Protein AF-A0A849KJ65-F1 (afdb_monomer_lite)

Sequence (581 aa):
MSAQQASKSSGTGLAASATWRHYRLVRSGSAALVRTCGVVPVLLALLALLGWALDLPRLRSGIPGAVEMKANTAFGLVFAGSALLLLTLRDGRPGDRAWPRVAQALGLAVALLGLATAAQYVFDVELHIDQALVRDYSVGPGRIPGRMSPYSAAALSFLGIALATLPVRRLRTLTRGCAAVAATIGLVLFTVHAWGAVNLRTDEWAPPIAFTTASAFLVLGVGIWTATHRFAPGQRSLRVLLDPIELKIMGSFIGAIAALTTVGGLVYGAAAEYSREIQRLGQIRQMRADLTELYATVADAVFVQRTLVLSDTAGDDGRWEAQRRELERERRLLVSYPVLGDAARPAVEALDRAVRGLSEVLQEAVDLRGREGAEAARAFVRSGRDAAAMAELRGAMAHIDSIGRAEEESSARLLRDGRERTVAFTVLALVLAALVLGAVFVAIRREITKRAGAERALRRRSSEATAANRFLESLVHNIPHMIFVKDARDLRFVRINRAGERLTGLTQAAIAGKSDHDFFPPEEADFFVAKDRAVLASKEVVDISEEEILTPDGVRLLHTKKIPCWTRPASRPTCSASPRT

Foldseek 3Di:
DDDDDDDDDDDDDPDDPPPPPPLPADPDDLLVLLLCLLVLLLVLLVQLVVCLVVVPQCSQQVHPPFDGAFNLLSLLSNLLSVLSCLSRVDDDPPPCPPSLVSSLVSLQVLLCSLVVLLCCLVVVDCPVPQPPVPFFPDDDPLDDGSRAWNLSSLLSNLSSQLSNCLVPLVCLVSNLVSLLSLLLSLLLLLLCVVLVVSVCPPPSSTDRHRNSSSVSSNSSSVSSNSSSDGDDPPPPDPVVVCPPLVNVLSVLVSVLSNVLSNLVSQLVVLVVLLVVLVVLLVLLVVLLVLLVVLLVLLVVLVVLLCCCLQDPDNHPVVVNVVSLVVNVVSLVVNLPRPNCPPVCVVLNVQLSVLSVQLSVLSVVLNVCCVVPNNVSSVVSVVVCSNVVSVVSNVVSSVVSVVVSVVSSVVSVVVSVVSVVSSVVSVVVSVVSNVVSVVVSVVSVVVVVVVVVVVVVVVVVVVVVVVVVVVVVLVVQQPPLWWKWKAWLPPRATQAIHVNNCVFAVADRVRRGRDALVVPDDPVLSVVVVVVSVVCVVVQAKDWDQWDWDQHPVGIDTWTKIWHWDDDPDPDTIMIMITTDD

Organism: NCBI:txid2732512

Secondary structure (DSSP, 8-state):
------------SSSSSSSSTT-----SSHHHHHHHHHHHHHHHHHHHHHHHHTT-HHHHHSSTTSPPPPHHHHHHHHHHHHHHHHHHH----TT--HHHHHHHHHHHHHHHHHHHHHHHHHS-----HHHHSS------TT--TTPPPHHHHHHHHHHHHHHHHTT-GGGHHHHHHHHHHHHHHHHHHHHHHHTTGGG-TT-TTS----HHHHHHHHHHHHHHHHHTSPPPTT---HHHHH-SHHHHHHHHHHHHHHHHHHHHHHHHHHHHHHHHHHHHHHHHHHHHHHHHHHHHHHHHHHHHHHHHHH-SSPP-HHHHHHHHHHHHHHHHHHHT-GGGHHHHHHHHHHHHHHHHHHHHHHHHHHHHHHHH-HHHHHHHHHTTHHHHHHHHHHHHHHHHHHHHHHHHHHHHHHHHHHHHHHHHHHHHHHHHHHHHHHHHHHHHHHHHHHHHHHHHHHHHHHHHHHHHHHHHHHHHHH-SS--EEEETTT--EEEE-HHHHHHH---HHHHTT--GGGTS-HHHHHHHHHHHHHHHHH-S-EEEEEEEEEETTEEEEEEEEEEEEEETTTTEEEEEEEEE-

Radius of gyration: 47.66 Å; chains: 1; bounding box: 115×56×141 Å

InterPro domains:
  IPR000014 PAS domain [PS50112] (468-539)
  IPR000014 PAS domain [SM00091] (470-537)
  IPR000014 PAS domain [TIGR00229] (470-555)
  IPR000014 PAS domain [cd00130] (479-554)
  IPR013656 PAS fold 4 [PF08448] (477-561)
  IPR035965 PAS domain superfamily [SSF55785] (449-556)

Structure (mmCIF, N/CA/C/O backbone):
data_AF-A0A849KJ65-F1
#
_entry.id   AF-A0A849KJ65-F1
#
loop_
_atom_site.group_PDB
_atom_site.id
_atom_site.type_symbol
_atom_site.label_atom_id
_atom_site.label_alt_id
_atom_site.label_comp_id
_atom_site.label_asym_id
_atom_site.label_entity_id
_atom_site.label_seq_id
_atom_site.pdbx_PDB_ins_code
_atom_site.Cartn_x
_atom_site.Cartn_y
_atom_site.Cartn_z
_atom_site.occupancy
_atom_site.B_iso_or_equiv
_atom_site.auth_seq_id
_atom_site.auth_comp_id
_atom_site.auth_asym_id
_atom_site.auth_atom_id
_atom_site.pdbx_PDB_model_num
ATOM 1 N N . MET A 1 1 ? -10.519 34.432 76.692 1.00 35.22 1 MET A N 1
ATOM 2 C CA . MET A 1 1 ? -9.820 33.502 75.781 1.00 35.22 1 MET A CA 1
ATOM 3 C C . MET A 1 1 ? -10.782 32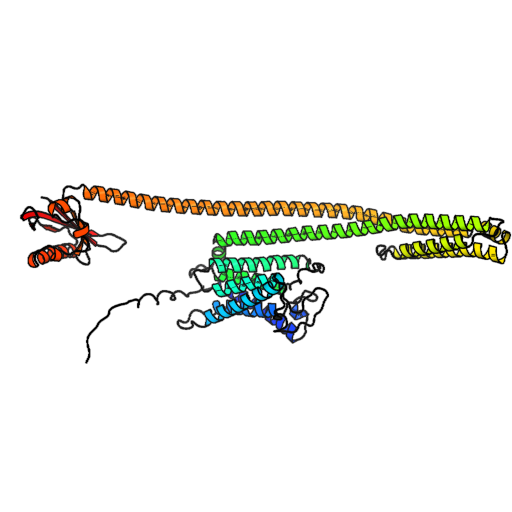.378 75.407 1.00 35.22 1 MET A C 1
ATOM 5 O O . MET A 1 1 ? -11.271 31.727 76.317 1.00 35.22 1 MET A O 1
ATOM 9 N N . SER A 1 2 ? -11.072 32.284 74.094 1.00 32.22 2 SER A N 1
ATOM 10 C CA . SER A 1 2 ? -11.662 31.190 73.271 1.00 32.22 2 SER A CA 1
ATOM 11 C C . SER A 1 2 ? -12.936 30.480 73.780 1.00 32.22 2 SER A C 1
ATOM 13 O O . SER A 1 2 ? -12.862 29.761 74.767 1.00 32.22 2 SER A O 1
ATOM 15 N N . ALA A 1 3 ? -14.153 30.632 73.230 1.00 28.06 3 ALA A N 1
ATOM 16 C CA . ALA A 1 3 ? -14.672 30.626 71.840 1.00 28.06 3 ALA A CA 1
ATOM 17 C C . ALA A 1 3 ? -14.458 29.268 71.119 1.00 28.06 3 ALA A C 1
ATOM 19 O O . ALA A 1 3 ? -13.313 28.869 70.956 1.00 28.06 3 ALA A O 1
ATOM 20 N N . GLN A 1 4 ? -15.476 28.415 70.905 1.00 26.03 4 GLN A N 1
ATOM 21 C CA . GLN A 1 4 ? -16.581 28.421 69.909 1.00 26.03 4 GLN A CA 1
ATOM 22 C C . GLN A 1 4 ? -16.202 27.842 68.521 1.00 26.03 4 GLN A C 1
ATOM 24 O O . GLN A 1 4 ? -15.136 28.143 68.005 1.00 26.03 4 GLN A O 1
ATOM 29 N N . GLN A 1 5 ? -17.165 27.112 67.920 1.00 27.73 5 GLN A N 1
ATOM 30 C CA . GLN A 1 5 ? -17.309 26.657 66.509 1.00 27.73 5 GLN A CA 1
ATOM 31 C C . GLN A 1 5 ? -16.552 25.373 66.088 1.00 27.73 5 GLN A C 1
ATOM 33 O O . GLN A 1 5 ? -15.360 25.257 66.312 1.00 27.73 5 GLN A O 1
ATOM 38 N N . ALA A 1 6 ? -17.168 24.287 65.586 1.00 27.97 6 ALA A N 1
ATOM 39 C CA . ALA A 1 6 ? -18.208 24.024 64.562 1.00 27.97 6 ALA A CA 1
ATOM 40 C C . ALA A 1 6 ? -17.626 23.620 63.185 1.00 27.97 6 ALA A C 1
ATOM 42 O O . ALA A 1 6 ? -16.763 24.316 62.667 1.00 27.97 6 ALA A O 1
ATOM 43 N N . SER A 1 7 ? -18.179 22.535 62.598 1.00 26.59 7 SER A N 1
ATOM 44 C CA . SER A 1 7 ? -18.294 22.178 61.152 1.00 26.59 7 SER A CA 1
ATOM 45 C C . SER A 1 7 ? -17.934 20.699 60.878 1.00 26.59 7 SER A C 1
ATOM 47 O O . SER A 1 7 ? -16.789 20.301 61.030 1.00 26.59 7 SER A O 1
ATOM 49 N N . LYS A 1 8 ? -18.889 19.777 60.664 1.00 27.19 8 LYS A N 1
ATOM 50 C CA . LYS A 1 8 ? -19.574 19.402 59.396 1.00 27.19 8 LYS A CA 1
ATOM 51 C C . LYS A 1 8 ? -18.683 18.880 58.239 1.00 27.19 8 LYS A C 1
ATOM 53 O O . LYS A 1 8 ? -18.077 19.647 57.505 1.00 27.19 8 LYS A O 1
ATOM 58 N N . SER A 1 9 ? -18.917 17.596 57.928 1.00 24.78 9 SER A N 1
ATOM 59 C CA . SER A 1 9 ? -19.276 17.049 56.597 1.00 24.78 9 SER A CA 1
ATOM 60 C C . SER A 1 9 ? -18.219 16.439 55.656 1.00 24.78 9 SER A C 1
ATOM 62 O O . SER A 1 9 ? -17.069 16.853 55.590 1.00 24.78 9 SER A O 1
ATOM 64 N N . SER A 1 10 ? -18.741 15.497 54.849 1.00 26.73 10 SER A N 1
ATOM 65 C CA . SER A 1 10 ? -18.168 14.706 53.739 1.00 26.73 10 SER A CA 1
ATOM 66 C C . SER A 1 10 ? -17.298 13.511 54.167 1.00 26.73 10 SER A C 1
ATOM 68 O O . SER A 1 10 ? -16.369 13.651 54.939 1.00 26.73 10 SER A O 1
ATOM 70 N N . GLY A 1 11 ? -17.556 12.259 53.784 1.00 25.98 11 GLY A N 1
ATOM 71 C CA . GLY A 1 11 ? -18.245 11.727 52.609 1.00 25.98 11 GLY A CA 1
ATOM 72 C C . GLY A 1 11 ? -17.224 10.953 51.765 1.00 25.98 11 GLY A C 1
ATOM 73 O O . GLY A 1 11 ? -16.111 11.421 51.581 1.00 25.98 11 GLY A O 1
ATOM 74 N N . THR A 1 12 ? -17.614 9.799 51.212 1.00 28.45 12 THR A N 1
ATOM 75 C CA . THR A 1 12 ? -16.912 9.068 50.124 1.00 28.45 12 THR A CA 1
ATOM 76 C C . THR A 1 12 ? -15.751 8.109 50.477 1.00 28.45 12 THR A C 1
ATOM 78 O O . THR A 1 12 ? -14.655 8.206 49.946 1.00 28.45 12 THR A O 1
ATOM 81 N N . GLY A 1 13 ? -16.006 7.066 51.278 1.00 26.39 13 GLY A N 1
ATOM 82 C CA . GLY A 1 13 ? -15.048 5.951 51.459 1.00 26.39 13 GLY A CA 1
ATOM 83 C C . GLY A 1 13 ? -15.274 4.697 50.592 1.00 26.39 13 GLY A C 1
ATOM 84 O O . GLY A 1 13 ? -14.397 3.844 50.503 1.00 26.39 13 GLY A O 1
ATOM 85 N N . LEU A 1 14 ? -16.439 4.541 49.947 1.00 31.30 14 LEU A N 1
ATOM 86 C CA . LEU A 1 14 ? -16.896 3.232 49.433 1.00 31.30 14 LEU A CA 1
ATOM 87 C C . LEU A 1 14 ? -16.931 3.071 47.898 1.00 31.30 14 LEU A C 1
ATOM 89 O O . LEU A 1 14 ? -17.430 2.064 47.405 1.00 31.30 14 LEU A O 1
ATOM 93 N N . ALA A 1 15 ? -16.348 3.992 47.120 1.00 29.64 15 ALA A N 1
ATOM 94 C CA . ALA A 1 15 ? -16.410 3.947 45.647 1.00 29.64 15 ALA A CA 1
ATOM 95 C C . ALA A 1 15 ? -15.104 3.547 44.916 1.00 29.64 15 ALA A C 1
ATOM 97 O O . ALA A 1 15 ? -15.113 3.418 43.692 1.00 29.64 15 ALA A O 1
ATOM 98 N N . ALA A 1 16 ? -13.980 3.309 45.606 1.00 29.73 16 ALA A N 1
ATOM 99 C CA . ALA A 1 16 ? -12.678 3.137 44.934 1.00 29.73 16 ALA A CA 1
ATOM 100 C C . ALA A 1 16 ? -12.203 1.678 44.728 1.00 29.73 16 ALA A C 1
ATOM 102 O O . ALA A 1 16 ? -11.233 1.448 44.004 1.00 29.73 16 ALA A O 1
ATOM 103 N N . SER A 1 17 ? -12.858 0.669 45.313 1.00 31.30 17 SER A N 1
ATOM 104 C CA . SER A 1 17 ? -12.347 -0.719 45.314 1.00 31.30 17 SER A CA 1
ATOM 105 C C . SER A 1 17 ? -12.984 -1.659 44.274 1.00 31.30 17 SER A C 1
ATOM 107 O O . SER A 1 17 ? -12.520 -2.789 44.095 1.00 31.30 17 SER A O 1
ATOM 109 N N . ALA A 1 18 ? -13.998 -1.203 43.529 1.00 30.23 18 ALA A N 1
ATOM 110 C CA . ALA A 1 18 ? -14.744 -2.036 42.576 1.00 30.23 18 ALA A CA 1
ATOM 111 C C . ALA A 1 18 ? -14.176 -2.051 41.138 1.00 30.23 18 ALA A C 1
ATOM 113 O O . ALA A 1 18 ? -14.590 -2.866 40.314 1.00 30.23 18 ALA A O 1
ATOM 114 N N . THR A 1 19 ? -13.202 -1.199 40.807 1.00 35.03 19 THR A N 1
ATOM 115 C CA . THR A 1 19 ? -12.744 -0.998 39.417 1.00 35.03 19 THR A CA 1
ATOM 116 C C . THR A 1 19 ? -11.723 -2.022 38.898 1.00 35.03 19 THR A C 1
ATOM 118 O O . THR A 1 19 ? -11.507 -2.079 37.689 1.00 35.03 19 THR A O 1
ATOM 121 N N . TRP A 1 20 ? -11.144 -2.889 39.743 1.00 38.84 20 TRP A N 1
ATOM 122 C CA . TRP A 1 20 ? -9.939 -3.657 39.361 1.00 38.84 20 TRP A CA 1
ATOM 123 C C . TRP A 1 20 ? -9.996 -5.190 39.522 1.00 38.84 20 TRP A C 1
ATOM 125 O O . TRP A 1 20 ? -9.055 -5.871 39.122 1.00 38.84 20 TRP A O 1
ATOM 135 N N . ARG A 1 21 ? -11.094 -5.785 40.018 1.00 32.94 21 ARG A N 1
ATOM 136 C CA . ARG A 1 21 ? -11.168 -7.242 40.317 1.00 32.94 21 ARG A CA 1
ATOM 137 C C . ARG A 1 21 ? -11.297 -8.199 39.113 1.00 32.94 21 ARG A C 1
ATOM 139 O O . ARG A 1 21 ? -11.476 -9.392 39.312 1.00 32.94 21 ARG A O 1
ATOM 146 N N . HIS A 1 22 ? -11.194 -7.733 37.867 1.00 38.59 22 HIS A N 1
ATOM 147 C CA . HIS A 1 22 ? -11.532 -8.555 36.688 1.00 38.59 22 HIS A CA 1
ATOM 148 C C . HIS A 1 22 ? -10.420 -8.674 35.629 1.00 38.59 22 HIS A C 1
ATOM 150 O O . HIS A 1 22 ? -10.710 -8.880 34.451 1.00 38.59 22 HIS A O 1
ATOM 156 N N . TYR A 1 23 ? -9.149 -8.612 36.039 1.00 42.94 23 TYR A N 1
ATOM 157 C CA . TYR A 1 23 ? -7.967 -8.875 35.194 1.00 42.94 23 TYR A CA 1
ATOM 158 C C . TYR A 1 23 ? -7.750 -10.368 34.855 1.00 42.94 23 TYR A C 1
ATOM 160 O O . TYR A 1 23 ? -6.622 -10.810 34.661 1.00 42.94 23 TYR A O 1
ATOM 168 N N . ARG A 1 24 ? -8.813 -11.179 34.750 1.00 41.19 24 ARG A N 1
ATOM 169 C CA . ARG A 1 24 ? -8.690 -12.532 34.182 1.00 41.19 24 ARG A CA 1
ATOM 170 C C . ARG A 1 24 ? -8.645 -12.422 32.658 1.00 41.19 24 ARG A C 1
ATOM 172 O O . ARG A 1 24 ? -9.666 -12.525 31.982 1.00 41.19 24 ARG A O 1
ATOM 179 N N . LEU A 1 25 ? -7.454 -12.133 32.139 1.00 48.16 25 LEU A N 1
ATOM 180 C CA . LEU A 1 25 ? -7.114 -12.239 30.726 1.00 48.16 25 LEU A CA 1
ATOM 181 C C . LEU A 1 25 ? -6.961 -13.725 30.362 1.00 48.16 25 LEU A C 1
ATOM 183 O O . LEU A 1 25 ? -6.144 -14.438 30.922 1.00 48.16 25 LEU A O 1
ATOM 187 N N . VAL A 1 26 ? -7.809 -14.167 29.433 1.00 46.06 26 VAL A N 1
ATOM 188 C CA . VAL A 1 26 ? -7.519 -15.138 28.366 1.00 46.06 26 VAL A CA 1
ATOM 189 C C . VAL A 1 26 ? -6.783 -16.428 28.773 1.00 46.06 26 VAL A C 1
ATOM 191 O O . VAL A 1 26 ? -5.559 -16.506 28.724 1.00 46.06 26 VAL A O 1
ATOM 194 N N . ARG A 1 27 ? -7.532 -17.515 29.018 1.00 43.00 27 ARG A N 1
ATOM 195 C CA . ARG A 1 27 ? -6.964 -18.875 29.011 1.00 43.00 27 ARG A CA 1
ATOM 196 C C . ARG A 1 27 ? -7.126 -19.563 27.645 1.00 43.00 27 ARG A C 1
ATOM 198 O O . ARG A 1 27 ? -8.238 -19.817 27.197 1.00 43.00 27 ARG A O 1
ATOM 205 N N . SER A 1 28 ? -5.955 -19.899 27.092 1.00 53.59 28 SER A N 1
ATOM 206 C CA . SER A 1 28 ? -5.585 -21.114 26.338 1.00 53.59 28 SER A CA 1
ATOM 207 C C . SER A 1 28 ? -5.653 -21.187 24.799 1.00 53.59 28 SER A C 1
ATOM 209 O O . SER A 1 28 ? -5.603 -22.290 24.270 1.00 53.59 28 SER A O 1
ATOM 211 N N . GLY A 1 29 ? -5.658 -20.073 24.057 1.00 50.75 29 GLY A N 1
ATOM 212 C CA . GLY A 1 29 ? -5.367 -20.113 22.605 1.00 50.75 29 GLY A CA 1
ATOM 213 C C . GLY A 1 29 ? -4.935 -18.767 22.024 1.00 50.75 29 GLY A C 1
ATOM 214 O O . GLY A 1 29 ? -3.837 -18.617 21.499 1.00 50.75 29 GLY A O 1
ATOM 215 N N . SER A 1 30 ? -5.745 -17.734 22.233 1.00 64.75 30 SER A N 1
ATOM 216 C CA . SER A 1 30 ? -5.442 -16.363 21.803 1.00 64.75 30 SER A CA 1
ATOM 217 C C . SER A 1 30 ? -4.310 -15.698 22.590 1.00 64.75 30 SER A C 1
ATOM 219 O O . SER A 1 30 ? -3.626 -14.839 22.050 1.00 64.75 30 SER A O 1
ATOM 221 N N . ALA A 1 31 ? -4.044 -16.120 23.831 1.00 72.94 31 ALA A N 1
ATOM 222 C CA . ALA A 1 31 ? -2.895 -15.627 24.595 1.00 72.94 31 ALA A CA 1
ATOM 223 C C . ALA A 1 31 ? -1.556 -16.041 23.963 1.00 72.94 31 ALA A C 1
ATOM 225 O O . ALA A 1 31 ? -0.622 -15.247 23.957 1.00 72.94 31 ALA A O 1
ATOM 226 N N . ALA A 1 32 ? -1.465 -17.256 23.408 1.00 79.81 32 ALA A N 1
ATOM 227 C CA . ALA A 1 32 ? -0.269 -17.702 22.697 1.00 79.81 32 ALA A CA 1
ATOM 228 C C . ALA A 1 32 ? -0.068 -16.879 21.419 1.00 79.81 32 ALA A C 1
ATOM 230 O O . ALA A 1 32 ? 1.015 -16.345 21.219 1.00 79.81 32 ALA A O 1
ATOM 231 N N . LEU A 1 33 ? -1.135 -16.675 20.635 1.00 83.56 33 LEU A N 1
ATOM 232 C CA . LEU A 1 33 ? -1.098 -15.843 19.430 1.00 83.56 33 LEU A CA 1
ATOM 233 C C . LEU A 1 33 ? -0.618 -14.413 19.722 1.00 83.56 33 LEU A C 1
ATOM 235 O O . LEU A 1 33 ? 0.313 -13.942 19.080 1.00 83.56 33 LEU A O 1
ATOM 239 N N . VAL A 1 34 ? -1.207 -13.736 20.715 1.00 87.00 34 VAL A N 1
ATOM 240 C CA . VAL A 1 34 ? -0.813 -12.364 21.080 1.00 87.00 34 VAL A CA 1
ATOM 241 C C . VAL A 1 34 ? 0.649 -12.310 21.537 1.00 87.00 34 VAL A C 1
ATOM 243 O O . VAL A 1 34 ? 1.369 -11.380 21.179 1.00 87.00 34 VAL A O 1
ATOM 246 N N . ARG A 1 35 ? 1.114 -13.315 22.293 1.00 88.56 35 ARG A N 1
ATOM 247 C CA . ARG A 1 35 ? 2.521 -13.410 22.710 1.00 88.56 35 ARG A CA 1
ATOM 248 C C . ARG A 1 35 ? 3.440 -13.598 21.509 1.00 88.56 35 ARG A C 1
ATOM 250 O O . ARG A 1 35 ? 4.431 -12.887 21.409 1.00 88.56 35 ARG A O 1
ATOM 257 N N . THR A 1 36 ? 3.096 -14.472 20.566 1.00 90.56 36 THR A N 1
ATOM 258 C CA . THR A 1 36 ? 3.851 -14.632 19.316 1.00 90.56 36 THR A CA 1
ATOM 259 C C . THR A 1 36 ? 3.906 -13.320 18.533 1.00 90.56 36 THR A C 1
ATOM 261 O O . THR A 1 36 ? 4.983 -12.923 18.091 1.00 90.56 36 THR A O 1
ATOM 264 N N . CYS A 1 37 ? 2.787 -12.593 18.448 1.00 92.94 37 CYS A N 1
ATOM 265 C CA . CYS A 1 37 ? 2.733 -11.269 17.828 1.00 92.94 37 CYS A CA 1
ATOM 266 C C . CYS A 1 37 ? 3.574 -10.207 18.554 1.00 92.94 37 CYS A C 1
ATOM 268 O O . CYS A 1 37 ? 3.911 -9.200 17.947 1.00 92.94 37 CYS A O 1
ATOM 270 N N . GLY A 1 38 ? 3.915 -10.405 19.830 1.00 93.69 38 GLY A N 1
ATOM 271 C CA . GLY A 1 38 ? 4.867 -9.563 20.555 1.00 93.69 38 GLY A CA 1
ATOM 272 C C . GLY A 1 38 ? 6.323 -10.001 20.367 1.00 93.69 38 GLY A C 1
ATOM 273 O O . GLY A 1 38 ? 7.188 -9.157 20.159 1.00 93.69 38 GLY A O 1
ATOM 274 N N . VAL A 1 39 ? 6.600 -11.310 20.399 1.00 95.81 39 VAL A N 1
ATOM 275 C CA . VAL A 1 39 ? 7.962 -11.870 20.304 1.00 95.81 39 VAL A CA 1
ATOM 276 C C . VAL A 1 39 ? 8.562 -11.693 18.910 1.00 95.81 39 VAL A C 1
ATOM 278 O O . VAL A 1 39 ? 9.704 -11.259 18.798 1.00 95.81 39 VAL A O 1
ATOM 281 N N . VAL A 1 40 ? 7.817 -12.012 17.847 1.00 95.88 40 VAL A N 1
ATOM 282 C CA . VAL A 1 40 ? 8.350 -11.994 16.471 1.00 95.88 40 VAL A CA 1
ATOM 283 C C . VAL A 1 40 ? 8.898 -10.609 16.082 1.00 95.88 40 VAL A C 1
ATOM 285 O O . VAL A 1 40 ? 10.052 -10.537 15.660 1.00 95.88 40 VAL A O 1
ATOM 288 N N . PRO A 1 41 ? 8.162 -9.497 16.279 1.00 96.88 41 PRO A N 1
ATOM 289 C CA . PRO A 1 41 ? 8.669 -8.150 16.006 1.00 96.88 41 PRO A CA 1
ATOM 290 C C . PRO A 1 41 ? 9.899 -7.774 16.837 1.00 96.88 41 PRO A C 1
ATOM 292 O O . PRO A 1 41 ? 10.803 -7.130 16.313 1.00 96.88 41 PRO A O 1
ATOM 295 N N . VAL A 1 42 ? 9.963 -8.199 18.106 1.00 97.38 42 VAL A N 1
ATOM 296 C CA . VAL A 1 42 ? 11.137 -7.964 18.964 1.00 97.38 42 VAL A CA 1
ATOM 297 C C . VAL A 1 42 ? 12.357 -8.688 18.407 1.00 97.38 42 VAL A C 1
ATOM 299 O O . VAL A 1 42 ? 13.411 -8.075 18.291 1.00 97.38 42 VAL A O 1
ATOM 302 N N . LEU A 1 43 ? 12.225 -9.958 18.014 1.00 96.69 43 LEU A N 1
ATOM 303 C CA . LEU A 1 43 ? 13.335 -10.724 17.441 1.00 96.69 43 LEU A CA 1
ATOM 304 C C . LEU A 1 43 ? 13.833 -10.113 16.127 1.00 96.69 43 LEU A C 1
ATOM 306 O O . LEU A 1 43 ? 15.035 -9.916 15.970 1.00 96.69 43 LEU A O 1
ATOM 310 N N . LEU A 1 44 ? 12.920 -9.758 15.215 1.00 95.19 44 LEU A N 1
ATOM 311 C CA . LEU A 1 44 ? 13.275 -9.083 13.961 1.00 95.19 44 LEU A CA 1
ATOM 312 C C . LEU A 1 44 ? 14.011 -7.762 14.222 1.00 95.19 44 LEU A C 1
ATOM 314 O O . LEU A 1 44 ? 15.001 -7.457 13.559 1.00 95.19 44 LEU A O 1
ATOM 318 N N . ALA A 1 45 ? 13.555 -6.995 15.213 1.00 95.94 45 ALA A N 1
ATOM 319 C CA . ALA A 1 45 ? 14.160 -5.719 15.547 1.00 95.94 45 ALA A CA 1
ATOM 320 C C . ALA A 1 45 ? 15.519 -5.845 16.243 1.00 95.94 45 ALA A C 1
ATOM 322 O O . ALA A 1 45 ? 16.438 -5.093 15.922 1.00 95.94 45 ALA A O 1
ATOM 323 N N . LEU A 1 46 ? 15.684 -6.825 17.133 1.00 96.31 46 LEU A N 1
ATOM 324 C CA . LEU A 1 46 ? 16.969 -7.125 17.762 1.00 96.31 46 LEU A CA 1
ATOM 325 C C . LEU A 1 46 ? 18.000 -7.621 16.744 1.00 96.31 46 LEU A C 1
ATOM 327 O O . LEU A 1 46 ? 19.152 -7.206 16.817 1.00 96.31 46 LEU A O 1
ATOM 331 N N . LEU A 1 47 ? 17.598 -8.444 15.768 1.00 95.12 47 LEU A N 1
ATOM 332 C CA . LEU A 1 47 ? 18.479 -8.874 14.676 1.00 95.12 47 LEU A CA 1
ATOM 333 C C . LEU A 1 47 ? 18.980 -7.686 13.850 1.00 95.12 47 LEU A C 1
ATOM 335 O O . LEU A 1 47 ? 20.168 -7.604 13.548 1.00 95.12 47 LEU A O 1
ATOM 339 N N . ALA A 1 48 ? 18.107 -6.729 13.541 1.00 92.88 48 ALA A N 1
ATOM 340 C CA . ALA A 1 48 ? 18.516 -5.529 12.823 1.00 92.88 48 ALA A CA 1
ATOM 341 C C . ALA A 1 48 ? 19.413 -4.608 13.661 1.00 92.88 48 ALA A C 1
ATOM 343 O O . ALA A 1 48 ? 20.383 -4.076 13.128 1.00 92.88 48 ALA A O 1
ATOM 344 N N . LEU A 1 49 ? 19.136 -4.439 14.961 1.00 93.75 49 LEU A N 1
ATOM 345 C CA . LEU A 1 49 ? 20.018 -3.698 15.874 1.00 93.75 49 LEU A CA 1
ATOM 346 C C . LEU A 1 49 ? 21.391 -4.368 15.998 1.00 93.75 49 LEU A C 1
ATOM 348 O O . LEU A 1 49 ? 22.404 -3.675 15.992 1.00 93.75 49 LEU A O 1
ATOM 352 N N . LEU A 1 50 ? 21.440 -5.702 16.031 1.00 93.75 50 LEU A N 1
ATOM 353 C CA . LEU A 1 50 ? 22.690 -6.458 15.962 1.00 93.75 50 LEU A CA 1
ATOM 354 C C . LEU A 1 50 ? 23.407 -6.221 14.625 1.00 93.75 50 LEU A C 1
ATOM 356 O O . LEU A 1 50 ? 24.618 -6.038 14.602 1.00 93.75 50 LEU A O 1
ATOM 360 N N . GLY A 1 51 ? 22.664 -6.145 13.517 1.00 91.06 51 GLY A N 1
ATOM 361 C CA . GLY A 1 51 ? 23.197 -5.750 12.213 1.00 91.06 51 GLY A CA 1
ATOM 362 C C . GLY A 1 51 ? 23.758 -4.329 12.177 1.00 91.06 51 GLY A C 1
ATOM 363 O O . GLY A 1 51 ? 24.734 -4.073 11.478 1.00 91.06 51 GLY A O 1
ATOM 364 N N . TRP A 1 52 ? 23.181 -3.394 12.934 1.00 90.31 52 TRP A N 1
ATOM 365 C CA . TRP A 1 52 ? 23.760 -2.064 13.142 1.00 90.31 52 TRP A CA 1
ATOM 366 C C . TRP A 1 52 ? 25.036 -2.125 13.982 1.00 90.31 52 TRP A C 1
ATOM 368 O O . TRP A 1 52 ? 26.034 -1.545 13.572 1.00 90.31 52 TRP A O 1
ATOM 378 N N . ALA A 1 53 ? 25.031 -2.874 15.086 1.00 90.38 53 ALA A N 1
ATOM 379 C CA . ALA A 1 53 ? 26.175 -3.004 15.989 1.00 90.38 53 ALA A CA 1
ATOM 380 C C . ALA A 1 53 ? 27.389 -3.714 15.361 1.00 90.38 53 ALA A C 1
ATOM 382 O O . ALA A 1 53 ? 28.522 -3.363 15.669 1.00 90.38 53 ALA A O 1
ATOM 383 N N . LEU A 1 54 ? 27.155 -4.705 14.493 1.00 90.81 54 LEU A N 1
ATOM 384 C CA . LEU A 1 54 ? 28.199 -5.505 13.835 1.00 90.81 54 LEU A CA 1
ATOM 385 C C . LEU A 1 54 ? 28.541 -5.035 12.413 1.00 90.81 54 LEU A C 1
ATOM 387 O O . LEU A 1 54 ? 29.332 -5.685 11.740 1.00 90.81 54 LEU A O 1
ATOM 391 N N . ASP A 1 55 ? 27.910 -3.962 11.938 1.00 87.44 55 ASP A N 1
ATOM 392 C CA . ASP A 1 55 ? 28.023 -3.479 10.556 1.00 87.44 55 ASP A CA 1
ATOM 393 C C . ASP A 1 55 ? 27.746 -4.554 9.484 1.00 87.44 55 ASP A C 1
ATOM 395 O O . ASP A 1 55 ? 28.463 -4.711 8.500 1.00 87.44 55 ASP A O 1
ATOM 399 N N . LEU A 1 56 ? 26.672 -5.330 9.685 1.00 88.75 56 LEU A N 1
ATOM 400 C CA . LEU A 1 56 ? 26.253 -6.414 8.791 1.00 88.75 56 LEU A CA 1
ATOM 401 C C . LEU A 1 56 ? 24.946 -6.052 8.054 1.00 88.75 56 LEU A C 1
ATOM 403 O O . LEU A 1 56 ? 23.856 -6.284 8.596 1.00 88.75 56 LEU A O 1
ATOM 407 N N . PRO A 1 57 ? 25.005 -5.581 6.788 1.00 85.00 57 PRO A N 1
ATOM 408 C CA . PRO A 1 57 ? 23.828 -5.187 5.999 1.00 85.00 57 PRO A CA 1
ATOM 409 C C . PRO A 1 57 ? 22.758 -6.278 5.873 1.00 85.00 57 PRO A C 1
ATOM 411 O O . PRO A 1 57 ? 21.556 -6.002 5.869 1.00 85.00 57 PRO A O 1
ATOM 414 N N . ARG A 1 58 ? 23.180 -7.550 5.826 1.00 86.62 58 ARG A N 1
ATOM 415 C CA . ARG A 1 58 ? 22.278 -8.713 5.740 1.00 86.62 58 ARG A CA 1
ATOM 416 C C . ARG A 1 58 ? 21.379 -8.852 6.970 1.00 86.62 58 ARG A C 1
ATOM 418 O O . ARG A 1 58 ? 20.227 -9.241 6.830 1.00 86.62 58 ARG A O 1
ATOM 425 N N . LEU A 1 59 ? 21.881 -8.512 8.158 1.00 88.31 59 LEU A N 1
ATOM 426 C CA . LEU A 1 59 ? 21.093 -8.558 9.392 1.00 88.31 59 LEU A CA 1
ATOM 427 C C . LEU A 1 59 ? 20.145 -7.356 9.510 1.00 88.31 59 LEU A C 1
ATOM 429 O O . LEU A 1 59 ? 19.048 -7.498 10.043 1.00 88.31 59 LEU A O 1
ATOM 433 N N . ARG A 1 60 ? 20.528 -6.191 8.967 1.00 87.94 60 ARG A N 1
ATOM 434 C CA . ARG A 1 60 ? 19.680 -4.984 8.948 1.00 87.94 60 ARG A CA 1
ATOM 435 C C . ARG A 1 60 ? 18.475 -5.123 8.018 1.00 87.94 60 ARG A C 1
ATOM 437 O O . ARG A 1 60 ? 17.405 -4.602 8.320 1.00 87.94 60 ARG A O 1
ATOM 444 N N . SER A 1 61 ? 18.648 -5.795 6.884 1.00 82.94 61 SER A N 1
ATOM 445 C CA . SER A 1 61 ? 17.619 -5.966 5.844 1.00 82.94 61 SER A CA 1
ATOM 446 C C . SER A 1 61 ? 16.851 -7.289 5.954 1.00 82.94 61 SER A C 1
ATOM 448 O O . SER A 1 61 ? 15.698 -7.372 5.534 1.00 82.94 61 SER A O 1
ATOM 450 N N . GLY A 1 62 ? 17.470 -8.336 6.509 1.00 80.38 62 GLY A N 1
ATOM 451 C CA . GLY A 1 62 ? 16.936 -9.702 6.566 1.00 80.38 62 GLY A CA 1
ATOM 452 C C . GLY A 1 62 ? 17.015 -10.464 5.235 1.00 80.38 62 GLY A C 1
ATOM 453 O O . GLY A 1 62 ? 17.029 -11.692 5.240 1.00 80.38 62 GLY A O 1
ATOM 454 N N . ILE A 1 63 ? 17.108 -9.755 4.106 1.00 78.81 63 ILE A N 1
ATOM 455 C CA . ILE A 1 63 ? 17.247 -10.306 2.754 1.00 78.81 63 ILE A CA 1
ATOM 456 C C . ILE A 1 63 ? 18.435 -9.604 2.075 1.00 78.81 63 ILE A C 1
ATOM 458 O O . ILE A 1 63 ? 18.463 -8.373 2.048 1.00 78.81 63 ILE A O 1
ATOM 462 N N . PRO A 1 64 ? 19.410 -10.337 1.504 1.00 74.75 64 PRO A N 1
ATOM 463 C CA . PRO A 1 64 ? 20.559 -9.727 0.836 1.00 74.75 64 PRO A CA 1
ATOM 464 C C . PRO A 1 64 ? 20.146 -8.728 -0.256 1.00 74.75 64 PRO A C 1
ATOM 466 O O . PRO A 1 64 ? 19.359 -9.061 -1.137 1.00 74.75 64 PRO A O 1
ATOM 469 N N . GLY A 1 65 ? 20.687 -7.508 -0.200 1.00 71.12 65 GLY A N 1
ATOM 470 C CA . GLY A 1 65 ? 20.415 -6.447 -1.181 1.00 71.12 65 GLY A CA 1
ATOM 471 C C . GLY A 1 65 ? 19.083 -5.708 -0.999 1.00 71.12 65 GLY A C 1
ATOM 472 O O . GLY A 1 65 ? 18.820 -4.761 -1.740 1.00 71.12 65 GLY A O 1
ATOM 473 N N . ALA A 1 66 ? 18.256 -6.097 -0.022 1.00 75.06 66 ALA A N 1
ATOM 474 C CA . ALA A 1 66 ? 17.014 -5.401 0.293 1.00 75.06 66 ALA A CA 1
ATOM 475 C C . ALA A 1 66 ? 17.253 -4.153 1.157 1.00 75.06 66 ALA A C 1
ATOM 477 O O . ALA A 1 66 ? 18.332 -3.923 1.702 1.00 75.06 66 ALA A O 1
ATOM 478 N N . VAL A 1 67 ? 16.208 -3.338 1.291 1.00 79.94 67 VAL A N 1
ATOM 479 C CA . VAL A 1 67 ? 16.226 -2.117 2.098 1.00 79.94 67 VAL A CA 1
ATOM 480 C C . VAL A 1 67 ? 16.509 -2.454 3.561 1.00 79.94 67 VAL A C 1
ATOM 482 O O . VAL A 1 67 ? 15.885 -3.339 4.147 1.00 79.94 67 VAL A O 1
ATOM 485 N N . GLU A 1 68 ? 17.451 -1.730 4.155 1.00 86.12 68 GLU A N 1
ATOM 486 C CA . GLU A 1 68 ? 17.853 -1.903 5.548 1.00 86.12 68 GLU A CA 1
ATOM 487 C C . GLU A 1 68 ? 16.845 -1.264 6.512 1.00 86.12 68 GLU A C 1
ATOM 489 O O . GLU A 1 68 ? 16.370 -0.145 6.294 1.00 86.12 68 GLU A O 1
ATOM 494 N N . MET A 1 69 ? 16.535 -1.947 7.617 1.00 89.94 69 MET A N 1
ATOM 495 C CA . MET A 1 69 ? 15.728 -1.363 8.681 1.00 89.94 69 MET A CA 1
ATOM 496 C C . MET A 1 69 ? 16.547 -0.323 9.451 1.00 89.94 69 MET A C 1
ATOM 498 O O . MET A 1 69 ? 17.623 -0.617 9.974 1.00 89.94 69 MET A O 1
ATOM 502 N N . LYS A 1 70 ? 16.014 0.897 9.560 1.00 89.31 70 LYS A N 1
ATOM 503 C CA . LYS A 1 70 ? 16.643 1.981 10.325 1.00 89.31 70 LYS A CA 1
ATOM 504 C C . LYS A 1 70 ? 16.640 1.684 11.829 1.00 89.31 70 LYS A C 1
ATOM 506 O O . LYS A 1 70 ? 15.678 1.124 12.360 1.00 89.31 70 LYS A O 1
ATOM 511 N N . ALA A 1 71 ? 17.710 2.083 12.518 1.00 90.62 71 ALA A N 1
ATOM 512 C CA . ALA A 1 71 ? 17.919 1.776 13.933 1.00 90.62 71 ALA A CA 1
ATOM 513 C C . ALA A 1 71 ? 16.812 2.343 14.841 1.00 90.62 71 ALA A C 1
ATOM 515 O O . ALA A 1 71 ? 16.279 1.622 15.682 1.00 90.62 71 ALA A O 1
ATOM 516 N N . ASN A 1 72 ? 16.395 3.597 14.630 1.00 91.25 72 ASN A N 1
ATOM 517 C CA . ASN A 1 72 ? 15.267 4.221 15.339 1.00 91.25 72 ASN A CA 1
ATOM 518 C C . ASN A 1 72 ? 13.963 3.406 15.212 1.00 91.25 72 ASN A C 1
ATOM 520 O O . ASN A 1 72 ? 13.253 3.199 16.196 1.00 91.25 72 ASN A O 1
ATOM 524 N N . THR A 1 73 ? 13.679 2.867 14.023 1.00 93.44 73 THR A N 1
ATOM 525 C CA . THR A 1 73 ? 12.522 1.999 13.772 1.00 93.44 73 THR A CA 1
ATOM 526 C C . THR A 1 73 ? 12.646 0.698 14.556 1.00 93.44 73 THR A C 1
ATOM 528 O O . THR A 1 73 ? 11.678 0.255 15.173 1.00 93.44 73 THR A O 1
ATOM 531 N N . ALA A 1 74 ? 13.844 0.110 14.583 1.00 95.06 74 ALA A N 1
ATOM 532 C CA . ALA A 1 74 ? 14.116 -1.102 15.341 1.00 95.06 74 ALA A CA 1
ATOM 533 C C . ALA A 1 74 ? 13.906 -0.892 16.852 1.00 95.06 74 ALA A C 1
ATOM 535 O O . ALA A 1 74 ? 13.199 -1.679 17.479 1.00 95.06 74 ALA A O 1
ATOM 536 N N . PHE A 1 75 ? 14.402 0.206 17.432 1.00 94.94 75 PHE A N 1
ATOM 537 C CA . PHE A 1 75 ? 14.116 0.559 18.831 1.00 94.94 75 PHE A CA 1
ATOM 538 C C . PHE A 1 75 ? 12.613 0.717 19.095 1.00 94.94 75 PHE A C 1
ATOM 540 O O . PHE A 1 75 ? 12.094 0.152 20.060 1.00 94.94 75 PHE A O 1
ATOM 547 N N . GLY A 1 76 ? 11.896 1.414 18.206 1.00 95.88 76 GLY A N 1
ATOM 548 C CA . GLY A 1 76 ? 10.441 1.550 18.288 1.00 95.88 76 GLY A CA 1
ATOM 549 C C . GLY A 1 76 ? 9.718 0.198 18.299 1.00 95.88 76 GLY A C 1
ATOM 550 O O . GLY A 1 76 ? 8.821 -0.019 19.113 1.00 95.88 76 GLY A O 1
ATOM 551 N N . LEU A 1 77 ? 10.140 -0.745 17.452 1.00 97.62 77 LEU A N 1
ATOM 552 C CA . LEU A 1 77 ? 9.575 -2.097 17.388 1.00 97.62 77 LEU A CA 1
ATOM 553 C C . LEU A 1 77 ? 9.909 -2.947 18.622 1.00 97.62 77 LEU A C 1
ATOM 555 O O . LEU A 1 77 ? 9.029 -3.656 19.118 1.00 97.62 77 LEU A O 1
ATOM 559 N N . VAL A 1 78 ? 11.133 -2.848 19.158 1.00 97.69 78 VAL A N 1
ATOM 560 C CA . VAL A 1 78 ? 11.513 -3.508 20.420 1.00 97.69 78 VAL A CA 1
ATOM 561 C C . VAL A 1 78 ? 10.633 -3.009 21.563 1.00 97.69 78 VAL A C 1
ATOM 563 O O . VAL A 1 78 ? 10.071 -3.822 22.300 1.00 97.69 78 VAL A O 1
ATOM 566 N N . PHE A 1 79 ? 10.461 -1.692 21.699 1.00 97.69 79 PHE A N 1
ATOM 567 C CA . PHE A 1 79 ? 9.602 -1.110 22.732 1.00 97.69 79 PHE A CA 1
ATOM 568 C C . PHE A 1 79 ? 8.133 -1.494 22.543 1.00 97.69 79 PHE A C 1
ATOM 570 O O . PHE A 1 79 ? 7.479 -1.878 23.514 1.00 97.69 79 PHE A O 1
ATOM 577 N N . ALA A 1 80 ? 7.622 -1.469 21.310 1.00 97.62 80 ALA A N 1
ATOM 578 C CA . ALA A 1 80 ? 6.237 -1.820 21.014 1.00 97.62 80 ALA A CA 1
ATOM 579 C C . ALA A 1 80 ? 5.924 -3.294 21.323 1.00 97.62 80 ALA A C 1
ATOM 581 O O . ALA A 1 80 ? 4.946 -3.598 22.012 1.00 97.62 80 ALA A O 1
ATOM 582 N N . GLY A 1 81 ? 6.769 -4.220 20.860 1.00 96.44 81 GLY A N 1
ATOM 583 C CA . GLY A 1 81 ? 6.596 -5.646 21.130 1.00 96.44 81 GLY A CA 1
ATOM 584 C C . GLY A 1 81 ? 6.793 -5.988 22.609 1.00 96.44 81 GLY A C 1
ATOM 585 O O . GLY A 1 81 ? 5.996 -6.738 23.175 1.00 96.44 81 GLY A O 1
ATOM 586 N N . SER A 1 82 ? 7.763 -5.357 23.280 1.00 95.75 82 SER A N 1
ATOM 587 C CA . SER A 1 82 ? 7.963 -5.506 24.729 1.00 95.75 82 SER A CA 1
ATOM 588 C C . SER A 1 82 ? 6.762 -4.998 25.528 1.00 95.75 82 SER A C 1
ATOM 590 O O . SER A 1 82 ? 6.317 -5.671 26.457 1.00 95.75 82 SER A O 1
ATOM 592 N N . ALA A 1 83 ? 6.176 -3.858 25.148 1.00 94.50 83 ALA A N 1
ATOM 593 C CA . ALA A 1 83 ? 4.959 -3.342 25.770 1.00 94.50 83 ALA A CA 1
ATOM 594 C C . ALA A 1 83 ? 3.788 -4.329 25.628 1.00 94.50 83 ALA A C 1
ATOM 596 O O . ALA A 1 83 ? 3.102 -4.615 26.611 1.00 94.50 83 ALA A O 1
ATOM 597 N N . LEU A 1 84 ? 3.590 -4.910 24.438 1.00 92.69 84 LEU A N 1
ATOM 598 C CA . LEU A 1 84 ? 2.555 -5.924 24.213 1.00 92.69 84 LEU A CA 1
ATOM 599 C C . LEU A 1 84 ? 2.787 -7.183 25.067 1.00 92.69 84 LEU A C 1
ATOM 601 O O . LEU A 1 84 ? 1.846 -7.717 25.661 1.00 92.69 84 LEU A O 1
ATOM 605 N N . LEU A 1 85 ? 4.035 -7.644 25.177 1.00 91.50 85 LEU A N 1
ATOM 606 C CA . LEU A 1 85 ? 4.411 -8.792 26.006 1.00 91.50 85 LEU A CA 1
ATOM 607 C C . LEU A 1 85 ? 4.194 -8.524 27.498 1.00 91.50 85 LEU A C 1
ATOM 609 O O . LEU A 1 85 ? 3.594 -9.349 28.188 1.00 91.50 85 LEU A O 1
ATOM 613 N N . LEU A 1 86 ? 4.595 -7.356 28.002 1.00 88.56 86 LEU A N 1
ATOM 614 C CA . LEU A 1 86 ? 4.367 -6.962 29.396 1.00 88.56 86 LEU A CA 1
ATOM 615 C C . LEU A 1 86 ? 2.875 -6.921 29.750 1.00 88.56 86 LEU A C 1
ATOM 617 O O . LEU A 1 86 ? 2.491 -7.306 30.855 1.00 88.56 86 LEU A O 1
ATOM 621 N N . LEU A 1 87 ? 2.026 -6.518 28.803 1.00 82.38 87 LEU A N 1
ATOM 622 C CA . LEU A 1 87 ? 0.573 -6.494 28.979 1.00 82.38 87 LEU A CA 1
ATOM 623 C C . LEU A 1 87 ? -0.078 -7.889 28.933 1.00 82.38 87 LEU A C 1
ATOM 625 O O . LEU A 1 87 ? -1.247 -8.011 29.302 1.00 82.38 87 LEU A O 1
ATOM 629 N N . THR A 1 88 ? 0.637 -8.934 28.493 1.00 76.94 88 THR A N 1
ATOM 630 C CA . THR A 1 88 ? 0.055 -10.258 28.171 1.00 76.94 88 THR A CA 1
ATOM 631 C C . THR A 1 88 ? 0.724 -11.452 28.868 1.00 76.94 88 THR A C 1
ATOM 633 O O . THR A 1 88 ? 0.131 -12.535 28.943 1.00 76.94 88 THR A O 1
ATOM 636 N N . LEU A 1 89 ? 1.944 -11.295 29.391 1.00 70.12 89 LEU A N 1
ATOM 637 C CA . LEU A 1 89 ? 2.692 -12.353 30.082 1.00 70.12 89 LEU A CA 1
ATOM 638 C C . LEU A 1 89 ? 2.364 -12.464 31.576 1.00 70.12 89 LEU A C 1
ATOM 640 O O . LEU A 1 89 ? 2.473 -13.558 32.126 1.00 70.12 89 LEU A O 1
ATOM 644 N N . ARG A 1 90 ? 1.950 -11.381 32.249 1.00 63.03 90 ARG A N 1
ATOM 645 C CA . ARG A 1 90 ? 1.656 -11.426 33.692 1.00 63.03 90 ARG A CA 1
ATOM 646 C C . ARG A 1 90 ? 0.166 -11.614 33.968 1.00 63.03 90 ARG A C 1
ATOM 648 O O . ARG A 1 90 ? -0.605 -10.658 34.010 1.00 63.03 90 ARG A O 1
ATOM 655 N N . ASP A 1 91 ? -0.200 -12.871 34.219 1.00 52.47 91 ASP A N 1
ATOM 656 C CA . ASP A 1 91 ? -1.445 -13.245 34.892 1.00 52.47 91 ASP A CA 1
ATOM 657 C C . ASP A 1 91 ? -1.504 -12.536 36.250 1.00 52.47 91 ASP A C 1
ATOM 659 O O . ASP A 1 91 ? -0.602 -12.676 37.076 1.00 52.47 91 ASP A O 1
ATOM 663 N N . GLY A 1 92 ? -2.543 -11.724 36.452 1.00 50.41 92 GLY A N 1
ATOM 664 C CA . GLY A 1 92 ? -2.656 -10.777 37.557 1.00 50.41 92 GLY A CA 1
ATOM 665 C C . GLY A 1 92 ? -2.486 -11.392 38.945 1.00 50.41 92 GLY A C 1
ATOM 666 O O . GLY A 1 92 ? -3.471 -11.755 39.590 1.00 50.41 92 GLY A O 1
ATOM 667 N N . ARG A 1 93 ? -1.250 -11.400 39.458 1.00 48.19 93 ARG A N 1
ATOM 668 C CA . ARG A 1 93 ? -1.011 -11.423 40.900 1.00 48.19 93 ARG A CA 1
ATOM 669 C C . ARG A 1 93 ? -1.600 -10.125 41.472 1.00 48.19 93 ARG A C 1
ATOM 671 O O . ARG A 1 93 ? -1.228 -9.042 41.008 1.00 48.19 93 ARG A O 1
ATOM 678 N N . PRO A 1 94 ? -2.551 -10.196 42.419 1.00 43.16 94 PRO A N 1
ATOM 679 C CA . PRO A 1 94 ? -3.133 -9.002 43.014 1.00 43.16 94 PRO A CA 1
ATOM 680 C C . PRO A 1 94 ? -2.040 -8.237 43.778 1.00 43.16 94 PRO A C 1
ATOM 682 O O . PRO A 1 94 ? -1.612 -8.680 44.834 1.00 43.16 94 PRO A O 1
ATOM 685 N N . GLY A 1 95 ? -1.558 -7.121 43.217 1.00 55.31 95 GLY A N 1
ATOM 686 C CA . GLY A 1 95 ? -0.538 -6.259 43.840 1.00 55.31 95 GLY A CA 1
ATOM 687 C C . GLY A 1 95 ? 0.345 -5.488 42.850 1.00 55.31 95 GLY A C 1
ATOM 688 O O . GLY A 1 95 ? 0.687 -4.334 43.092 1.00 55.31 95 GLY A O 1
ATOM 689 N N . ASP A 1 96 ? 0.620 -6.058 41.676 1.00 63.56 96 ASP A N 1
ATOM 690 C CA . ASP A 1 96 ? 1.603 -5.525 40.719 1.00 63.56 96 ASP A CA 1
ATOM 691 C C . ASP A 1 96 ? 1.015 -4.454 39.773 1.00 63.56 96 ASP A C 1
ATOM 693 O O . ASP A 1 96 ? 0.866 -4.646 38.565 1.00 63.56 96 ASP A O 1
ATOM 697 N N . ARG A 1 97 ? 0.671 -3.278 40.313 1.00 65.56 97 ARG A N 1
ATOM 698 C CA . ARG A 1 97 ? 0.156 -2.135 39.520 1.00 65.56 97 ARG A CA 1
ATOM 699 C C . ARG A 1 97 ? 1.216 -1.445 38.645 1.00 65.56 97 ARG A C 1
ATOM 701 O O . ARG A 1 97 ? 0.856 -0.608 37.819 1.00 65.56 97 ARG A O 1
ATOM 708 N N . ALA A 1 98 ? 2.500 -1.758 38.827 1.00 77.44 98 ALA A N 1
ATOM 709 C CA . ALA A 1 98 ? 3.604 -1.087 38.137 1.00 77.44 98 ALA A CA 1
ATOM 710 C C . ALA A 1 98 ? 3.732 -1.500 36.658 1.00 77.44 98 ALA A C 1
ATOM 712 O O . ALA A 1 98 ? 3.899 -0.645 35.795 1.00 77.44 98 ALA A O 1
ATOM 713 N N . TRP A 1 99 ? 3.587 -2.787 36.336 1.00 78.88 99 TRP A N 1
ATOM 714 C CA . TRP A 1 99 ? 3.878 -3.312 34.993 1.00 78.88 99 TRP A CA 1
ATOM 715 C C . TRP A 1 99 ? 2.981 -2.780 33.870 1.00 78.88 99 TRP A C 1
ATOM 717 O O . TRP A 1 99 ? 3.520 -2.419 32.823 1.00 78.88 99 TRP A O 1
ATOM 727 N N . PRO A 1 100 ? 1.652 -2.641 34.051 1.00 81.56 100 PRO A N 1
ATOM 728 C CA . PRO A 1 100 ? 0.822 -1.993 33.041 1.00 81.56 100 PRO A CA 1
ATOM 729 C C . PRO A 1 100 ? 1.242 -0.543 32.787 1.00 81.56 100 PRO A C 1
ATOM 731 O O . PRO A 1 100 ? 1.206 -0.104 31.645 1.00 81.56 100 PRO A O 1
ATOM 734 N N . ARG A 1 101 ? 1.697 0.184 33.819 1.00 87.19 101 ARG A N 1
ATOM 735 C CA . ARG A 1 101 ? 2.192 1.561 33.665 1.00 87.19 101 ARG A CA 1
ATOM 736 C C . ARG A 1 101 ? 3.510 1.606 32.902 1.00 87.19 101 ARG A C 1
ATOM 738 O O . ARG A 1 101 ? 3.664 2.464 32.045 1.00 87.19 101 ARG A O 1
ATOM 745 N N . VAL A 1 102 ? 4.420 0.666 33.164 1.00 90.81 102 VAL A N 1
ATOM 746 C CA . VAL A 1 102 ? 5.672 0.526 32.399 1.00 90.81 102 VAL A CA 1
ATOM 747 C C . VAL A 1 102 ? 5.368 0.244 30.927 1.00 90.81 102 VAL A C 1
ATOM 749 O O . VAL A 1 102 ? 5.908 0.909 30.050 1.00 90.81 102 VAL A O 1
ATOM 752 N N . ALA A 1 103 ? 4.449 -0.679 30.637 1.00 90.50 103 ALA A N 1
ATOM 753 C CA . ALA A 1 103 ? 4.053 -0.968 29.262 1.00 90.50 103 ALA A CA 1
ATOM 754 C C . ALA A 1 103 ? 3.374 0.229 28.574 1.00 90.50 103 ALA A C 1
ATOM 756 O O . ALA A 1 103 ? 3.622 0.485 27.398 1.00 90.50 103 ALA A O 1
ATOM 757 N N . GLN A 1 104 ? 2.552 0.993 29.301 1.00 91.69 104 GLN A N 1
ATOM 758 C CA . GLN A 1 104 ? 1.977 2.237 28.786 1.00 91.69 104 GLN A CA 1
ATOM 759 C C . GLN A 1 104 ? 3.049 3.291 28.518 1.00 91.69 104 GLN A C 1
ATOM 761 O O . GLN A 1 104 ? 2.987 3.937 27.481 1.00 91.69 104 GLN A O 1
ATOM 766 N N . ALA A 1 105 ? 4.039 3.437 29.400 1.00 95.12 105 ALA A N 1
ATOM 767 C CA . ALA A 1 105 ? 5.157 4.353 29.199 1.00 95.12 105 ALA A CA 1
ATOM 768 C C . ALA A 1 105 ? 5.971 3.983 27.949 1.00 95.12 105 ALA A C 1
ATOM 770 O O . ALA A 1 105 ? 6.266 4.860 27.143 1.00 95.12 105 ALA A O 1
ATOM 771 N N . LEU A 1 106 ? 6.242 2.689 27.728 1.00 96.31 106 LEU A N 1
ATOM 772 C CA . LEU A 1 106 ? 6.852 2.202 26.485 1.00 96.31 106 LEU A CA 1
ATOM 773 C C . LEU A 1 106 ? 5.977 2.520 25.262 1.00 96.31 106 LEU A C 1
ATOM 775 O O . LEU A 1 106 ? 6.485 3.008 24.259 1.00 96.31 106 LEU A O 1
ATOM 779 N N . GLY A 1 107 ? 4.661 2.303 25.352 1.00 96.44 107 GLY A N 1
ATOM 780 C CA . GLY A 1 107 ? 3.715 2.673 24.295 1.00 96.44 107 GLY A CA 1
ATOM 781 C C . GLY A 1 107 ? 3.722 4.175 23.982 1.00 96.44 107 GLY A C 1
ATOM 782 O O . GLY A 1 107 ? 3.776 4.555 22.815 1.00 96.44 107 GLY A O 1
ATOM 783 N N . LEU A 1 108 ? 3.737 5.037 25.006 1.00 97.12 108 LEU A N 1
ATOM 784 C CA . LEU A 1 108 ? 3.869 6.487 24.830 1.00 97.12 108 LEU A CA 1
ATOM 785 C C . LEU A 1 108 ? 5.211 6.861 24.196 1.00 97.12 108 LEU A C 1
ATOM 787 O O . LEU A 1 108 ? 5.224 7.697 23.302 1.00 97.12 108 LEU A O 1
ATOM 791 N N . ALA A 1 109 ? 6.318 6.244 24.614 1.00 97.00 109 ALA A N 1
ATOM 792 C CA . ALA A 1 109 ? 7.631 6.498 24.024 1.00 97.00 109 ALA A CA 1
ATOM 793 C C . ALA A 1 109 ? 7.651 6.157 22.525 1.00 97.00 109 ALA A C 1
ATOM 795 O O . ALA A 1 109 ? 8.150 6.938 21.720 1.00 97.00 109 ALA A O 1
ATOM 796 N N . VAL A 1 110 ? 7.034 5.035 22.137 1.00 97.75 110 VAL A N 1
ATOM 797 C CA . VAL A 1 110 ? 6.864 4.652 20.726 1.00 97.75 110 VAL A CA 1
ATOM 798 C C . VAL A 1 110 ? 5.997 5.663 19.969 1.00 97.75 110 VAL A C 1
ATOM 800 O O . VAL A 1 110 ? 6.342 6.047 18.853 1.00 97.75 110 VAL A O 1
ATOM 803 N N . ALA A 1 111 ? 4.896 6.123 20.574 1.00 97.69 111 ALA A N 1
ATOM 804 C CA . ALA A 1 111 ? 4.023 7.121 19.961 1.00 97.69 111 ALA A CA 1
ATOM 805 C C . ALA A 1 111 ? 4.750 8.453 19.746 1.00 97.69 111 ALA A C 1
ATOM 807 O O . ALA A 1 111 ? 4.653 9.036 18.672 1.00 97.69 111 ALA A O 1
ATOM 808 N N . LEU A 1 112 ? 5.497 8.913 20.752 1.00 96.75 112 LEU A N 1
ATOM 809 C CA . LEU A 1 112 ? 6.279 10.145 20.694 1.00 96.75 112 LEU A CA 1
ATOM 810 C C . LEU A 1 112 ? 7.388 10.057 19.650 1.00 96.75 112 LEU A C 1
ATOM 812 O O . LEU A 1 112 ? 7.557 11.004 18.895 1.00 96.75 112 LEU A O 1
ATOM 816 N N . LEU A 1 113 ? 8.090 8.923 19.561 1.00 95.25 113 LEU A N 1
ATOM 817 C CA . LEU A 1 113 ? 9.092 8.693 18.522 1.00 95.25 113 LEU A CA 1
ATOM 818 C C . LEU A 1 113 ? 8.475 8.829 17.122 1.00 95.25 113 LEU A C 1
ATOM 820 O O . LEU A 1 113 ? 8.987 9.577 16.296 1.00 95.25 113 LEU A O 1
ATOM 824 N N . GLY A 1 114 ? 7.352 8.147 16.873 1.00 95.12 114 GLY A N 1
ATOM 825 C CA . GLY A 1 114 ? 6.657 8.221 15.588 1.00 95.12 114 GLY A CA 1
ATOM 826 C C . GLY A 1 114 ? 6.140 9.626 15.265 1.00 95.12 114 GLY A C 1
ATOM 827 O O . GLY A 1 114 ? 6.344 10.113 14.156 1.00 95.12 114 GLY A O 1
ATOM 828 N N . LEU A 1 115 ? 5.509 10.298 16.232 1.00 96.00 115 LEU A N 1
ATOM 829 C CA . LEU A 1 115 ? 4.949 11.639 16.044 1.00 96.00 115 LEU A CA 1
ATOM 830 C C . LEU A 1 115 ? 6.039 12.695 15.853 1.00 96.00 115 LEU A C 1
ATOM 832 O O . LEU A 1 115 ? 5.873 13.583 15.023 1.00 96.00 115 LEU A O 1
ATOM 836 N N . ALA A 1 116 ? 7.155 12.588 16.579 1.00 94.38 116 ALA A N 1
ATOM 837 C CA . ALA A 1 116 ? 8.297 13.479 16.421 1.00 94.38 116 ALA A CA 1
ATOM 838 C C . ALA A 1 116 ? 8.908 13.339 15.023 1.00 94.38 116 ALA A C 1
ATOM 840 O O . ALA A 1 116 ? 9.079 14.345 14.340 1.00 94.38 116 ALA A O 1
ATOM 841 N N . THR A 1 117 ? 9.142 12.112 14.540 1.00 92.19 117 THR A N 1
ATOM 842 C CA . THR A 1 117 ? 9.647 11.920 13.173 1.00 92.19 117 THR A CA 1
ATOM 843 C C . THR A 1 117 ? 8.634 12.370 12.117 1.00 92.19 117 THR A C 1
ATOM 845 O O . THR A 1 117 ? 9.022 12.973 11.120 1.00 92.19 117 THR A O 1
ATOM 848 N N . ALA A 1 118 ? 7.332 12.150 12.324 1.00 91.56 118 ALA A N 1
ATOM 849 C CA . ALA A 1 118 ? 6.302 12.664 11.418 1.00 91.56 118 ALA A CA 1
ATOM 850 C C . ALA A 1 118 ? 6.295 14.204 11.373 1.00 91.56 118 ALA A C 1
ATOM 852 O O . ALA A 1 118 ? 6.201 14.784 10.294 1.00 91.56 118 ALA A O 1
ATOM 853 N N . ALA A 1 119 ? 6.460 14.867 12.521 1.00 91.75 119 ALA A N 1
ATOM 854 C CA . ALA A 1 119 ? 6.574 16.319 12.604 1.00 91.75 119 ALA A CA 1
ATOM 855 C C . ALA A 1 119 ? 7.806 16.848 11.848 1.00 91.75 119 ALA A C 1
ATOM 857 O O . ALA A 1 119 ? 7.697 17.871 11.180 1.00 91.75 119 ALA A O 1
ATOM 858 N N . GLN A 1 120 ? 8.937 16.132 11.869 1.00 91.12 120 GLN A N 1
ATOM 859 C CA . GLN A 1 120 ? 10.113 16.503 11.068 1.00 91.12 120 GLN A CA 1
ATOM 860 C C . GLN A 1 120 ? 9.818 16.533 9.562 1.00 91.12 120 GLN A C 1
ATOM 862 O O . GLN A 1 120 ? 10.356 17.384 8.868 1.00 91.12 120 GLN A O 1
ATOM 867 N N . TYR A 1 121 ? 8.967 15.632 9.053 1.00 88.00 121 TYR A N 1
ATOM 868 C CA . TYR A 1 121 ? 8.553 15.642 7.643 1.00 88.00 121 TYR A CA 1
ATOM 869 C C . TYR A 1 121 ? 7.512 16.722 7.333 1.00 88.00 121 TYR A C 1
ATOM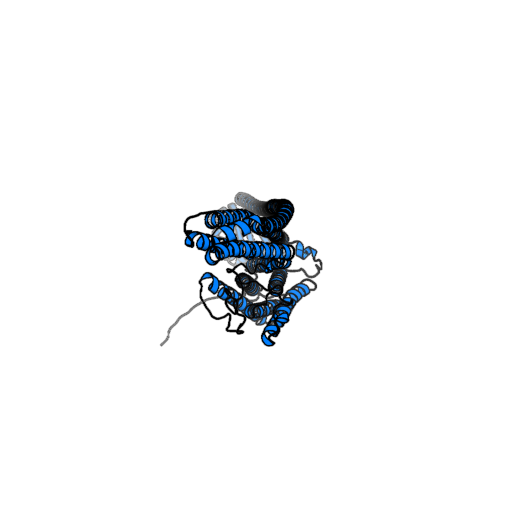 871 O O . TYR A 1 121 ? 7.576 17.341 6.280 1.00 88.00 121 TYR A O 1
ATOM 879 N N . VAL A 1 122 ? 6.534 16.932 8.221 1.00 89.19 122 VAL A N 1
ATOM 880 C CA . VAL A 1 122 ? 5.422 17.870 7.977 1.00 89.19 122 VAL A CA 1
ATOM 881 C C . VAL A 1 122 ? 5.858 19.328 8.109 1.00 89.19 122 VAL A C 1
ATOM 883 O O . VAL A 1 122 ? 5.385 20.173 7.356 1.00 89.19 122 VAL A O 1
ATOM 886 N N . PHE A 1 123 ? 6.730 19.626 9.072 1.00 90.88 123 PHE A N 1
ATOM 887 C CA . PHE A 1 123 ? 7.173 20.989 9.372 1.00 90.88 123 PHE A CA 1
ATOM 888 C C . PHE A 1 123 ? 8.580 21.301 8.854 1.00 90.88 123 PHE A C 1
ATOM 890 O O . PHE A 1 123 ? 9.060 22.404 9.090 1.00 90.88 123 PHE A O 1
ATOM 897 N N . ASP A 1 124 ? 9.236 20.340 8.198 1.00 85.38 124 ASP A N 1
ATOM 898 C CA . ASP A 1 124 ? 10.619 20.453 7.714 1.00 85.38 124 ASP A CA 1
ATOM 899 C C . ASP A 1 124 ? 11.622 20.876 8.813 1.00 85.38 124 ASP A C 1
ATOM 901 O O . ASP A 1 124 ? 12.505 21.707 8.625 1.00 85.38 124 ASP A O 1
ATOM 905 N N . VAL A 1 125 ? 11.457 20.315 10.020 1.00 87.62 125 VAL A N 1
ATOM 906 C CA . VAL A 1 125 ? 12.308 20.594 11.193 1.00 87.62 125 VAL A CA 1
ATOM 907 C C . VAL A 1 125 ? 13.282 19.441 11.430 1.00 87.62 125 VAL A C 1
ATOM 909 O O . VAL A 1 125 ? 12.904 18.272 11.372 1.00 87.62 125 VAL A O 1
ATOM 912 N N . GLU A 1 126 ? 14.533 19.737 11.790 1.00 85.25 126 GLU A N 1
ATOM 913 C CA . GLU A 1 126 ? 15.526 18.723 12.164 1.00 85.25 126 GLU A CA 1
ATOM 914 C C . GLU A 1 126 ? 15.672 18.573 13.684 1.00 85.25 126 GLU A C 1
ATOM 916 O O . GLU A 1 126 ? 16.462 19.250 14.339 1.00 85.25 126 GLU A O 1
ATOM 921 N N . LEU A 1 127 ? 14.948 17.611 14.262 1.00 84.62 127 LEU A N 1
ATOM 922 C CA . LEU A 1 127 ? 15.049 17.286 15.692 1.00 84.62 127 LEU A CA 1
ATOM 923 C C . LEU A 1 127 ? 16.304 16.473 16.052 1.00 84.62 127 LEU A C 1
ATOM 925 O O . LEU A 1 127 ? 16.545 16.218 17.229 1.00 84.62 127 LEU A O 1
ATOM 929 N N . HIS A 1 128 ? 17.070 16.015 15.055 1.00 83.56 128 HIS A N 1
ATOM 930 C CA . HIS A 1 128 ? 18.285 15.200 15.211 1.00 83.56 128 HIS A CA 1
ATOM 931 C C . HIS A 1 128 ? 18.111 13.879 15.999 1.00 83.56 128 HIS A C 1
ATOM 933 O O . HIS A 1 128 ? 19.088 13.183 16.278 1.00 83.56 128 HIS A O 1
ATOM 939 N N . ILE A 1 129 ? 16.872 13.460 16.291 1.00 83.38 129 ILE A N 1
ATOM 940 C CA . ILE A 1 129 ? 16.559 12.186 16.967 1.00 83.38 129 ILE A CA 1
ATOM 941 C C . ILE A 1 129 ? 17.013 10.961 16.162 1.00 83.38 129 ILE A C 1
ATOM 943 O O . ILE A 1 129 ? 17.282 9.901 16.724 1.00 83.38 129 ILE A O 1
ATOM 947 N N . ASP A 1 130 ? 17.129 11.126 14.845 1.00 80.06 130 ASP A N 1
ATOM 948 C CA . ASP A 1 130 ? 17.464 10.082 13.882 1.00 80.06 130 ASP A CA 1
ATOM 949 C C . ASP A 1 130 ? 18.910 9.582 14.014 1.00 80.06 130 ASP A C 1
ATOM 951 O O . ASP A 1 130 ? 19.177 8.409 13.762 1.00 80.06 130 ASP A O 1
ATOM 955 N N . GLN A 1 131 ? 19.825 10.448 14.464 1.00 81.88 131 GLN A N 1
ATOM 956 C CA . GLN A 1 131 ? 21.242 10.125 14.676 1.00 81.88 131 GLN A CA 1
ATOM 957 C C . GLN A 1 131 ? 21.639 10.045 16.157 1.00 81.88 131 GLN A C 1
ATOM 959 O O . GLN A 1 131 ? 22.774 9.689 16.473 1.00 81.88 131 GLN A O 1
ATOM 964 N N . ALA A 1 132 ? 20.717 10.360 17.073 1.00 77.44 132 ALA A N 1
ATOM 965 C CA . ALA A 1 132 ? 20.979 10.353 18.511 1.00 77.44 132 ALA A CA 1
ATOM 966 C C . ALA A 1 132 ? 21.214 8.938 19.072 1.00 77.44 132 ALA A C 1
ATOM 968 O O . ALA A 1 132 ? 21.984 8.770 20.013 1.00 77.44 132 ALA A O 1
ATOM 969 N N . LEU A 1 133 ? 20.551 7.924 18.501 1.00 72.00 133 LEU A N 1
ATOM 970 C CA . LEU A 1 133 ? 20.653 6.527 18.944 1.00 72.00 133 LEU A CA 1
ATOM 971 C C . LEU A 1 133 ? 21.804 5.778 18.261 1.00 72.00 133 LEU A C 1
ATOM 973 O O . LEU A 1 133 ? 22.601 5.125 18.928 1.00 72.00 133 LEU A O 1
ATOM 977 N N . VAL A 1 134 ? 21.869 5.844 16.930 1.00 81.25 134 VAL A N 1
ATOM 978 C CA . VAL A 1 134 ? 22.895 5.196 16.103 1.00 81.25 134 VAL A CA 1
ATOM 979 C C . VAL A 1 134 ? 23.215 6.135 14.948 1.00 81.25 134 VAL A C 1
ATOM 981 O O . VAL A 1 134 ? 22.302 6.619 14.280 1.00 81.25 134 VAL A O 1
ATOM 984 N N . ARG A 1 135 ? 24.504 6.389 14.708 1.00 78.06 135 ARG A N 1
ATOM 985 C CA . ARG A 1 135 ? 24.946 7.214 13.580 1.00 78.06 135 ARG A CA 1
ATOM 986 C C . ARG A 1 135 ? 24.884 6.403 12.295 1.00 78.06 135 ARG A C 1
ATOM 988 O O . ARG A 1 135 ? 25.546 5.376 12.165 1.00 78.06 135 ARG A O 1
ATOM 995 N N . ASP A 1 136 ? 24.072 6.876 11.364 1.00 76.12 136 ASP A N 1
ATOM 996 C CA . ASP A 1 136 ? 23.918 6.284 10.045 1.00 76.12 136 ASP A CA 1
ATOM 997 C C . ASP A 1 136 ? 24.849 6.994 9.057 1.00 76.12 136 ASP A C 1
ATOM 999 O O . ASP A 1 136 ? 24.615 8.142 8.689 1.00 76.12 136 ASP A O 1
ATOM 1003 N N . TYR A 1 137 ? 25.909 6.303 8.640 1.00 66.75 137 TYR A N 1
ATOM 1004 C CA . TYR A 1 137 ? 26.866 6.798 7.648 1.00 66.75 137 TYR A CA 1
ATOM 1005 C C . TYR A 1 137 ? 26.487 6.415 6.207 1.00 66.75 137 TYR A C 1
ATOM 1007 O O . TYR A 1 137 ? 27.228 6.724 5.276 1.00 66.75 137 TYR A O 1
ATOM 1015 N N . SER A 1 138 ? 25.352 5.736 5.993 1.00 60.78 138 SER A N 1
ATOM 1016 C CA . SER A 1 138 ? 24.912 5.339 4.654 1.00 60.78 138 SER A CA 1
ATOM 1017 C C . SER A 1 138 ? 24.259 6.523 3.925 1.00 60.78 138 SER A C 1
ATOM 1019 O O . SER A 1 138 ? 23.074 6.817 4.087 1.00 60.78 138 SER A O 1
ATOM 1021 N N . VAL A 1 139 ? 25.055 7.234 3.120 1.00 53.81 139 VAL A N 1
ATOM 1022 C CA . VAL A 1 139 ? 24.618 8.408 2.347 1.00 53.81 139 VAL A CA 1
ATOM 1023 C C . VAL A 1 139 ? 24.310 8.008 0.903 1.00 53.81 139 VAL A C 1
ATOM 1025 O O . VAL A 1 139 ? 25.116 7.372 0.230 1.00 53.81 139 VAL A O 1
ATOM 1028 N N . GLY A 1 140 ? 23.134 8.402 0.417 1.00 52.94 140 GLY A N 1
ATOM 1029 C CA . GLY A 1 140 ? 22.784 8.424 -1.003 1.00 52.94 140 GLY A CA 1
ATOM 1030 C C . GLY A 1 140 ? 22.010 9.713 -1.305 1.00 52.94 140 GLY A C 1
ATOM 1031 O O . GLY A 1 140 ? 21.382 10.246 -0.385 1.00 52.94 140 GLY A O 1
ATOM 1032 N N . PRO A 1 141 ? 22.052 10.239 -2.541 1.00 40.16 141 PRO A N 1
ATOM 1033 C CA . PRO A 1 141 ? 21.358 11.479 -2.886 1.00 40.16 141 PRO A CA 1
ATOM 1034 C C . PRO A 1 141 ? 19.858 11.390 -2.550 1.00 40.16 141 PRO A C 1
ATOM 1036 O O . PRO A 1 141 ? 19.230 10.356 -2.777 1.00 40.16 141 PRO A O 1
ATOM 1039 N N . GLY A 1 142 ? 19.312 12.446 -1.934 1.00 52.44 142 GLY A N 1
ATOM 1040 C CA . GLY A 1 142 ? 17.906 12.527 -1.505 1.00 52.44 142 GLY A CA 1
ATOM 1041 C C . GLY A 1 142 ? 17.542 11.768 -0.216 1.00 52.44 142 GLY A C 1
ATOM 1042 O O . GLY A 1 142 ? 16.374 11.737 0.160 1.00 52.44 142 GLY A O 1
ATOM 1043 N N . ARG A 1 143 ? 18.500 11.146 0.493 1.00 63.66 143 ARG A N 1
ATOM 1044 C CA . ARG A 1 143 ? 18.235 10.417 1.751 1.00 63.66 143 ARG A CA 1
ATOM 1045 C C . ARG A 1 143 ? 18.729 11.184 2.972 1.00 63.66 143 ARG A C 1
ATOM 1047 O O . ARG A 1 143 ? 19.913 11.485 3.074 1.00 63.66 143 ARG A O 1
ATOM 1054 N N . ILE A 1 144 ? 17.839 11.401 3.940 1.00 71.75 144 ILE A N 1
ATOM 1055 C CA . ILE A 1 144 ? 18.192 11.966 5.248 1.00 71.75 144 ILE A CA 1
ATOM 1056 C C . ILE A 1 144 ? 18.760 10.836 6.128 1.00 71.75 144 ILE A C 1
ATOM 1058 O O . ILE A 1 144 ? 18.026 9.882 6.421 1.00 71.75 144 ILE A O 1
ATOM 1062 N N . PRO A 1 145 ? 20.044 10.884 6.538 1.00 74.56 145 PRO A N 1
ATOM 1063 C CA . PRO A 1 145 ? 20.682 9.778 7.249 1.00 74.56 145 PRO A CA 1
ATOM 1064 C C . PRO A 1 145 ? 19.967 9.442 8.562 1.00 74.56 145 PRO A C 1
ATOM 1066 O O . PRO A 1 145 ? 19.606 10.329 9.335 1.00 74.56 145 PRO A O 1
ATOM 1069 N N . GLY A 1 146 ? 19.742 8.151 8.815 1.00 76.06 146 GLY A N 1
ATOM 1070 C CA . GLY A 1 146 ? 19.120 7.648 10.043 1.00 76.06 146 GLY A CA 1
ATOM 1071 C C . GLY A 1 146 ? 17.603 7.852 10.148 1.00 76.06 146 GLY A C 1
ATOM 1072 O O . GLY A 1 146 ? 16.963 7.174 10.955 1.00 76.06 146 GLY A O 1
ATOM 1073 N N . ARG A 1 147 ? 16.988 8.718 9.329 1.00 85.69 147 ARG A N 1
ATOM 1074 C CA . ARG A 1 147 ? 15.555 9.034 9.435 1.00 85.69 147 ARG A CA 1
ATOM 1075 C C . ARG A 1 147 ? 14.693 7.873 8.948 1.00 85.69 147 ARG A C 1
ATOM 1077 O O . ARG A 1 147 ? 14.901 7.330 7.862 1.00 85.69 147 ARG A O 1
ATOM 1084 N N . MET A 1 148 ? 13.717 7.468 9.762 1.00 88.62 148 MET A N 1
ATOM 1085 C CA . MET A 1 148 ? 12.745 6.454 9.340 1.00 88.62 148 MET A CA 1
ATOM 1086 C C . MET A 1 148 ? 11.807 7.021 8.270 1.00 88.62 148 MET A C 1
ATOM 1088 O O . MET A 1 148 ? 11.563 8.225 8.238 1.00 88.62 148 MET A O 1
ATOM 1092 N N . SER A 1 149 ? 11.244 6.166 7.412 1.00 87.12 149 SER A N 1
ATOM 1093 C CA . SER A 1 149 ? 10.258 6.609 6.415 1.00 87.12 149 SER A CA 1
ATOM 1094 C C . SER A 1 149 ? 9.041 7.288 7.079 1.00 87.12 149 SER A C 1
ATOM 1096 O O . SER A 1 149 ? 8.685 6.926 8.211 1.00 87.12 149 SER A O 1
ATOM 1098 N N . PRO A 1 150 ? 8.337 8.198 6.381 1.00 88.81 150 PRO A N 1
ATOM 1099 C CA . PRO A 1 150 ? 7.108 8.801 6.902 1.00 88.81 150 PRO A CA 1
ATOM 1100 C C . PRO A 1 150 ? 6.025 7.751 7.209 1.00 88.81 150 PRO A C 1
ATOM 1102 O O . PRO A 1 150 ? 5.276 7.886 8.178 1.00 88.81 150 PRO A O 1
ATOM 1105 N N . TYR A 1 151 ? 5.978 6.646 6.459 1.00 89.31 151 TYR A N 1
ATOM 1106 C CA . TYR A 1 151 ? 5.039 5.555 6.725 1.00 89.31 151 TYR A CA 1
ATOM 1107 C C . TYR A 1 151 ? 5.389 4.781 8.006 1.00 89.31 151 TYR A C 1
ATOM 1109 O O . TYR A 1 151 ? 4.494 4.396 8.760 1.00 89.31 151 TYR A O 1
ATOM 1117 N N . SER A 1 152 ? 6.684 4.586 8.287 1.00 92.12 152 SER A N 1
ATOM 1118 C CA . SER A 1 152 ? 7.162 3.985 9.540 1.00 92.12 152 SER A CA 1
ATOM 1119 C C . SER A 1 152 ? 6.823 4.866 10.739 1.00 92.12 152 SER A C 1
ATOM 1121 O O . SER A 1 152 ? 6.359 4.358 11.760 1.00 92.12 152 SER A O 1
ATOM 1123 N N . ALA A 1 153 ? 6.996 6.182 10.593 1.00 94.06 153 ALA A N 1
ATOM 1124 C CA . ALA A 1 153 ? 6.643 7.164 11.612 1.00 94.06 153 ALA A CA 1
ATOM 1125 C C . ALA A 1 153 ? 5.137 7.132 11.927 1.00 94.06 153 ALA A C 1
ATOM 1127 O O . ALA A 1 153 ? 4.739 7.046 13.093 1.00 94.06 153 ALA A O 1
ATOM 1128 N N . ALA A 1 154 ? 4.289 7.097 10.893 1.00 94.94 154 ALA A N 1
ATOM 1129 C CA . ALA A 1 154 ? 2.845 6.951 11.052 1.00 94.94 154 ALA A CA 1
ATOM 1130 C C . ALA A 1 154 ? 2.470 5.625 11.744 1.00 94.94 154 ALA A C 1
ATOM 1132 O O . ALA A 1 154 ? 1.720 5.628 12.723 1.00 94.94 154 ALA A O 1
ATOM 1133 N N . ALA A 1 155 ? 3.022 4.493 11.295 1.00 96.06 155 ALA A N 1
ATOM 1134 C CA . ALA A 1 155 ? 2.737 3.183 11.881 1.00 96.06 155 ALA A CA 1
ATOM 1135 C C . ALA A 1 155 ? 3.138 3.100 13.363 1.00 96.06 155 ALA A C 1
ATOM 1137 O O . ALA A 1 155 ? 2.335 2.652 14.184 1.00 96.06 155 ALA A O 1
ATOM 1138 N N . LEU A 1 156 ? 4.337 3.573 13.729 1.00 97.62 156 LEU A N 1
ATOM 1139 C CA . LEU A 1 156 ? 4.782 3.620 15.126 1.00 97.62 156 LEU A CA 1
ATOM 1140 C C . LEU A 1 156 ? 3.910 4.553 15.973 1.00 97.62 156 LEU A C 1
ATOM 1142 O O . LEU A 1 156 ? 3.556 4.185 17.091 1.00 97.62 156 LEU A O 1
ATOM 1146 N N . SER A 1 157 ? 3.478 5.696 15.432 1.00 98.00 157 SER A N 1
ATOM 1147 C CA . SER A 1 157 ? 2.546 6.603 16.120 1.00 98.00 157 SER A CA 1
ATOM 1148 C C . SER A 1 157 ? 1.256 5.878 16.517 1.00 98.00 157 SER A C 1
ATOM 1150 O O . SER A 1 157 ? 0.869 5.864 17.688 1.00 98.00 157 SER A O 1
ATOM 1152 N N . PHE A 1 158 ? 0.616 5.202 15.557 1.00 98.06 158 PHE A N 1
ATOM 1153 C CA . PHE A 1 158 ? -0.616 4.455 15.810 1.00 98.06 158 PHE A CA 1
ATOM 1154 C C . PHE A 1 158 ? -0.396 3.246 16.731 1.00 98.06 158 PHE A C 1
ATOM 1156 O O . PHE A 1 158 ? -1.198 3.030 17.641 1.00 98.06 158 PHE A O 1
ATOM 1163 N N . LEU A 1 159 ? 0.689 2.482 16.565 1.00 97.88 159 LEU A N 1
ATOM 1164 C CA . LEU A 1 159 ? 1.020 1.365 17.461 1.00 97.88 159 LEU A CA 1
ATOM 1165 C C . LEU A 1 159 ? 1.242 1.835 18.900 1.00 97.88 159 LEU A C 1
ATOM 1167 O O . LEU A 1 159 ? 0.698 1.238 19.830 1.00 97.88 159 LEU A O 1
ATOM 1171 N N . GLY A 1 160 ? 1.998 2.916 19.089 1.00 97.19 160 GLY A N 1
ATOM 1172 C CA . GLY A 1 160 ? 2.273 3.487 20.401 1.00 97.19 160 GLY A CA 1
ATOM 1173 C C . GLY A 1 160 ? 1.002 3.963 21.107 1.00 97.19 160 GLY A C 1
ATOM 1174 O O . GLY A 1 160 ? 0.758 3.590 22.257 1.00 97.19 160 GLY A O 1
ATOM 1175 N N . ILE A 1 161 ? 0.129 4.693 20.397 1.00 97.38 161 ILE A N 1
ATOM 1176 C CA . ILE A 1 161 ? -1.183 5.119 20.919 1.00 97.38 161 ILE A CA 1
ATOM 1177 C C . ILE A 1 161 ? -2.045 3.900 21.267 1.00 97.38 161 ILE A C 1
ATOM 1179 O O . ILE A 1 161 ? -2.681 3.865 22.326 1.00 97.38 161 ILE A O 1
ATOM 1183 N N . ALA A 1 162 ? -2.057 2.874 20.412 1.00 95.00 162 ALA A N 1
ATOM 1184 C CA . ALA A 1 162 ? -2.810 1.653 20.665 1.00 95.00 162 ALA A CA 1
ATOM 1185 C C . ALA A 1 162 ? -2.323 0.952 21.946 1.00 95.00 162 ALA A C 1
ATOM 1187 O O . ALA A 1 162 ? -3.134 0.619 22.807 1.00 95.00 162 ALA A O 1
ATOM 1188 N N . LEU A 1 163 ? -1.010 0.800 22.128 1.00 94.75 163 LEU A N 1
ATOM 1189 C CA . LEU A 1 163 ? -0.411 0.176 23.314 1.00 94.75 163 LEU A CA 1
ATOM 1190 C C . LEU A 1 163 ? -0.643 0.989 24.594 1.00 94.75 163 LEU A C 1
ATOM 1192 O O . LEU A 1 163 ? -1.020 0.424 25.622 1.00 94.75 163 LEU A O 1
ATOM 1196 N N . ALA A 1 164 ? -0.488 2.313 24.529 1.00 94.62 164 ALA A N 1
ATOM 1197 C CA . ALA A 1 164 ? -0.732 3.221 25.650 1.00 94.62 164 ALA A CA 1
ATOM 1198 C C . ALA A 1 164 ? -2.187 3.160 26.148 1.00 94.62 164 ALA A C 1
ATOM 1200 O O . ALA A 1 164 ? -2.466 3.216 27.351 1.00 94.62 164 ALA A O 1
ATOM 1201 N N . THR A 1 165 ? -3.132 3.016 25.219 1.00 91.94 165 THR A N 1
ATOM 1202 C CA . THR A 1 165 ? -4.569 3.001 25.516 1.00 91.94 165 THR A CA 1
ATOM 1203 C C . THR A 1 165 ? -5.124 1.602 25.785 1.00 91.94 165 THR A C 1
ATOM 1205 O O . THR A 1 165 ? -6.196 1.493 26.382 1.00 91.94 165 THR A O 1
ATOM 1208 N N . LEU A 1 166 ? -4.388 0.536 25.443 1.00 87.56 166 LEU A N 1
ATOM 1209 C CA . LEU A 1 166 ? -4.825 -0.862 25.553 1.00 87.56 166 LEU A CA 1
ATOM 1210 C C . LEU A 1 166 ? -5.367 -1.255 26.947 1.00 87.56 166 LEU A C 1
ATOM 1212 O O . LEU A 1 166 ? -6.404 -1.927 27.009 1.00 87.56 166 LEU A O 1
ATOM 1216 N N . PRO A 1 167 ? -4.765 -0.827 28.079 1.00 85.69 167 PRO A N 1
ATOM 1217 C CA . PRO A 1 167 ? -5.299 -1.135 29.411 1.00 85.69 167 PRO A CA 1
ATOM 1218 C C . PRO A 1 167 ? -6.583 -0.364 29.759 1.00 85.69 167 PRO A C 1
ATOM 1220 O O . PRO A 1 167 ? -7.330 -0.765 30.656 1.00 85.69 167 PRO A O 1
ATOM 1223 N N . VAL A 1 168 ? -6.864 0.747 29.071 1.00 84.00 168 VAL A N 1
ATOM 1224 C CA . VAL A 1 168 ? -7.943 1.679 29.410 1.00 84.00 168 VAL A CA 1
ATOM 1225 C C . VAL A 1 168 ? -9.237 1.270 28.716 1.00 84.00 168 VAL A C 1
ATOM 1227 O O . VAL A 1 168 ? -9.462 1.482 27.528 1.00 84.00 168 VAL A O 1
ATOM 1230 N N . ARG A 1 169 ? -10.168 0.721 29.499 1.00 79.12 169 ARG A N 1
ATOM 1231 C CA . ARG A 1 169 ? -11.400 0.108 28.980 1.00 79.12 169 ARG A CA 1
ATOM 1232 C C . ARG A 1 169 ? -12.300 1.063 28.182 1.00 79.12 169 ARG A C 1
ATOM 1234 O O . ARG A 1 169 ? -12.938 0.615 27.235 1.00 79.12 169 ARG A O 1
ATOM 1241 N N . ARG A 1 170 ? -12.338 2.351 28.552 1.00 82.44 170 ARG A N 1
ATOM 1242 C CA . ARG A 1 170 ? -13.105 3.396 27.845 1.00 82.44 170 ARG A CA 1
ATOM 1243 C C . ARG A 1 170 ? -12.527 3.730 26.463 1.00 82.44 170 ARG A C 1
ATOM 1245 O O . ARG A 1 170 ? -13.274 4.171 25.605 1.00 82.44 170 ARG A O 1
ATOM 1252 N N . LEU A 1 171 ? -11.235 3.478 26.238 1.00 86.19 171 LEU A N 1
ATOM 1253 C CA . LEU A 1 171 ? -10.523 3.819 25.001 1.00 86.19 171 LEU A CA 1
ATOM 1254 C C . LEU A 1 171 ? -10.371 2.629 24.040 1.00 86.19 171 LEU A C 1
ATOM 1256 O O . LEU A 1 171 ? -9.671 2.732 23.041 1.00 86.19 171 LEU A O 1
ATOM 1260 N N . ARG A 1 172 ? -11.057 1.505 24.285 1.00 82.50 172 ARG A N 1
ATOM 1261 C CA . ARG A 1 172 ? -10.939 0.288 23.458 1.00 82.50 172 ARG A CA 1
ATOM 1262 C C . ARG A 1 172 ? -11.220 0.511 21.973 1.00 82.50 172 ARG A C 1
ATOM 1264 O O . ARG A 1 172 ? -10.571 -0.117 21.143 1.00 82.50 172 ARG A O 1
ATOM 1271 N N . THR A 1 173 ? -12.179 1.371 21.638 1.00 80.81 173 THR A N 1
ATOM 1272 C CA . THR A 1 173 ? -12.492 1.703 20.240 1.00 80.81 173 THR A CA 1
ATOM 1273 C C . THR A 1 173 ? -11.318 2.417 19.571 1.00 80.81 173 THR A C 1
ATOM 1275 O O . THR A 1 173 ? -10.951 2.059 18.457 1.00 80.81 173 THR A O 1
ATOM 1278 N N . LEU A 1 174 ? -10.677 3.354 20.279 1.00 87.62 174 LEU A N 1
ATOM 1279 C CA . LEU A 1 174 ? -9.474 4.039 19.807 1.00 87.62 174 LEU A CA 1
ATOM 1280 C C . LEU A 1 174 ? -8.315 3.051 19.634 1.00 87.62 174 LEU A C 1
ATOM 1282 O O . LEU A 1 174 ? -7.718 3.004 18.566 1.00 87.62 174 LEU A O 1
ATOM 1286 N N . THR A 1 175 ? -8.058 2.195 20.631 1.00 89.50 175 THR A N 1
ATOM 1287 C CA . THR A 1 175 ? -7.018 1.157 20.549 1.00 89.50 175 THR A CA 1
ATOM 1288 C C . THR A 1 175 ? -7.186 0.272 19.316 1.00 89.50 175 THR A C 1
ATOM 1290 O O . THR A 1 175 ? -6.220 0.006 18.605 1.00 89.5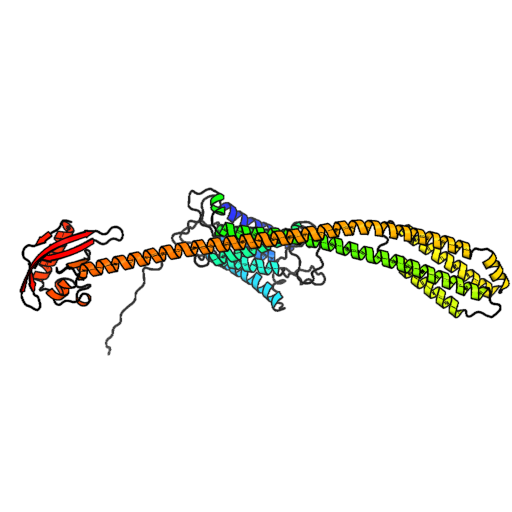0 175 THR A O 1
ATOM 1293 N N . ARG A 1 176 ? -8.420 -0.171 19.050 1.00 87.38 176 ARG A N 1
ATOM 1294 C CA . ARG A 1 176 ? -8.760 -0.968 17.869 1.00 87.38 176 ARG A CA 1
ATOM 1295 C C . ARG A 1 176 ? -8.495 -0.190 16.586 1.00 87.38 176 ARG A C 1
ATOM 1297 O O . ARG A 1 176 ? -7.774 -0.695 15.736 1.00 87.38 176 ARG A O 1
ATOM 1304 N N . GLY A 1 177 ? -9.011 1.033 16.468 1.00 85.62 177 GLY A N 1
ATOM 1305 C CA . GLY A 1 177 ? -8.796 1.879 15.291 1.00 85.62 177 GLY A CA 1
ATOM 1306 C C . GLY A 1 177 ? -7.313 2.122 14.998 1.00 85.62 177 GLY A C 1
ATOM 1307 O O . GLY A 1 177 ? -6.870 1.934 13.872 1.00 85.62 177 GLY A O 1
ATOM 1308 N N . CYS A 1 178 ? -6.511 2.447 16.011 1.00 92.75 178 CYS A N 1
ATOM 1309 C CA . CYS A 1 178 ? -5.073 2.644 15.834 1.00 92.75 178 CYS A CA 1
ATOM 1310 C C . CYS A 1 178 ? -4.351 1.343 15.434 1.00 92.75 178 CYS A C 1
ATOM 1312 O O . CYS A 1 178 ? -3.553 1.347 14.498 1.00 92.75 178 CYS A O 1
ATOM 1314 N N . ALA A 1 179 ? -4.664 0.214 16.080 1.00 92.00 179 ALA A N 1
ATOM 1315 C CA . ALA A 1 179 ? -4.096 -1.087 15.715 1.00 92.00 179 ALA A CA 1
ATOM 1316 C C . ALA A 1 179 ? -4.471 -1.507 14.281 1.00 92.00 179 ALA A C 1
ATOM 1318 O O . ALA A 1 179 ? -3.644 -2.078 13.573 1.00 92.00 179 ALA A O 1
ATOM 1319 N N . ALA A 1 180 ? -5.692 -1.179 13.845 1.00 89.06 180 ALA A N 1
ATOM 1320 C CA . ALA A 1 180 ? -6.161 -1.374 12.479 1.00 89.06 180 ALA A CA 1
ATOM 1321 C C . ALA A 1 180 ? -5.307 -0.624 11.469 1.00 89.06 180 ALA A C 1
ATOM 1323 O O . ALA A 1 180 ? -4.801 -1.220 10.528 1.00 89.06 180 ALA A O 1
ATOM 1324 N N . VAL A 1 181 ? -5.146 0.683 11.684 1.00 90.50 181 VAL A N 1
ATOM 1325 C CA . VAL A 1 181 ? -4.411 1.558 10.773 1.00 90.50 181 VAL A CA 1
ATOM 1326 C C . VAL A 1 181 ? -2.960 1.102 10.670 1.00 90.50 181 VAL A C 1
ATOM 1328 O O . VAL A 1 181 ? -2.452 0.955 9.564 1.00 90.50 181 VAL A O 1
ATOM 1331 N N . ALA A 1 182 ? -2.317 0.780 11.795 1.00 93.56 182 ALA A N 1
ATOM 1332 C CA . ALA A 1 182 ? -0.962 0.238 11.792 1.00 93.56 182 ALA A CA 1
ATOM 1333 C C . ALA A 1 182 ? -0.846 -1.091 11.025 1.00 93.56 182 ALA A C 1
ATOM 1335 O O . ALA A 1 182 ? 0.082 -1.261 10.234 1.00 93.56 182 ALA A O 1
ATOM 1336 N N . ALA A 1 183 ? -1.796 -2.016 11.219 1.00 92.38 183 ALA A N 1
ATOM 1337 C CA . ALA A 1 183 ? -1.826 -3.280 10.484 1.00 92.38 183 ALA A CA 1
ATOM 1338 C C . ALA A 1 183 ? -2.022 -3.058 8.978 1.00 92.38 183 ALA A C 1
ATOM 1340 O O . ALA A 1 183 ? -1.341 -3.690 8.176 1.00 92.38 183 ALA A O 1
ATOM 1341 N N . THR A 1 184 ? -2.910 -2.138 8.593 1.00 88.38 184 THR A N 1
ATOM 1342 C CA . THR A 1 184 ? -3.152 -1.767 7.194 1.00 88.38 184 THR A CA 1
ATOM 1343 C C . THR A 1 184 ? -1.910 -1.160 6.556 1.00 88.38 184 THR A C 1
ATOM 1345 O O . THR A 1 184 ? -1.551 -1.569 5.458 1.00 88.38 184 THR A O 1
ATOM 1348 N N . ILE A 1 185 ? -1.218 -0.240 7.240 1.00 90.75 185 ILE A N 1
ATOM 1349 C CA . ILE A 1 185 ? 0.056 0.315 6.759 1.00 90.75 185 ILE A CA 1
ATOM 1350 C C . ILE A 1 185 ? 1.060 -0.823 6.540 1.00 90.75 185 ILE A C 1
ATOM 1352 O O . ILE A 1 185 ? 1.630 -0.933 5.458 1.00 90.75 185 ILE A O 1
ATOM 1356 N N . GLY A 1 186 ? 1.224 -1.717 7.522 1.00 91.00 186 GLY A N 1
ATOM 1357 C CA . GLY A 1 186 ? 2.090 -2.891 7.391 1.00 91.00 186 GLY A CA 1
ATOM 1358 C C . GLY A 1 186 ? 1.723 -3.778 6.197 1.00 91.00 186 GLY A C 1
ATOM 1359 O O . GLY A 1 186 ? 2.603 -4.177 5.442 1.00 91.00 186 GLY A O 1
ATOM 1360 N N . LEU A 1 187 ? 0.430 -4.036 5.980 1.00 89.56 187 LEU A N 1
ATOM 1361 C CA . LEU A 1 187 ? -0.063 -4.861 4.877 1.00 89.56 187 LEU A CA 1
ATOM 1362 C C . LEU A 1 187 ? 0.172 -4.220 3.508 1.00 89.56 187 LEU A C 1
ATOM 1364 O O . LEU A 1 187 ? 0.680 -4.886 2.614 1.00 89.56 187 LEU A O 1
ATOM 1368 N N . VAL A 1 188 ? -0.159 -2.936 3.349 1.00 85.25 188 VAL A N 1
ATOM 1369 C CA . VAL A 1 188 ? 0.078 -2.186 2.106 1.00 85.25 188 VAL A CA 1
ATOM 1370 C C . VAL A 1 188 ? 1.563 -2.236 1.761 1.00 85.25 188 VAL A C 1
ATOM 1372 O O . VAL A 1 188 ? 1.933 -2.664 0.670 1.00 85.25 188 VAL A O 1
ATOM 1375 N N . LEU A 1 189 ? 2.432 -1.911 2.717 1.00 85.06 189 LEU A N 1
ATOM 1376 C CA . LEU A 1 189 ? 3.879 -1.918 2.507 1.00 85.06 189 LEU A CA 1
ATOM 1377 C C . LEU A 1 189 ? 4.437 -3.319 2.226 1.00 85.06 189 LEU A C 1
ATOM 1379 O O . LEU A 1 189 ? 5.356 -3.462 1.418 1.00 85.06 189 LEU A O 1
ATOM 1383 N N . PHE A 1 190 ? 3.875 -4.350 2.859 1.00 85.81 190 PHE A N 1
ATOM 1384 C CA . PHE A 1 190 ? 4.213 -5.746 2.589 1.00 85.81 190 PHE A CA 1
ATOM 1385 C C . PHE A 1 190 ? 3.825 -6.142 1.161 1.00 85.81 190 PHE A C 1
ATOM 1387 O O . PHE A 1 190 ? 4.630 -6.741 0.453 1.00 85.81 190 PHE A O 1
ATOM 1394 N N . THR A 1 191 ? 2.619 -5.775 0.710 1.00 80.25 191 THR A N 1
ATOM 1395 C CA . THR A 1 191 ? 2.183 -6.055 -0.665 1.00 80.25 191 THR A CA 1
ATOM 1396 C C . THR A 1 191 ? 3.070 -5.343 -1.679 1.00 80.25 191 THR A C 1
ATOM 1398 O O . THR A 1 191 ? 3.550 -5.993 -2.598 1.00 80.25 191 THR A O 1
ATOM 1401 N N . VAL A 1 192 ? 3.397 -4.062 -1.467 1.00 76.88 192 VAL A N 1
ATOM 1402 C CA . VAL A 1 192 ? 4.331 -3.305 -2.324 1.00 76.88 192 VAL A CA 1
ATOM 1403 C C . VAL A 1 192 ? 5.691 -4.009 -2.435 1.00 76.88 192 VAL A C 1
ATOM 1405 O O . VAL A 1 192 ? 6.251 -4.093 -3.526 1.00 76.88 192 VAL A O 1
ATOM 1408 N N . HIS A 1 193 ? 6.199 -4.584 -1.340 1.00 75.75 193 HIS A N 1
ATOM 1409 C CA . HIS A 1 193 ? 7.422 -5.392 -1.372 1.00 75.75 193 HIS A CA 1
ATOM 1410 C C . HIS A 1 193 ? 7.277 -6.683 -2.174 1.00 75.75 193 HIS A C 1
ATOM 1412 O O . HIS A 1 193 ? 8.176 -7.021 -2.942 1.00 75.75 193 HIS A O 1
ATOM 1418 N N . ALA A 1 194 ? 6.164 -7.398 -2.006 1.00 74.81 194 ALA A N 1
ATOM 1419 C CA . ALA A 1 194 ? 5.911 -8.653 -2.707 1.00 74.81 194 ALA A CA 1
ATOM 1420 C C . ALA A 1 194 ? 5.899 -8.481 -4.238 1.00 74.81 194 ALA A C 1
ATOM 1422 O O . ALA A 1 194 ? 6.272 -9.402 -4.956 1.00 74.81 194 ALA A O 1
ATOM 1423 N N . TRP A 1 195 ? 5.541 -7.292 -4.734 1.00 68.38 195 TRP A N 1
ATOM 1424 C CA . TRP A 1 195 ? 5.555 -6.957 -6.162 1.00 68.38 195 TRP A CA 1
ATOM 1425 C C . TRP A 1 195 ? 6.949 -6.694 -6.747 1.00 68.38 195 TRP A C 1
ATOM 1427 O O . TRP A 1 195 ? 7.063 -6.451 -7.945 1.00 68.38 195 TRP A O 1
ATOM 1437 N N . GLY A 1 196 ? 8.015 -6.664 -5.937 1.00 65.38 196 GLY A N 1
ATOM 1438 C CA . GLY A 1 196 ? 9.332 -6.212 -6.408 1.00 65.38 196 GLY A CA 1
ATOM 1439 C C . GLY A 1 196 ? 9.353 -4.727 -6.800 1.00 65.38 196 GLY A C 1
ATOM 1440 O O . GLY A 1 196 ? 10.358 -4.227 -7.307 1.00 65.38 196 GLY A O 1
ATOM 1441 N N . ALA A 1 197 ? 8.271 -3.995 -6.500 1.00 54.34 197 ALA A N 1
ATOM 1442 C CA . ALA A 1 197 ? 8.124 -2.569 -6.757 1.00 54.34 197 ALA A CA 1
ATOM 14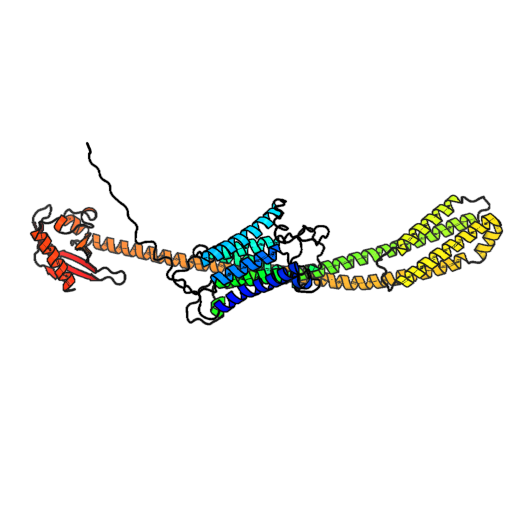43 C C . ALA A 1 197 ? 9.124 -1.729 -5.947 1.00 54.34 197 ALA A C 1
ATOM 1445 O O . ALA A 1 197 ? 9.237 -0.542 -6.164 1.00 54.34 197 ALA A O 1
ATOM 1446 N N . VAL A 1 198 ? 9.931 -2.316 -5.062 1.00 50.78 198 VAL A N 1
ATOM 1447 C CA . VAL A 1 198 ? 11.033 -1.621 -4.369 1.00 50.78 198 VAL A CA 1
ATOM 1448 C C . VAL A 1 198 ? 12.187 -1.248 -5.317 1.00 50.78 198 VAL A C 1
ATOM 1450 O O . VAL A 1 198 ? 13.022 -0.415 -4.970 1.00 50.78 198 VAL A O 1
ATOM 1453 N N . ASN A 1 199 ? 12.200 -1.765 -6.554 1.00 47.06 199 ASN A N 1
ATOM 1454 C CA . ASN A 1 199 ? 13.017 -1.188 -7.628 1.00 47.06 199 ASN A CA 1
ATOM 1455 C C . ASN A 1 199 ? 12.483 0.169 -8.140 1.00 47.06 199 ASN A C 1
ATOM 1457 O O . ASN A 1 199 ? 13.128 0.782 -8.988 1.00 47.06 199 ASN A O 1
ATOM 1461 N N . LEU A 1 200 ? 11.387 0.692 -7.567 1.00 48.69 200 LEU A N 1
ATOM 1462 C CA . LEU A 1 200 ? 11.023 2.117 -7.534 1.00 48.69 200 LEU A CA 1
ATOM 1463 C C . LEU A 1 200 ? 12.049 2.913 -6.711 1.00 48.69 200 LEU A C 1
ATOM 1465 O O . LEU A 1 200 ? 11.730 3.563 -5.719 1.00 48.69 200 LEU A O 1
ATOM 1469 N N . ARG A 1 201 ? 13.318 2.889 -7.124 1.00 47.38 201 ARG A N 1
ATOM 1470 C CA . ARG A 1 201 ? 14.382 3.769 -6.610 1.00 47.38 201 ARG A CA 1
ATOM 1471 C C . ARG A 1 201 ? 14.141 5.255 -6.942 1.00 47.38 201 ARG A C 1
ATOM 1473 O O . ARG A 1 201 ? 15.051 6.053 -6.749 1.00 47.38 201 ARG A O 1
ATOM 1480 N N . THR A 1 202 ? 12.968 5.608 -7.467 1.00 42.00 202 THR A N 1
ATOM 1481 C CA . THR A 1 202 ? 12.701 6.844 -8.209 1.00 42.00 202 THR A CA 1
ATOM 1482 C C . THR A 1 202 ? 11.853 7.873 -7.470 1.00 42.00 202 THR A C 1
ATOM 1484 O O . THR A 1 202 ? 11.843 9.019 -7.901 1.00 42.00 202 THR A O 1
ATOM 1487 N N . ASP A 1 203 ? 11.173 7.525 -6.373 1.00 47.72 203 ASP A N 1
ATOM 1488 C CA . ASP A 1 203 ? 10.399 8.527 -5.633 1.00 47.72 203 ASP A CA 1
ATOM 1489 C C . ASP A 1 203 ? 11.309 9.241 -4.626 1.00 47.72 203 ASP A C 1
ATOM 1491 O O . ASP A 1 203 ? 11.584 8.738 -3.536 1.00 47.72 203 ASP A O 1
ATOM 1495 N N . GLU A 1 204 ? 11.772 10.439 -4.990 1.00 52.44 204 GLU A N 1
ATOM 1496 C CA . GLU A 1 204 ? 12.548 11.339 -4.119 1.00 52.44 204 GLU A CA 1
ATOM 1497 C C . GLU A 1 204 ? 11.823 11.675 -2.800 1.00 52.44 204 GLU A C 1
ATOM 1499 O O . GLU A 1 204 ? 12.450 12.092 -1.829 1.00 52.44 204 GLU A O 1
ATOM 1504 N N . TRP A 1 205 ? 10.500 11.488 -2.738 1.00 51.09 205 TRP A N 1
ATOM 1505 C CA . TRP A 1 205 ? 9.659 11.987 -1.646 1.00 51.09 205 TRP A CA 1
ATOM 1506 C C . TRP A 1 205 ? 9.568 11.072 -0.421 1.00 51.09 205 TRP A C 1
ATOM 1508 O O . TRP A 1 205 ? 9.213 11.549 0.658 1.00 51.09 205 TRP A O 1
ATOM 1518 N N . ALA A 1 206 ? 9.867 9.773 -0.533 1.00 61.97 206 ALA A N 1
ATOM 1519 C CA . ALA A 1 206 ? 9.771 8.868 0.612 1.00 61.97 206 ALA A CA 1
ATOM 1520 C C . ALA A 1 206 ? 10.847 7.769 0.592 1.00 61.97 206 ALA A C 1
ATOM 1522 O O . ALA A 1 206 ? 10.852 6.923 -0.304 1.00 61.97 206 ALA A O 1
ATOM 1523 N N . PRO A 1 207 ? 11.722 7.700 1.617 1.00 68.31 207 PRO A N 1
ATOM 1524 C CA . PRO A 1 207 ? 12.691 6.622 1.737 1.00 68.31 207 PRO A CA 1
ATOM 1525 C C . PRO A 1 207 ? 11.996 5.253 1.765 1.00 68.31 207 PRO A C 1
ATOM 1527 O O . PRO A 1 207 ? 10.986 5.095 2.464 1.00 68.31 207 PRO A O 1
ATOM 1530 N N . PRO A 1 208 ? 12.545 4.239 1.075 1.00 73.06 208 PRO A N 1
ATOM 1531 C CA . PRO A 1 208 ? 11.959 2.911 1.076 1.00 73.06 208 PRO A CA 1
ATOM 1532 C C . PRO A 1 208 ? 12.053 2.276 2.473 1.00 73.06 208 PRO A C 1
ATOM 1534 O O . PRO A 1 208 ? 12.882 2.651 3.306 1.00 73.06 208 PRO A O 1
ATOM 1537 N N . ILE A 1 209 ? 11.197 1.291 2.735 1.00 81.75 209 ILE A N 1
ATOM 1538 C CA . ILE A 1 209 ? 11.074 0.614 4.038 1.00 81.75 209 ILE A CA 1
ATOM 1539 C C . ILE A 1 209 ? 11.612 -0.802 3.920 1.00 81.75 209 ILE A C 1
ATOM 1541 O O . ILE A 1 209 ? 11.538 -1.377 2.848 1.00 81.75 209 ILE A O 1
ATOM 1545 N N . ALA A 1 210 ? 12.124 -1.387 5.000 1.00 86.31 210 ALA A N 1
ATOM 1546 C CA . ALA A 1 210 ? 12.509 -2.793 4.996 1.00 86.31 210 ALA A CA 1
ATOM 1547 C C . ALA A 1 210 ? 11.286 -3.726 5.035 1.00 86.31 210 ALA A C 1
ATOM 1549 O O . ALA A 1 210 ? 10.313 -3.488 5.757 1.00 86.31 210 ALA A O 1
ATOM 1550 N N . PHE A 1 211 ? 11.370 -4.858 4.337 1.00 86.31 211 PHE A N 1
ATOM 1551 C CA . PHE A 1 211 ? 10.348 -5.910 4.374 1.00 86.31 211 PHE A CA 1
ATOM 1552 C C . PHE A 1 211 ? 10.060 -6.412 5.802 1.00 86.31 211 PHE A C 1
ATOM 1554 O O . PHE A 1 211 ? 8.909 -6.648 6.188 1.00 86.31 211 PHE A O 1
ATOM 1561 N N . THR A 1 212 ? 11.113 -6.534 6.614 1.00 91.44 212 THR A N 1
ATOM 1562 C CA . THR A 1 212 ? 11.037 -6.925 8.028 1.00 91.44 212 THR A CA 1
ATOM 1563 C C . THR A 1 212 ? 10.240 -5.913 8.854 1.00 91.44 212 THR A C 1
ATOM 1565 O O . THR A 1 212 ? 9.414 -6.317 9.673 1.00 91.44 212 THR A O 1
ATOM 1568 N N . THR A 1 213 ? 10.397 -4.612 8.586 1.00 92.56 213 THR A N 1
ATOM 1569 C CA . THR A 1 213 ? 9.616 -3.533 9.209 1.00 92.56 213 THR A CA 1
ATOM 1570 C C . THR A 1 213 ? 8.129 -3.640 8.875 1.00 92.56 213 THR A C 1
ATOM 1572 O O . THR A 1 213 ? 7.291 -3.603 9.777 1.00 92.56 213 THR A O 1
ATOM 1575 N N . ALA A 1 214 ? 7.786 -3.800 7.591 1.00 91.88 214 ALA A N 1
ATOM 1576 C CA . ALA A 1 214 ? 6.394 -3.919 7.148 1.00 91.88 214 ALA A CA 1
ATOM 1577 C C . ALA A 1 214 ? 5.700 -5.130 7.798 1.00 91.88 214 ALA A C 1
ATOM 1579 O O . ALA A 1 214 ? 4.594 -5.018 8.336 1.00 91.88 214 ALA A O 1
ATOM 1580 N N . SER A 1 215 ? 6.406 -6.264 7.838 1.00 92.94 215 SER A N 1
ATOM 1581 C CA . SER A 1 215 ? 5.957 -7.489 8.505 1.00 92.94 215 SER A CA 1
ATOM 1582 C C . SER A 1 215 ? 5.744 -7.277 10.008 1.00 92.94 215 SER A C 1
ATOM 1584 O O . SER A 1 215 ? 4.725 -7.696 10.558 1.00 92.94 215 SER A O 1
ATOM 1586 N N . ALA A 1 216 ? 6.664 -6.582 10.682 1.00 96.31 216 ALA A N 1
ATOM 1587 C CA . ALA A 1 216 ? 6.564 -6.292 12.108 1.00 96.31 216 ALA A CA 1
ATOM 1588 C C . ALA A 1 216 ? 5.345 -5.413 12.449 1.00 96.31 216 ALA A C 1
ATOM 1590 O O . ALA A 1 216 ? 4.638 -5.711 13.414 1.00 96.31 216 ALA A O 1
ATOM 1591 N N . PHE A 1 217 ? 5.047 -4.380 11.650 1.00 96.25 217 PHE A N 1
ATOM 1592 C CA . PHE A 1 217 ? 3.854 -3.544 11.846 1.00 96.25 217 PHE A CA 1
ATOM 1593 C C . PHE A 1 217 ? 2.553 -4.329 11.680 1.00 96.25 217 PHE A C 1
ATOM 1595 O O . PHE A 1 217 ? 1.653 -4.202 12.516 1.00 96.25 217 PHE A O 1
ATOM 1602 N N . LEU A 1 218 ? 2.473 -5.179 10.651 1.00 94.06 218 LEU A N 1
ATOM 1603 C CA . LEU A 1 218 ? 1.323 -6.053 10.429 1.00 94.06 218 LEU A CA 1
ATOM 1604 C C . LEU A 1 218 ? 1.107 -6.992 11.625 1.00 94.06 218 LEU A C 1
ATOM 1606 O O . LEU A 1 218 ? 0.009 -7.062 12.181 1.00 94.06 218 LEU A O 1
ATOM 1610 N N . VAL A 1 219 ? 2.171 -7.668 12.063 1.00 95.38 219 VAL A N 1
ATOM 1611 C CA . VAL A 1 219 ? 2.130 -8.625 13.176 1.00 95.38 219 VAL A CA 1
ATOM 1612 C C . VAL A 1 219 ? 1.757 -7.945 14.501 1.00 95.38 219 VAL A C 1
ATOM 1614 O O . VAL A 1 219 ? 0.889 -8.457 15.213 1.00 95.38 219 VAL A O 1
ATOM 1617 N N . LEU A 1 220 ? 2.336 -6.780 14.825 1.00 95.88 220 LEU A N 1
ATOM 1618 C CA . LEU A 1 220 ? 1.987 -6.026 16.039 1.00 95.88 220 LEU A CA 1
ATOM 1619 C C . LEU A 1 220 ? 0.548 -5.512 16.004 1.00 95.88 220 LEU A C 1
ATOM 1621 O O . LEU A 1 220 ? -0.163 -5.637 17.001 1.00 95.88 220 LEU A O 1
ATOM 1625 N N . GLY A 1 221 ? 0.100 -4.960 14.873 1.00 92.81 221 GLY A N 1
ATOM 1626 C CA . GLY A 1 221 ? -1.264 -4.455 14.725 1.00 92.81 221 GLY A CA 1
ATOM 1627 C C . GLY A 1 221 ? -2.304 -5.556 14.950 1.00 92.81 221 GLY A C 1
ATOM 1628 O O . GLY A 1 221 ? -3.237 -5.381 15.738 1.00 92.81 221 GLY A O 1
ATOM 1629 N N . VAL A 1 222 ? -2.090 -6.741 14.365 1.00 89.44 222 VAL A N 1
ATOM 1630 C CA . VAL A 1 222 ? -2.926 -7.931 14.608 1.00 89.44 222 VAL A CA 1
ATOM 1631 C C . VAL A 1 222 ? -2.846 -8.382 16.074 1.00 89.44 222 VAL A C 1
ATOM 1633 O O . VAL A 1 222 ? -3.875 -8.674 16.692 1.00 89.44 222 VAL A O 1
ATOM 1636 N N . GLY A 1 223 ? -1.655 -8.391 16.678 1.00 90.12 223 GLY A N 1
ATOM 1637 C CA . GLY A 1 223 ? -1.457 -8.745 18.088 1.00 90.12 223 GLY A CA 1
ATOM 1638 C C . GLY A 1 223 ? -2.213 -7.835 19.060 1.00 90.12 223 GLY A C 1
ATOM 1639 O O . GLY A 1 223 ? -2.928 -8.308 19.944 1.00 90.12 223 GLY A O 1
ATOM 1640 N N . ILE A 1 224 ? -2.123 -6.518 18.874 1.00 90.50 224 ILE A N 1
ATOM 1641 C CA . ILE A 1 224 ? -2.829 -5.537 19.710 1.00 90.50 224 ILE A CA 1
ATOM 1642 C C . ILE A 1 224 ? -4.338 -5.654 19.499 1.00 90.50 224 ILE A C 1
ATOM 1644 O O . ILE A 1 224 ? -5.105 -5.669 20.465 1.00 90.50 224 ILE A O 1
ATOM 1648 N N . TRP A 1 225 ? -4.780 -5.797 18.248 1.00 86.75 225 TRP A N 1
ATOM 1649 C CA . TRP A 1 225 ? -6.191 -5.972 17.929 1.00 86.75 225 TRP A CA 1
ATOM 1650 C C . TRP A 1 225 ? -6.790 -7.194 18.636 1.00 86.75 225 TRP A C 1
ATOM 1652 O O . TRP A 1 225 ? -7.839 -7.106 19.293 1.00 86.75 225 TRP A O 1
ATOM 1662 N N . THR A 1 226 ? -6.111 -8.337 18.546 1.00 83.00 226 THR A N 1
ATOM 1663 C CA . THR A 1 226 ? -6.537 -9.586 19.188 1.00 83.00 226 THR A CA 1
ATOM 1664 C C . THR A 1 226 ? -6.516 -9.482 20.714 1.00 83.00 226 THR A C 1
ATOM 1666 O O . THR A 1 226 ? -7.445 -9.971 21.360 1.00 83.00 226 THR A O 1
ATOM 1669 N N . ALA A 1 227 ? -5.569 -8.736 21.296 1.00 82.81 227 ALA A N 1
ATOM 1670 C CA . ALA A 1 227 ? -5.519 -8.455 22.733 1.00 82.81 227 ALA A CA 1
ATOM 1671 C C . ALA A 1 227 ? -6.733 -7.656 23.260 1.00 82.81 227 ALA A C 1
ATOM 1673 O O . ALA A 1 227 ? -7.075 -7.749 24.441 1.00 82.81 227 ALA A O 1
ATOM 1674 N N . THR A 1 228 ? -7.437 -6.891 22.411 1.00 78.75 228 THR A N 1
ATOM 1675 C CA . THR A 1 228 ? -8.639 -6.144 22.842 1.00 78.75 228 THR A CA 1
ATOM 1676 C C . THR A 1 228 ? -9.873 -7.032 23.074 1.00 78.75 228 THR A C 1
ATOM 1678 O O . THR A 1 228 ? -10.791 -6.641 23.816 1.00 78.75 228 THR A O 1
ATOM 1681 N N . HIS A 1 229 ? -9.908 -8.230 22.480 1.00 69.94 229 HIS A N 1
ATOM 1682 C CA . HIS A 1 229 ? -11.058 -9.136 22.508 1.00 69.94 229 HIS A CA 1
ATOM 1683 C C . HIS A 1 229 ? -11.050 -10.022 23.767 1.00 69.94 229 HIS A C 1
ATOM 1685 O O . HIS A 1 229 ? -10.028 -10.575 24.164 1.00 69.94 229 HIS A O 1
ATOM 1691 N N . ARG A 1 230 ? -12.206 -10.136 24.441 1.00 57.38 230 ARG A N 1
ATOM 1692 C CA . ARG A 1 230 ? -12.371 -10.981 25.638 1.00 57.38 230 ARG A CA 1
ATOM 1693 C C . ARG A 1 230 ? -12.870 -12.363 25.231 1.00 57.38 230 ARG A C 1
ATOM 1695 O O . ARG A 1 230 ? -13.920 -12.455 24.609 1.00 57.38 230 ARG A O 1
ATOM 1702 N N . PHE A 1 231 ? -12.170 -13.410 25.657 1.00 50.12 231 PHE A N 1
ATOM 1703 C CA . PHE A 1 231 ? -12.609 -14.798 25.507 1.00 50.12 231 PHE A CA 1
ATOM 1704 C C . PHE A 1 231 ? -13.277 -15.262 26.803 1.00 50.12 231 PHE A C 1
ATOM 1706 O O . PHE A 1 231 ? -12.703 -15.098 27.882 1.00 50.12 231 PHE A O 1
ATOM 1713 N N . ALA A 1 232 ? -14.482 -15.827 26.710 1.00 40.75 232 ALA A N 1
ATOM 1714 C CA . ALA A 1 232 ? -15.083 -16.544 27.831 1.00 40.75 232 ALA A CA 1
ATOM 1715 C C . ALA A 1 232 ? -14.277 -17.834 28.095 1.00 40.75 232 ALA A C 1
ATOM 1717 O O . ALA A 1 232 ? -13.877 -18.501 27.133 1.00 40.75 232 ALA A O 1
ATOM 1718 N N . PRO A 1 233 ? -14.005 -18.204 29.362 1.00 39.91 233 PRO A N 1
ATOM 1719 C CA . PRO A 1 233 ? -13.307 -19.451 29.661 1.00 39.91 233 PRO A CA 1
ATOM 1720 C C . PRO A 1 233 ? -14.109 -20.640 29.106 1.00 39.91 233 PRO A C 1
ATOM 1722 O O . PRO A 1 233 ? -15.273 -20.808 29.448 1.00 39.91 233 PRO A O 1
ATOM 1725 N N . GLY A 1 234 ? -13.488 -21.436 28.227 1.00 44.16 234 GLY A N 1
ATOM 1726 C CA . GLY A 1 234 ? -14.093 -22.626 27.605 1.00 44.16 234 GLY A CA 1
ATOM 1727 C C . GLY A 1 234 ? -14.386 -22.519 26.101 1.00 44.16 234 GLY A C 1
ATOM 1728 O O . GLY A 1 234 ? -14.515 -23.547 25.444 1.00 44.16 234 GLY A O 1
ATOM 1729 N N . GLN A 1 235 ? -14.406 -21.321 25.505 1.00 47.44 235 GLN A N 1
ATOM 1730 C CA . GLN A 1 235 ? -14.565 -21.167 24.051 1.00 47.44 235 GLN A CA 1
ATOM 1731 C C . GLN A 1 235 ? -13.206 -21.260 23.336 1.00 47.44 235 GLN A C 1
ATOM 1733 O O . GLN A 1 235 ? -12.496 -20.270 23.182 1.00 47.44 235 GLN A O 1
ATOM 1738 N N . ARG A 1 236 ? -12.830 -22.470 22.900 1.00 46.78 236 ARG A N 1
ATOM 1739 C CA . ARG A 1 236 ? -11.542 -22.779 22.236 1.00 46.78 236 ARG A CA 1
ATOM 1740 C C . ARG A 1 236 ? -11.536 -22.603 20.706 1.00 46.78 236 ARG A C 1
ATOM 1742 O O . ARG A 1 236 ? -10.662 -23.137 20.035 1.00 46.78 236 ARG A O 1
ATOM 1749 N N . SER A 1 237 ? -12.497 -21.887 20.126 1.00 52.31 237 SER A N 1
ATOM 1750 C CA . SER A 1 237 ? -12.672 -21.849 18.667 1.00 52.31 237 SER A CA 1
ATOM 1751 C C . SER A 1 237 ? -12.183 -20.542 18.037 1.00 52.31 237 SER A C 1
ATOM 1753 O O . SER A 1 237 ? -12.659 -19.462 18.389 1.00 52.31 237 SER A O 1
ATOM 1755 N N . LEU A 1 238 ? -11.308 -20.652 17.029 1.00 51.44 238 LEU A N 1
ATOM 1756 C CA . LEU A 1 238 ? -10.910 -19.569 16.111 1.00 51.44 238 LEU A CA 1
ATOM 1757 C C . LEU A 1 238 ? -12.123 -18.865 15.464 1.00 51.44 238 LEU A C 1
ATOM 1759 O O . LEU A 1 238 ? -12.035 -17.690 15.115 1.00 51.44 238 LEU A O 1
ATOM 1763 N N . ARG A 1 239 ? -13.283 -19.539 15.366 1.00 47.22 239 ARG A N 1
ATOM 1764 C CA . ARG A 1 239 ? -14.528 -18.949 14.839 1.00 47.22 239 ARG A CA 1
ATOM 1765 C C . ARG A 1 239 ? -15.076 -17.819 15.717 1.00 47.22 239 ARG A C 1
ATOM 1767 O O . ARG A 1 239 ? -15.609 -16.861 15.177 1.00 47.22 239 ARG A O 1
ATOM 1774 N N . VAL A 1 240 ? -14.877 -17.868 17.040 1.00 50.94 240 VAL A N 1
ATOM 1775 C CA . VAL A 1 240 ? -15.300 -16.789 17.964 1.00 50.94 240 VAL A CA 1
ATOM 1776 C C . VAL A 1 240 ? -14.464 -15.524 17.762 1.00 50.94 240 VAL A C 1
ATOM 1778 O O . VAL A 1 240 ? -14.944 -14.416 17.982 1.00 50.94 240 VAL A O 1
ATOM 1781 N N . LEU A 1 241 ? -13.221 -15.683 17.300 1.00 48.56 241 LEU A N 1
ATOM 1782 C CA . LEU A 1 241 ? -12.345 -14.575 16.929 1.00 48.56 241 LEU A CA 1
ATOM 1783 C C . LEU A 1 241 ? -12.918 -13.817 15.725 1.00 48.56 241 LEU A C 1
ATOM 1785 O O . LEU A 1 241 ? -12.890 -12.593 15.722 1.00 48.56 241 LEU A O 1
ATOM 1789 N N . LEU A 1 242 ? -13.483 -14.557 14.764 1.00 50.00 242 LEU A N 1
ATOM 1790 C CA . LEU A 1 242 ? -14.026 -14.062 13.497 1.00 50.00 242 LEU A CA 1
ATOM 1791 C C . LEU A 1 242 ? -15.480 -13.573 13.567 1.00 50.00 242 LEU A C 1
ATOM 1793 O O . LEU A 1 242 ? -15.949 -12.944 12.622 1.00 50.00 242 LEU A O 1
ATOM 1797 N N . ASP A 1 243 ? -16.205 -13.853 14.651 1.00 47.91 243 ASP A N 1
ATOM 1798 C CA . ASP A 1 243 ? -17.638 -13.564 14.750 1.00 47.91 243 ASP A CA 1
ATOM 1799 C C . ASP A 1 243 ? -18.064 -12.123 15.100 1.00 47.91 243 ASP A C 1
ATOM 1801 O O . ASP A 1 243 ? -19.179 -11.749 14.712 1.00 47.91 243 ASP A O 1
ATOM 1805 N N . PRO A 1 244 ? -17.251 -11.268 15.764 1.00 63.47 244 PRO A N 1
ATOM 1806 C CA . PRO A 1 244 ? -17.629 -9.880 15.987 1.00 63.47 244 PRO A CA 1
ATOM 1807 C C . PRO A 1 244 ? -17.857 -9.178 14.648 1.00 63.47 244 PRO A C 1
ATOM 1809 O O . PRO A 1 244 ? -17.003 -9.215 13.762 1.00 63.47 244 PRO A O 1
ATOM 1812 N N . ILE A 1 245 ? -18.986 -8.477 14.524 1.00 63.31 245 ILE A N 1
ATOM 1813 C CA . ILE A 1 245 ? -19.304 -7.642 13.353 1.00 63.31 245 ILE A CA 1
ATOM 1814 C C . ILE A 1 245 ? -18.138 -6.685 13.046 1.00 63.31 245 ILE A C 1
ATOM 1816 O O . ILE A 1 245 ? -17.774 -6.507 11.889 1.00 63.31 245 ILE A O 1
ATOM 1820 N N . GLU A 1 246 ? -17.486 -6.157 14.085 1.00 63.03 246 GLU A N 1
ATOM 1821 C CA . GLU A 1 246 ? -16.302 -5.300 13.970 1.00 63.03 246 GLU A CA 1
ATOM 1822 C C . GLU A 1 246 ? -15.121 -5.982 13.260 1.00 63.03 246 GLU A C 1
ATOM 1824 O O . GLU A 1 246 ? -14.468 -5.331 12.450 1.00 63.03 246 GLU A O 1
ATOM 1829 N N . LEU A 1 247 ? -14.857 -7.276 13.505 1.00 63.31 247 LEU A N 1
ATOM 1830 C CA . LEU A 1 247 ? -13.775 -7.988 12.816 1.00 63.31 247 LEU A CA 1
ATOM 1831 C C . LEU A 1 247 ? -14.148 -8.308 11.367 1.00 63.31 247 LEU A C 1
ATOM 1833 O O . LEU A 1 247 ? -13.300 -8.191 10.491 1.00 63.31 247 LEU A O 1
ATOM 1837 N N . LYS A 1 248 ? -15.407 -8.668 11.090 1.00 67.31 248 LYS A N 1
ATOM 1838 C CA . LYS A 1 248 ? -15.867 -8.907 9.710 1.00 67.31 248 LYS A CA 1
ATOM 1839 C C . LYS A 1 248 ? -15.765 -7.629 8.873 1.00 67.31 248 LYS A C 1
ATOM 1841 O O . LYS A 1 248 ? -15.244 -7.672 7.763 1.00 67.31 248 LYS A O 1
ATOM 1846 N N . ILE A 1 249 ? -16.182 -6.490 9.432 1.00 70.69 249 ILE A N 1
ATOM 1847 C CA . ILE A 1 249 ? -16.071 -5.180 8.777 1.00 70.69 249 ILE A CA 1
ATOM 1848 C C . ILE A 1 249 ? -14.599 -4.830 8.559 1.00 70.69 249 ILE A C 1
ATOM 1850 O O . ILE A 1 249 ? -14.182 -4.613 7.427 1.00 70.69 249 ILE A O 1
ATOM 1854 N N . MET A 1 250 ? -13.783 -4.838 9.609 1.00 68.88 250 MET A N 1
ATOM 1855 C CA . MET A 1 250 ? -12.368 -4.494 9.486 1.00 68.88 250 MET A CA 1
ATOM 1856 C C . MET A 1 250 ? -11.579 -5.430 8.578 1.00 68.88 250 MET A C 1
ATOM 1858 O O . MET A 1 250 ? -10.796 -4.960 7.766 1.00 68.88 250 MET A O 1
ATOM 1862 N N . GLY A 1 251 ? -11.787 -6.740 8.697 1.00 70.44 251 GLY A N 1
ATOM 1863 C CA . GLY A 1 251 ? -11.165 -7.733 7.831 1.00 70.44 251 GLY A CA 1
ATOM 1864 C C . GLY A 1 251 ? -11.547 -7.513 6.370 1.00 70.44 251 GLY A C 1
ATOM 1865 O O . GLY A 1 251 ? -10.683 -7.607 5.507 1.00 70.44 251 GLY A O 1
ATOM 1866 N N . SER A 1 252 ? -12.801 -7.128 6.095 1.00 73.25 252 SER A N 1
ATOM 1867 C CA . SER A 1 252 ? -13.228 -6.762 4.740 1.00 73.25 252 SER A CA 1
ATOM 1868 C C . SER A 1 252 ? -12.571 -5.474 4.235 1.00 73.25 252 SER A C 1
ATOM 1870 O O . SER A 1 252 ? -12.142 -5.446 3.090 1.00 73.25 252 SER A O 1
ATOM 1872 N N . PHE A 1 253 ? -12.407 -4.447 5.078 1.00 75.38 253 PHE A N 1
ATOM 1873 C CA . PHE A 1 253 ? -11.699 -3.212 4.716 1.00 75.38 253 PHE A CA 1
ATOM 1874 C C . PHE A 1 253 ? -10.207 -3.451 4.473 1.00 75.38 253 PHE A C 1
ATOM 1876 O O . PHE A 1 253 ? -9.662 -2.984 3.481 1.00 75.38 253 PHE A O 1
ATOM 1883 N N . ILE A 1 254 ? -9.550 -4.201 5.356 1.00 77.31 254 ILE A N 1
ATOM 1884 C CA . ILE A 1 254 ? -8.137 -4.564 5.218 1.00 77.31 254 ILE A CA 1
ATOM 1885 C C . ILE A 1 254 ? -7.938 -5.412 3.956 1.00 77.31 254 ILE A C 1
ATOM 1887 O O . ILE A 1 254 ? -7.047 -5.123 3.163 1.00 77.31 254 ILE A O 1
ATOM 1891 N N . GLY A 1 255 ? -8.787 -6.422 3.740 1.00 79.62 255 GLY A N 1
ATOM 1892 C CA . GLY A 1 255 ? -8.743 -7.267 2.547 1.00 79.62 255 GLY A CA 1
ATOM 1893 C C . GLY A 1 255 ? -9.008 -6.481 1.263 1.00 79.62 255 GLY A C 1
ATOM 1894 O O . GLY A 1 255 ? -8.316 -6.680 0.272 1.00 79.62 255 GLY A O 1
ATOM 1895 N N . ALA A 1 256 ? -9.948 -5.538 1.299 1.00 81.81 256 ALA A N 1
ATOM 1896 C CA . ALA A 1 256 ? -10.221 -4.626 0.201 1.00 81.81 256 ALA A CA 1
ATOM 1897 C C . ALA A 1 256 ? -9.023 -3.731 -0.136 1.00 81.81 256 ALA A C 1
ATOM 1899 O O . ALA A 1 256 ? -8.654 -3.628 -1.300 1.00 81.81 256 ALA A O 1
ATOM 1900 N N . ILE A 1 257 ? -8.399 -3.114 0.872 1.00 82.56 257 ILE A N 1
ATOM 1901 C CA . ILE A 1 257 ? -7.202 -2.287 0.681 1.00 82.56 257 ILE A CA 1
ATOM 1902 C C . ILE A 1 257 ? -6.068 -3.136 0.108 1.00 82.56 257 ILE A C 1
ATOM 1904 O O . ILE A 1 257 ? -5.458 -2.734 -0.874 1.00 82.56 257 ILE A O 1
ATOM 1908 N N . ALA A 1 258 ? -5.835 -4.335 0.647 1.00 81.44 258 ALA A N 1
ATOM 1909 C CA . ALA A 1 258 ? -4.822 -5.247 0.124 1.00 81.44 258 ALA A CA 1
ATOM 1910 C C . ALA A 1 258 ? -5.082 -5.613 -1.339 1.00 81.44 258 ALA A C 1
ATOM 1912 O O . ALA A 1 258 ? -4.163 -5.569 -2.152 1.00 81.44 258 ALA A O 1
ATOM 1913 N N . ALA A 1 259 ? -6.329 -5.933 -1.689 1.00 83.44 259 ALA A N 1
ATOM 1914 C CA . ALA A 1 259 ? -6.712 -6.263 -3.053 1.00 83.44 259 ALA A CA 1
ATOM 1915 C C . ALA A 1 259 ? -6.537 -5.055 -3.992 1.00 83.44 259 ALA A C 1
ATOM 1917 O O . ALA A 1 259 ? -5.988 -5.203 -5.080 1.00 83.44 259 ALA A O 1
ATOM 1918 N N . LEU A 1 260 ? -6.903 -3.847 -3.551 1.00 84.12 260 LEU A N 1
ATOM 1919 C CA . LEU A 1 260 ? -6.703 -2.615 -4.316 1.00 84.12 260 LEU A CA 1
ATOM 1920 C C . LEU A 1 260 ? -5.228 -2.275 -4.519 1.00 84.12 260 LEU A C 1
ATOM 1922 O O . LEU A 1 260 ? -4.838 -1.961 -5.637 1.00 84.12 260 LEU A O 1
ATOM 1926 N N . THR A 1 261 ? -4.394 -2.378 -3.485 1.00 82.38 261 THR A N 1
ATOM 1927 C CA . THR A 1 261 ? -2.944 -2.171 -3.613 1.00 82.38 261 THR A CA 1
ATOM 1928 C C . THR A 1 261 ? -2.315 -3.222 -4.526 1.00 82.38 261 THR A C 1
ATOM 1930 O O . THR A 1 261 ? -1.449 -2.902 -5.333 1.00 82.38 261 THR A O 1
ATOM 1933 N N . THR A 1 262 ? -2.790 -4.465 -4.448 1.00 82.38 262 THR A N 1
ATOM 1934 C CA . THR A 1 262 ? -2.345 -5.582 -5.292 1.00 82.38 262 THR A CA 1
ATOM 1935 C C . THR A 1 262 ? -2.653 -5.317 -6.766 1.00 82.38 262 THR A C 1
ATOM 1937 O O . THR A 1 262 ? -1.756 -5.389 -7.602 1.00 82.38 262 THR A O 1
ATOM 1940 N N . VAL A 1 263 ? -3.893 -4.941 -7.096 1.00 83.38 263 VAL A N 1
ATOM 1941 C CA . VAL A 1 263 ? -4.253 -4.616 -8.483 1.00 83.38 263 VAL A CA 1
ATOM 1942 C C . VAL A 1 263 ? -3.606 -3.305 -8.942 1.00 83.38 263 VAL A C 1
ATOM 1944 O O . VAL A 1 263 ? -3.146 -3.224 -10.076 1.00 83.38 263 VAL A O 1
ATOM 1947 N N . GLY A 1 264 ? -3.479 -2.305 -8.068 1.00 83.19 264 GLY A N 1
ATOM 1948 C CA . GLY A 1 264 ? -2.739 -1.076 -8.367 1.00 83.19 264 GLY A CA 1
ATOM 1949 C C . GLY A 1 264 ? -1.275 -1.345 -8.735 1.00 83.19 264 GLY A C 1
ATOM 1950 O O . GLY A 1 264 ? -0.775 -0.770 -9.698 1.00 83.19 264 GLY A O 1
ATOM 1951 N N . GLY A 1 265 ? -0.617 -2.276 -8.037 1.00 80.88 265 GLY A N 1
ATOM 1952 C CA . GLY A 1 265 ? 0.734 -2.739 -8.368 1.00 80.88 265 GLY A CA 1
ATOM 1953 C C . GLY A 1 265 ? 0.824 -3.389 -9.752 1.00 80.88 265 GLY A C 1
ATOM 1954 O O . GLY A 1 265 ? 1.741 -3.074 -10.509 1.00 80.88 265 GLY A O 1
ATOM 1955 N N . LEU A 1 266 ? -0.153 -4.227 -10.123 1.00 83.12 266 LEU A N 1
ATOM 1956 C CA . LEU A 1 266 ? -0.250 -4.816 -11.468 1.00 83.12 266 LEU A CA 1
ATOM 1957 C C . LEU A 1 266 ? -0.401 -3.756 -12.561 1.00 83.12 266 LEU A C 1
ATOM 1959 O O . LEU A 1 266 ? 0.295 -3.814 -13.574 1.00 83.12 266 LEU A O 1
ATOM 1963 N N . VAL A 1 267 ? -1.297 -2.787 -12.348 1.00 85.25 267 VAL A N 1
ATOM 1964 C CA . VAL A 1 267 ? -1.520 -1.675 -13.283 1.00 85.25 267 VAL A CA 1
ATOM 1965 C C . VAL A 1 267 ? -0.239 -0.874 -13.463 1.00 85.25 267 VAL A C 1
ATOM 1967 O O . VAL A 1 267 ? 0.168 -0.624 -14.594 1.00 85.25 267 VAL A O 1
ATOM 1970 N N . TYR A 1 268 ? 0.415 -0.511 -12.359 1.00 82.44 268 TYR A N 1
ATOM 1971 C CA . TYR A 1 268 ? 1.659 0.243 -12.403 1.00 82.44 268 TYR A CA 1
ATOM 1972 C C . TYR A 1 268 ? 2.766 -0.524 -13.135 1.00 82.44 268 TYR A C 1
ATOM 1974 O O . TYR A 1 268 ? 3.420 0.037 -14.008 1.00 82.44 268 TYR A O 1
ATOM 1982 N N . GLY A 1 269 ? 2.958 -1.810 -12.820 1.00 80.56 269 GLY A N 1
ATOM 1983 C CA . GLY A 1 269 ? 3.968 -2.647 -13.468 1.00 80.56 269 GLY A CA 1
ATOM 1984 C C . GLY A 1 269 ? 3.763 -2.743 -14.982 1.00 80.56 269 GLY A C 1
ATOM 1985 O O . GLY A 1 269 ? 4.705 -2.510 -15.740 1.00 80.56 269 GLY A O 1
ATOM 1986 N N . ALA A 1 270 ? 2.525 -2.999 -15.416 1.00 84.12 270 ALA A N 1
ATOM 1987 C CA . ALA A 1 270 ? 2.172 -3.046 -16.834 1.00 84.12 270 ALA A CA 1
ATOM 1988 C C . ALA A 1 270 ? 2.365 -1.684 -17.527 1.00 84.12 270 ALA A C 1
ATOM 1990 O O . ALA A 1 270 ? 2.934 -1.619 -18.615 1.00 84.12 270 ALA A O 1
ATOM 1991 N N . ALA A 1 271 ? 1.966 -0.588 -16.873 1.00 83.50 271 ALA A N 1
ATOM 1992 C CA . ALA A 1 271 ? 2.138 0.763 -17.400 1.00 83.50 271 ALA A CA 1
ATOM 1993 C C . ALA A 1 271 ? 3.619 1.169 -17.507 1.00 83.50 271 ALA A C 1
ATOM 1995 O O . ALA A 1 271 ? 4.019 1.789 -18.491 1.00 83.50 271 ALA A O 1
ATOM 1996 N N . ALA A 1 272 ? 4.447 0.803 -16.525 1.00 82.56 272 ALA A N 1
ATOM 1997 C CA . ALA A 1 272 ? 5.880 1.084 -16.532 1.00 82.56 272 ALA A CA 1
ATOM 1998 C C . ALA A 1 272 ? 6.608 0.310 -17.641 1.00 82.56 272 ALA A C 1
ATOM 2000 O O . ALA A 1 272 ? 7.478 0.864 -18.312 1.00 82.56 272 ALA A O 1
ATOM 2001 N N . GLU A 1 273 ? 6.249 -0.958 -17.862 1.00 83.62 273 GLU A N 1
ATOM 2002 C CA . GLU A 1 273 ? 6.767 -1.756 -18.978 1.00 83.62 273 GLU A CA 1
ATOM 2003 C C . GLU A 1 273 ? 6.353 -1.161 -20.330 1.00 83.62 273 GLU A C 1
ATOM 2005 O O . GLU A 1 273 ? 7.207 -0.930 -21.184 1.00 83.62 273 GLU A O 1
ATOM 2010 N N . TYR A 1 274 ? 5.078 -0.795 -20.476 1.00 84.88 274 TYR A N 1
ATOM 2011 C CA . TYR A 1 274 ? 4.561 -0.113 -21.661 1.00 84.88 274 TYR A CA 1
ATOM 2012 C C . TYR A 1 274 ? 5.287 1.215 -21.940 1.00 84.88 274 TYR A C 1
ATOM 2014 O O . TYR A 1 274 ? 5.666 1.490 -23.077 1.00 84.88 274 TYR A O 1
ATOM 2022 N N . SER A 1 275 ? 5.544 2.022 -20.904 1.00 85.62 275 SER A N 1
ATOM 2023 C CA . SER A 1 275 ? 6.267 3.291 -21.038 1.00 85.62 275 SER A CA 1
ATOM 2024 C C . SER A 1 275 ? 7.714 3.098 -21.494 1.00 85.62 275 SER A C 1
ATOM 2026 O O . SER A 1 275 ? 8.189 3.867 -22.330 1.00 85.62 275 SER A O 1
ATOM 2028 N N . ARG A 1 276 ? 8.420 2.089 -20.962 1.00 85.25 276 ARG A N 1
ATOM 2029 C CA . ARG A 1 276 ? 9.793 1.772 -21.393 1.00 85.25 276 ARG A CA 1
ATOM 2030 C C . ARG A 1 276 ? 9.834 1.361 -22.862 1.00 85.25 276 ARG A C 1
ATOM 2032 O O . ARG A 1 276 ? 10.710 1.816 -23.592 1.00 85.25 276 ARG A O 1
ATOM 2039 N N . GLU A 1 277 ? 8.866 0.560 -23.300 1.00 86.62 277 GLU A N 1
ATOM 2040 C CA . GLU A 1 277 ? 8.797 0.098 -24.687 1.00 86.62 277 GLU A CA 1
ATOM 2041 C C . GLU A 1 277 ? 8.464 1.240 -25.661 1.00 86.62 277 GLU A C 1
ATOM 2043 O O . GLU A 1 277 ? 9.069 1.338 -26.728 1.00 86.62 277 GLU A O 1
ATOM 2048 N N . ILE A 1 278 ? 7.582 2.174 -25.275 1.00 88.31 278 ILE A N 1
ATOM 2049 C CA . ILE A 1 278 ? 7.330 3.400 -26.056 1.00 88.31 278 ILE A CA 1
ATOM 2050 C C . ILE A 1 278 ? 8.611 4.217 -26.214 1.00 88.31 278 ILE A C 1
ATOM 2052 O O . ILE A 1 278 ? 8.904 4.694 -27.312 1.00 88.31 278 ILE A O 1
ATOM 2056 N N . GLN A 1 279 ? 9.365 4.397 -25.127 1.00 87.25 279 GLN A N 1
ATOM 2057 C CA . GLN A 1 279 ? 10.590 5.189 -25.156 1.00 87.25 279 GLN A CA 1
ATOM 2058 C C . GLN A 1 279 ? 11.640 4.554 -26.079 1.00 87.25 279 GLN A C 1
ATOM 2060 O O . GLN A 1 279 ? 12.239 5.259 -26.893 1.00 87.25 279 GLN A O 1
ATOM 2065 N N . ARG A 1 280 ? 11.796 3.224 -26.021 1.00 84.06 280 ARG A N 1
ATOM 2066 C CA . ARG A 1 280 ? 12.679 2.469 -26.920 1.00 84.06 280 ARG A CA 1
ATOM 2067 C C . ARG A 1 280 ? 12.254 2.606 -28.385 1.00 84.06 280 ARG A C 1
ATOM 2069 O O . ARG A 1 280 ? 13.092 2.900 -29.234 1.00 84.06 280 ARG A O 1
ATOM 2076 N N . LEU A 1 281 ? 10.959 2.468 -28.681 1.00 88.44 281 LEU A N 1
ATOM 2077 C CA . LEU A 1 281 ? 10.435 2.638 -30.039 1.00 88.44 281 LEU A CA 1
ATOM 2078 C C . LEU A 1 281 ? 10.685 4.056 -30.578 1.00 88.44 281 LEU A C 1
ATOM 2080 O O . LEU A 1 281 ? 11.036 4.222 -31.746 1.00 88.44 281 LEU A O 1
ATOM 2084 N N . GLY A 1 282 ? 10.537 5.078 -29.730 1.00 88.38 282 GLY A N 1
ATOM 2085 C CA . GLY A 1 282 ? 10.860 6.461 -30.082 1.00 88.38 282 GLY A CA 1
ATOM 2086 C C . GLY A 1 282 ? 12.325 6.631 -30.491 1.00 88.38 282 GLY A C 1
ATOM 2087 O O . GLY A 1 282 ? 12.609 7.245 -31.515 1.00 88.38 282 GLY A O 1
ATOM 2088 N N . GLN A 1 283 ? 13.247 6.022 -29.744 1.00 86.94 283 GLN A N 1
ATOM 2089 C CA . GLN A 1 283 ? 14.679 6.056 -30.052 1.00 86.94 283 GLN A CA 1
ATOM 2090 C C . GLN A 1 283 ? 15.020 5.326 -31.364 1.00 86.94 283 GLN A C 1
ATOM 2092 O O . GLN A 1 283 ? 15.817 5.841 -32.143 1.00 86.94 283 GLN A O 1
ATOM 2097 N N . ILE A 1 284 ? 14.390 4.178 -31.652 1.00 87.38 284 ILE A N 1
ATOM 2098 C CA . ILE A 1 284 ? 14.571 3.456 -32.929 1.00 87.38 284 ILE A CA 1
ATOM 2099 C C . ILE A 1 284 ? 14.098 4.315 -34.107 1.00 87.38 284 ILE A C 1
ATOM 2101 O O . ILE A 1 284 ? 14.791 4.421 -35.118 1.00 87.38 284 ILE A O 1
ATOM 2105 N N . ARG A 1 285 ? 12.930 4.955 -33.987 1.00 89.44 285 ARG A N 1
ATOM 2106 C CA . ARG A 1 285 ? 12.398 5.833 -35.041 1.00 89.44 285 ARG A CA 1
ATOM 2107 C C . ARG A 1 285 ? 13.282 7.044 -35.287 1.00 89.44 285 ARG A C 1
ATOM 2109 O O . ARG A 1 285 ? 13.504 7.380 -36.447 1.00 89.44 285 ARG A O 1
ATOM 2116 N N . GLN A 1 286 ? 13.801 7.653 -34.221 1.00 89.19 286 GLN A N 1
ATOM 2117 C CA . GLN A 1 286 ? 14.736 8.765 -34.342 1.00 89.19 286 GLN A CA 1
ATOM 2118 C C . GLN A 1 286 ? 16.012 8.326 -35.067 1.00 89.19 286 GLN A C 1
ATOM 2120 O O . GLN A 1 286 ? 16.368 8.926 -36.069 1.00 89.19 286 GLN A O 1
ATOM 2125 N N . MET A 1 287 ? 16.629 7.214 -34.659 1.00 88.31 287 MET A N 1
ATOM 2126 C CA . MET A 1 287 ? 17.812 6.672 -35.335 1.00 88.31 287 MET A CA 1
ATOM 2127 C C . MET A 1 287 ? 17.577 6.448 -36.839 1.00 88.31 287 MET A C 1
ATOM 2129 O O . MET A 1 287 ? 18.451 6.728 -37.652 1.00 88.31 287 MET A O 1
ATOM 2133 N N . ARG A 1 288 ? 16.400 5.949 -37.240 1.00 89.19 288 ARG A N 1
ATOM 2134 C CA . ARG A 1 288 ? 16.062 5.748 -38.663 1.00 89.19 288 ARG A CA 1
ATOM 2135 C C . ARG A 1 288 ? 15.878 7.067 -39.425 1.00 89.19 288 ARG A C 1
ATOM 2137 O O . ARG A 1 288 ? 16.226 7.136 -40.606 1.00 89.19 288 ARG A O 1
ATOM 2144 N N . ALA A 1 289 ? 15.347 8.098 -38.770 1.00 90.81 289 ALA A N 1
ATOM 2145 C CA . ALA A 1 289 ? 15.290 9.444 -39.335 1.00 90.81 289 ALA A CA 1
ATOM 2146 C C . ALA A 1 289 ? 16.708 10.005 -39.534 1.00 90.81 289 ALA A C 1
ATOM 2148 O O . ALA A 1 289 ? 17.043 10.398 -40.649 1.00 90.81 289 ALA A O 1
ATOM 2149 N N . ASP A 1 290 ? 17.565 9.899 -38.518 1.00 90.62 290 ASP A N 1
ATOM 2150 C CA . ASP A 1 290 ? 18.962 10.343 -38.570 1.00 90.62 290 ASP A CA 1
ATOM 2151 C C . ASP A 1 290 ? 19.780 9.559 -39.615 1.00 90.62 290 ASP A C 1
ATOM 2153 O O . ASP A 1 290 ? 20.624 10.122 -40.304 1.00 90.62 290 ASP A O 1
ATOM 2157 N N . LEU A 1 291 ? 19.508 8.262 -39.827 1.00 90.50 291 LEU A N 1
ATOM 2158 C CA . LEU A 1 291 ? 20.101 7.507 -40.943 1.00 90.50 291 LEU A CA 1
ATOM 2159 C C . LEU A 1 291 ? 19.731 8.118 -42.299 1.00 90.50 291 LEU A C 1
ATOM 2161 O O . LEU A 1 291 ? 20.554 8.148 -43.212 1.00 90.50 291 LEU A O 1
ATOM 2165 N N . THR A 1 292 ? 18.497 8.593 -42.450 1.00 90.94 292 THR A N 1
ATOM 2166 C CA . THR A 1 292 ? 18.050 9.242 -43.690 1.00 90.94 292 THR A CA 1
ATOM 2167 C C . THR A 1 292 ? 18.746 10.593 -43.873 1.00 90.94 292 THR A C 1
ATOM 2169 O O . THR A 1 292 ? 19.152 10.923 -44.987 1.00 90.94 292 THR A O 1
ATOM 2172 N N . GLU A 1 293 ? 18.946 11.336 -42.784 1.00 92.06 293 GLU A N 1
ATOM 2173 C CA . GLU A 1 293 ? 19.692 12.598 -42.770 1.00 92.06 293 GLU A CA 1
ATOM 2174 C C . GLU A 1 293 ? 21.176 12.394 -43.103 1.00 92.06 293 GLU A C 1
ATOM 2176 O O . GLU A 1 293 ? 21.700 13.069 -43.989 1.00 92.06 293 GLU A O 1
ATOM 2181 N N . LEU A 1 294 ? 21.828 11.375 -42.531 1.00 92.06 294 LEU A N 1
ATOM 2182 C CA . LEU A 1 294 ? 23.199 11.001 -42.890 1.00 92.06 294 LEU A CA 1
ATOM 2183 C C . LEU A 1 294 ? 23.331 10.722 -44.391 1.00 92.06 294 LEU A C 1
ATOM 2185 O O . LEU A 1 294 ? 24.305 11.151 -45.010 1.00 92.06 294 LEU A O 1
ATOM 2189 N N . TYR A 1 295 ? 22.368 10.016 -44.994 1.00 91.88 295 TYR A N 1
ATOM 2190 C CA . TYR A 1 295 ? 22.398 9.756 -46.435 1.00 91.88 295 TYR A CA 1
ATOM 2191 C C . TYR A 1 295 ? 22.362 11.054 -47.250 1.00 91.88 295 TYR A C 1
ATOM 2193 O O . TYR A 1 295 ? 23.093 11.173 -48.235 1.00 91.88 295 TYR A O 1
ATOM 2201 N N . ALA A 1 296 ? 21.529 12.017 -46.846 1.00 93.00 296 ALA A N 1
ATOM 2202 C CA . ALA A 1 296 ? 21.443 13.320 -47.497 1.00 93.00 296 ALA A CA 1
ATOM 2203 C C . ALA A 1 296 ? 22.763 14.096 -47.361 1.00 93.00 296 ALA A C 1
ATOM 2205 O O . ALA A 1 296 ? 23.316 14.523 -48.373 1.00 93.00 296 ALA A O 1
ATOM 2206 N N . THR A 1 297 ? 23.336 14.162 -46.155 1.00 93.62 297 THR A N 1
ATOM 2207 C CA . THR A 1 297 ? 24.636 14.807 -45.895 1.00 93.62 297 THR A CA 1
ATOM 2208 C C . THR A 1 297 ? 25.764 14.172 -46.704 1.00 93.62 297 THR A C 1
ATOM 2210 O O . THR A 1 297 ? 26.619 14.862 -47.258 1.00 93.62 297 THR A O 1
ATOM 2213 N N . VAL A 1 298 ? 25.761 12.845 -46.837 1.00 93.56 298 VAL A N 1
ATOM 2214 C CA . VAL A 1 298 ? 26.714 12.139 -47.696 1.00 93.56 298 VAL A CA 1
ATOM 2215 C C . VAL A 1 298 ? 26.514 12.504 -49.168 1.00 93.56 298 VAL A C 1
ATOM 2217 O O . VAL A 1 298 ? 27.491 12.763 -49.871 1.00 93.56 298 VAL A O 1
ATOM 2220 N N . ALA A 1 299 ? 25.272 12.521 -49.654 1.00 92.69 299 ALA A N 1
ATOM 2221 C CA . ALA A 1 299 ? 24.978 12.885 -51.036 1.00 92.69 299 ALA A CA 1
ATOM 2222 C C . ALA A 1 299 ? 25.430 14.323 -51.350 1.00 92.69 299 ALA A C 1
ATOM 2224 O O . ALA A 1 299 ? 26.037 14.551 -52.400 1.00 92.69 299 ALA A O 1
ATOM 2225 N N . ASP A 1 300 ? 25.221 15.255 -50.420 1.00 92.94 300 ASP A N 1
ATOM 2226 C CA . ASP A 1 300 ? 25.682 16.640 -50.516 1.00 92.94 300 ASP A CA 1
ATOM 2227 C C . ASP A 1 300 ? 27.212 16.737 -50.497 1.00 92.94 300 ASP A C 1
ATOM 2229 O O . ASP A 1 300 ? 27.794 17.451 -51.317 1.00 92.94 300 ASP A O 1
ATOM 2233 N N . ALA A 1 301 ? 27.889 15.974 -49.634 1.00 91.75 301 ALA A N 1
ATOM 2234 C CA . ALA A 1 301 ? 29.349 15.913 -49.602 1.00 91.75 301 ALA A CA 1
ATOM 2235 C C . ALA A 1 301 ? 29.924 15.403 -50.935 1.00 91.75 301 ALA A C 1
ATOM 2237 O O . ALA A 1 301 ? 30.849 16.011 -51.478 1.00 91.75 301 ALA A O 1
ATOM 2238 N N . VAL A 1 302 ? 29.343 14.342 -51.507 1.00 92.19 302 VAL A N 1
ATOM 2239 C CA . VAL A 1 302 ? 29.717 13.821 -52.836 1.00 92.19 302 VAL A CA 1
ATOM 2240 C C . VAL A 1 302 ? 29.454 14.867 -53.924 1.00 92.19 302 VAL A C 1
ATOM 2242 O O . VAL A 1 302 ? 30.280 15.057 -54.817 1.00 92.19 302 VAL A O 1
ATOM 2245 N N . PHE A 1 303 ? 28.324 15.574 -53.867 1.00 91.56 303 PHE A N 1
ATOM 2246 C CA . PHE A 1 303 ? 27.986 16.621 -54.832 1.00 91.56 303 PHE A CA 1
ATOM 2247 C C . PHE A 1 303 ? 28.968 17.801 -54.781 1.00 91.56 303 PHE A C 1
ATOM 2249 O O . PHE A 1 303 ? 29.469 18.240 -55.822 1.00 91.56 303 PHE A O 1
ATOM 2256 N N . VAL A 1 304 ? 29.285 18.296 -53.582 1.00 89.81 304 VAL A N 1
ATOM 2257 C CA . VAL A 1 304 ? 30.250 19.385 -53.373 1.00 89.81 304 VAL A CA 1
ATOM 2258 C C . VAL A 1 304 ? 31.644 18.953 -53.817 1.00 89.81 304 VAL A C 1
ATOM 2260 O O . VAL A 1 304 ? 32.295 19.686 -54.563 1.00 89.81 304 VAL A O 1
ATOM 2263 N N . GLN A 1 305 ? 32.072 17.745 -53.447 1.00 89.88 305 GLN A N 1
ATOM 2264 C CA . GLN A 1 305 ? 33.349 17.184 -53.881 1.00 89.88 305 GLN A CA 1
ATOM 2265 C C . GLN A 1 305 ? 33.439 17.104 -55.411 1.00 89.88 305 GLN A C 1
ATOM 2267 O O . GLN A 1 305 ? 34.441 17.536 -55.981 1.00 89.88 305 GLN A O 1
ATOM 2272 N N . ARG A 1 306 ? 32.388 16.628 -56.095 1.00 88.50 306 ARG A N 1
ATOM 2273 C CA . ARG A 1 306 ? 32.336 16.574 -57.567 1.00 88.50 306 ARG A CA 1
ATOM 2274 C C . ARG A 1 306 ? 32.386 17.953 -58.194 1.00 88.50 306 ARG A C 1
ATOM 2276 O O . ARG A 1 306 ? 33.102 18.144 -59.170 1.00 88.50 306 ARG A O 1
ATOM 2283 N N . THR A 1 307 ? 31.655 18.909 -57.635 1.00 87.12 307 THR A N 1
ATOM 2284 C CA . THR A 1 307 ? 31.655 20.290 -58.130 1.00 87.12 307 THR A CA 1
ATOM 2285 C C . THR A 1 307 ? 33.050 20.895 -58.044 1.00 87.12 307 THR A C 1
ATOM 2287 O O . THR A 1 307 ? 33.492 21.533 -58.993 1.00 87.12 307 THR A O 1
ATOM 2290 N N . LEU A 1 308 ? 33.765 20.640 -56.945 1.00 84.31 308 LEU A N 1
ATOM 2291 C CA . LEU A 1 308 ? 35.161 21.030 -56.802 1.00 84.31 308 LEU A CA 1
ATOM 2292 C C . LEU A 1 308 ? 36.021 20.300 -57.834 1.00 84.31 308 LEU A C 1
ATOM 2294 O O . LEU A 1 308 ? 36.590 20.938 -58.703 1.00 84.31 308 LEU A O 1
ATOM 2298 N N . VAL A 1 309 ? 36.084 18.973 -57.818 1.00 84.75 309 VAL A N 1
ATOM 2299 C CA . VAL A 1 309 ? 36.986 18.214 -58.700 1.00 84.75 309 VAL A CA 1
ATOM 2300 C C . VAL A 1 309 ? 36.769 18.479 -60.196 1.00 84.75 309 VAL A C 1
ATOM 2302 O O . VAL A 1 309 ? 37.734 18.482 -60.960 1.00 84.75 309 VAL A O 1
ATOM 2305 N N . LEU A 1 310 ? 35.530 18.720 -60.627 1.00 81.44 310 LEU A N 1
ATOM 2306 C CA . LEU A 1 310 ? 35.203 18.923 -62.037 1.00 81.44 310 LEU A CA 1
ATOM 2307 C C . LEU A 1 310 ? 35.360 20.374 -62.511 1.00 81.44 310 LEU A C 1
ATOM 2309 O O . LEU A 1 310 ? 35.518 20.567 -63.719 1.00 81.44 310 LEU A O 1
ATOM 2313 N N . SER A 1 311 ? 35.343 21.375 -61.619 1.00 80.44 311 SER A N 1
ATOM 2314 C CA . SER A 1 311 ? 35.443 22.780 -62.032 1.00 80.44 311 SER A CA 1
ATOM 2315 C C . SER A 1 311 ? 36.841 23.133 -62.552 1.00 80.44 311 SER A C 1
ATOM 2317 O O . SER A 1 311 ? 37.858 22.712 -61.997 1.00 80.44 311 SER A O 1
ATOM 2319 N N . ASP A 1 312 ? 36.903 23.957 -63.600 1.00 71.75 312 ASP A N 1
ATOM 2320 C CA . ASP A 1 312 ? 38.166 24.504 -64.125 1.00 71.75 312 ASP A CA 1
ATOM 2321 C C . ASP A 1 312 ? 38.665 25.721 -63.317 1.00 71.75 312 ASP A C 1
ATOM 2323 O O . ASP A 1 312 ? 39.792 26.178 -63.488 1.00 71.75 312 ASP A O 1
ATOM 2327 N N . THR A 1 313 ? 37.839 26.252 -62.411 1.00 66.62 313 THR A N 1
ATOM 2328 C CA . THR A 1 313 ? 38.158 27.382 -61.527 1.00 66.62 313 THR A CA 1
ATOM 2329 C C . THR A 1 313 ? 38.676 26.915 -60.165 1.00 66.62 313 THR A C 1
ATOM 2331 O O . THR A 1 313 ? 38.212 25.893 -59.649 1.00 66.62 313 THR A O 1
ATOM 2334 N N . ALA A 1 314 ? 39.599 27.681 -59.559 1.00 60.34 314 ALA A N 1
ATOM 2335 C CA . ALA A 1 314 ? 40.063 27.465 -58.184 1.00 60.34 314 ALA A CA 1
ATOM 2336 C C . ALA A 1 314 ? 38.850 27.372 -57.240 1.00 60.34 314 ALA A C 1
ATOM 2338 O O . ALA A 1 314 ? 38.014 28.276 -57.201 1.00 60.34 314 ALA A O 1
ATOM 2339 N N . GLY A 1 315 ? 38.703 26.219 -56.587 1.00 61.62 315 GLY A N 1
ATOM 2340 C CA . GLY A 1 315 ? 37.516 25.864 -55.817 1.00 61.62 315 GLY A CA 1
ATOM 2341 C C . GLY A 1 315 ? 37.401 26.614 -54.491 1.00 61.62 315 GLY A C 1
ATOM 2342 O O . GLY A 1 315 ? 38.390 27.073 -53.933 1.00 61.62 315 GLY A O 1
ATOM 2343 N N . ASP A 1 316 ? 36.176 26.712 -53.976 1.00 68.19 316 ASP A N 1
ATOM 2344 C CA . ASP A 1 316 ? 35.876 27.208 -52.628 1.00 68.19 316 ASP A CA 1
ATOM 2345 C C . ASP A 1 316 ? 36.119 26.084 -51.600 1.00 68.19 316 ASP A C 1
ATOM 2347 O O . ASP A 1 316 ? 35.187 25.376 -51.201 1.00 68.19 316 ASP A O 1
ATOM 2351 N N . ASP A 1 317 ? 37.384 25.882 -51.212 1.00 73.25 317 ASP A N 1
ATOM 2352 C CA . ASP A 1 317 ? 37.819 24.835 -50.267 1.00 73.25 317 ASP A CA 1
ATOM 2353 C C . ASP A 1 317 ? 37.073 24.906 -48.918 1.00 73.25 317 ASP A C 1
ATOM 2355 O O . ASP A 1 317 ? 36.832 23.885 -48.264 1.00 73.25 317 ASP A O 1
ATOM 2359 N N . GLY A 1 318 ? 36.588 26.097 -48.543 1.00 82.00 318 GLY A N 1
ATOM 2360 C CA . GLY A 1 318 ? 35.785 26.313 -47.341 1.00 82.00 318 GLY A CA 1
ATOM 2361 C C . GLY A 1 318 ? 34.451 25.556 -47.344 1.00 82.00 318 GLY A C 1
ATOM 2362 O O . GLY A 1 318 ? 34.006 25.097 -46.286 1.00 82.00 318 GLY A O 1
ATOM 2363 N N . ARG A 1 319 ? 33.823 25.355 -48.515 1.00 85.62 319 ARG A N 1
ATOM 2364 C CA . ARG A 1 319 ? 32.580 24.561 -48.630 1.00 85.62 319 ARG A CA 1
ATOM 2365 C C . ARG A 1 319 ? 32.817 23.078 -48.390 1.00 85.62 319 ARG A C 1
ATOM 2367 O O . ARG A 1 319 ? 31.983 22.433 -47.757 1.00 85.62 319 ARG A O 1
ATOM 2374 N N . TRP A 1 320 ? 33.939 22.543 -48.870 1.00 88.88 320 TRP A N 1
ATOM 2375 C CA . TRP A 1 320 ? 34.304 21.148 -48.625 1.00 88.88 320 TRP A CA 1
ATOM 2376 C C . TRP A 1 320 ? 34.569 20.898 -47.145 1.00 88.88 320 TRP A C 1
ATOM 2378 O O . TRP A 1 320 ? 34.009 19.973 -46.559 1.00 88.88 320 TRP A O 1
ATOM 2388 N N . GLU A 1 321 ? 35.351 21.764 -46.503 1.00 88.69 321 GLU A N 1
ATOM 2389 C CA . GLU A 1 321 ? 35.615 21.634 -45.073 1.00 88.69 321 GLU A CA 1
ATOM 2390 C C . GLU A 1 321 ? 34.346 21.744 -44.222 1.00 88.69 321 GLU A C 1
ATOM 2392 O O . GLU A 1 321 ? 34.223 21.046 -43.212 1.00 88.69 321 GLU A O 1
ATOM 2397 N N . ALA A 1 322 ? 33.394 22.598 -44.617 1.00 90.38 322 ALA A N 1
ATOM 2398 C CA . ALA A 1 322 ? 32.095 22.691 -43.960 1.00 90.38 322 ALA A CA 1
ATOM 2399 C C . ALA A 1 322 ? 31.314 21.372 -44.065 1.00 90.38 322 ALA A C 1
ATOM 2401 O O . ALA A 1 322 ? 30.875 20.857 -43.036 1.00 90.38 322 ALA A O 1
ATOM 2402 N N . GLN A 1 323 ? 31.225 20.785 -45.262 1.00 91.31 323 GLN A N 1
ATOM 2403 C CA . GLN A 1 323 ? 30.552 19.497 -45.473 1.00 91.31 323 GLN A CA 1
ATOM 2404 C C . GLN A 1 323 ? 31.236 18.346 -44.732 1.00 91.31 323 GLN A C 1
ATOM 2406 O O . GLN A 1 323 ? 30.574 17.530 -44.096 1.00 91.31 323 GLN A O 1
ATOM 2411 N N . ARG A 1 324 ? 32.571 18.312 -44.716 1.00 90.56 324 ARG A N 1
ATOM 2412 C CA . ARG A 1 324 ? 33.331 17.299 -43.973 1.00 90.56 324 ARG A CA 1
ATOM 2413 C C . ARG A 1 324 ? 33.074 17.383 -42.466 1.00 90.56 324 ARG A C 1
ATOM 2415 O O . ARG A 1 324 ? 32.945 16.356 -41.802 1.00 90.56 324 ARG A O 1
ATOM 2422 N N . ARG A 1 325 ? 32.992 18.600 -41.912 1.00 92.06 325 ARG A N 1
ATOM 2423 C CA . ARG A 1 325 ? 32.644 18.814 -40.496 1.00 92.06 325 ARG A CA 1
ATOM 2424 C C . ARG A 1 325 ? 31.213 18.379 -40.184 1.00 92.06 325 ARG A C 1
ATOM 2426 O O . ARG A 1 325 ? 30.990 17.868 -39.087 1.00 92.06 325 ARG A O 1
ATOM 2433 N N . GLU A 1 326 ? 30.281 18.591 -41.108 1.00 92.38 326 GLU A N 1
ATOM 2434 C CA . GLU A 1 326 ? 28.885 18.168 -40.970 1.00 92.38 326 GLU A CA 1
ATOM 2435 C C . GLU A 1 326 ? 28.760 16.642 -40.984 1.00 92.38 326 GLU A C 1
ATOM 2437 O O . GLU A 1 326 ? 28.247 16.059 -40.034 1.00 92.38 326 GLU A O 1
ATOM 2442 N N . LEU A 1 327 ? 29.361 15.982 -41.978 1.00 91.81 327 LEU A N 1
ATOM 2443 C CA . LEU A 1 327 ? 29.388 14.523 -42.089 1.00 91.81 327 LEU A CA 1
ATOM 2444 C C . LEU A 1 327 ? 29.972 13.854 -40.834 1.00 91.81 327 LEU A C 1
ATOM 2446 O O . LEU A 1 327 ? 29.444 12.864 -40.331 1.00 91.81 327 LEU A O 1
ATOM 2450 N N . GLU A 1 328 ? 31.046 14.420 -40.286 1.00 90.12 328 GLU A N 1
ATOM 2451 C CA . GLU A 1 328 ? 31.682 13.923 -39.064 1.00 90.12 328 GLU A CA 1
ATOM 2452 C C . GLU A 1 328 ? 30.848 14.197 -37.796 1.00 90.12 328 GLU A C 1
ATOM 2454 O O . GLU A 1 328 ? 31.005 13.519 -36.775 1.00 90.12 328 GLU A O 1
ATOM 2459 N N . ARG A 1 329 ? 29.963 15.201 -37.817 1.00 92.06 329 ARG A N 1
ATOM 2460 C CA . ARG A 1 329 ? 28.992 15.443 -36.741 1.00 92.06 329 ARG A CA 1
ATOM 2461 C C . ARG A 1 329 ? 27.893 14.383 -36.774 1.00 92.06 329 ARG A C 1
ATOM 2463 O O . ARG A 1 329 ? 27.705 13.711 -35.761 1.00 92.06 329 ARG A O 1
ATOM 2470 N N . GLU A 1 330 ? 27.278 14.172 -37.935 1.00 89.75 330 GLU A N 1
ATOM 2471 C CA . GLU A 1 330 ? 26.228 13.167 -38.147 1.00 89.75 330 GLU A CA 1
ATOM 2472 C C . GLU A 1 330 ? 26.713 11.747 -37.831 1.00 89.75 330 GLU A C 1
ATOM 2474 O O . GLU A 1 330 ? 26.067 11.000 -37.094 1.00 89.75 330 GLU A O 1
ATOM 2479 N N . ARG A 1 331 ? 27.929 11.392 -38.271 1.00 89.75 331 ARG A N 1
ATOM 2480 C CA . ARG A 1 331 ? 28.566 10.109 -37.929 1.00 89.75 331 ARG A CA 1
ATOM 2481 C C . ARG A 1 331 ? 28.644 9.890 -36.415 1.00 89.75 331 ARG A C 1
ATOM 2483 O O . ARG A 1 331 ? 28.333 8.806 -35.924 1.00 89.75 331 ARG A O 1
ATOM 2490 N N . ARG A 1 332 ? 29.074 10.908 -35.660 1.00 88.31 332 ARG A N 1
ATOM 2491 C CA . ARG A 1 332 ? 29.232 10.809 -34.199 1.00 88.31 332 ARG A CA 1
ATOM 2492 C C . ARG A 1 332 ? 27.895 10.672 -33.480 1.00 88.31 332 ARG A C 1
ATOM 2494 O O . ARG A 1 332 ? 27.826 9.908 -32.519 1.00 88.31 332 ARG A O 1
ATOM 2501 N N . LEU A 1 333 ? 26.859 11.368 -33.946 1.00 84.75 333 LEU A N 1
ATOM 2502 C CA . LEU A 1 333 ? 25.502 11.236 -33.411 1.00 84.75 333 LEU A CA 1
ATOM 2503 C C . LEU A 1 333 ? 24.984 9.804 -33.597 1.00 84.75 333 LEU A C 1
ATOM 2505 O O . LEU A 1 333 ? 24.573 9.172 -32.624 1.00 84.75 333 LEU A O 1
ATOM 2509 N N . LEU A 1 334 ? 25.128 9.240 -34.797 1.00 81.06 334 LEU A N 1
ATOM 2510 C CA . LEU A 1 334 ? 24.663 7.887 -35.116 1.00 81.06 334 LEU A CA 1
ATOM 2511 C C . LEU A 1 334 ? 25.357 6.778 -34.313 1.00 81.06 334 LEU A C 1
ATOM 2513 O O . LEU A 1 334 ? 24.698 5.854 -33.839 1.00 81.06 334 LEU A O 1
ATOM 2517 N N . VAL A 1 335 ? 26.670 6.882 -34.091 1.00 80.81 335 VAL A N 1
ATOM 2518 C CA . VAL A 1 335 ? 27.422 5.902 -33.281 1.00 80.81 335 VAL A CA 1
ATOM 2519 C C . VAL A 1 335 ? 27.084 6.007 -31.784 1.00 80.81 335 VAL A C 1
ATOM 2521 O O . VAL A 1 335 ? 27.302 5.061 -31.030 1.00 80.81 335 VAL A O 1
ATOM 2524 N N . SER A 1 336 ? 26.521 7.134 -31.338 1.00 81.25 336 SER A N 1
ATOM 2525 C CA . SER A 1 336 ? 26.196 7.371 -29.926 1.00 81.25 336 SER A CA 1
ATOM 2526 C C . SER A 1 336 ? 24.850 6.793 -29.468 1.00 81.25 336 SER A C 1
ATOM 2528 O O . SER A 1 336 ? 24.554 6.838 -28.272 1.00 81.25 336 SER A O 1
ATOM 2530 N N . TYR A 1 337 ? 24.041 6.227 -30.375 1.00 78.31 337 TYR A N 1
ATOM 2531 C CA . TYR A 1 337 ? 22.716 5.695 -30.047 1.00 78.31 337 TYR A CA 1
ATOM 2532 C C . TYR A 1 337 ? 22.783 4.504 -29.070 1.00 78.31 337 TYR A C 1
ATOM 2534 O O . TYR A 1 337 ? 23.249 3.426 -29.442 1.00 78.31 337 TYR A O 1
ATOM 2542 N N . PRO A 1 338 ? 22.236 4.624 -27.841 1.00 68.31 338 PRO A N 1
ATOM 2543 C CA . PRO A 1 338 ? 22.335 3.571 -26.821 1.00 68.31 338 PRO A CA 1
ATOM 2544 C C . PRO A 1 338 ? 21.522 2.301 -27.126 1.00 68.31 338 PRO A C 1
ATOM 2546 O O . PRO A 1 338 ? 21.736 1.264 -26.503 1.00 68.31 338 PRO A O 1
ATOM 2549 N N . VAL A 1 339 ? 20.542 2.387 -28.032 1.00 64.81 339 VAL A N 1
ATOM 2550 C CA . VAL A 1 339 ? 19.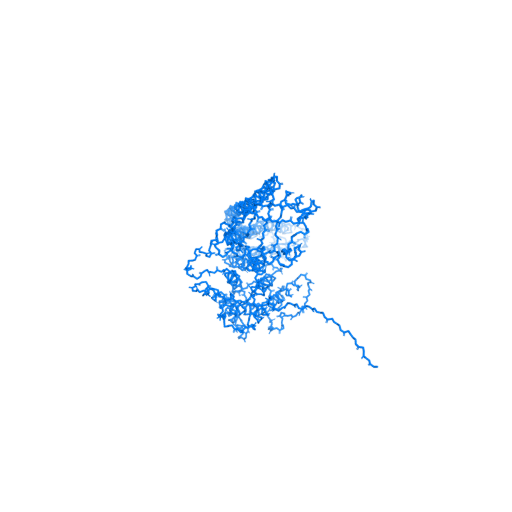466 1.388 -28.205 1.00 64.81 339 VAL A CA 1
ATOM 2551 C C . VAL A 1 339 ? 19.845 0.200 -29.076 1.00 64.81 339 VAL A C 1
ATOM 2553 O O . VAL A 1 339 ? 19.179 -0.828 -29.021 1.00 64.81 339 VAL A O 1
ATOM 2556 N N . LEU A 1 340 ? 20.935 0.300 -29.830 1.00 65.88 340 LEU A N 1
ATOM 2557 C CA . LEU A 1 340 ? 21.318 -0.692 -30.836 1.00 65.88 340 LEU A CA 1
ATOM 2558 C C . LEU A 1 340 ? 21.660 -2.080 -30.247 1.00 65.88 340 LEU A C 1
ATOM 2560 O O . LEU A 1 340 ? 21.708 -3.070 -30.975 1.00 65.88 340 LEU A O 1
ATOM 2564 N N . GLY A 1 341 ? 21.802 -2.196 -28.922 1.00 66.62 341 GLY A N 1
ATOM 2565 C CA . GLY A 1 341 ? 22.032 -3.470 -28.244 1.00 66.62 341 GLY A CA 1
ATOM 2566 C C . GLY A 1 341 ? 23.296 -4.183 -28.740 1.00 66.62 341 GLY A C 1
ATOM 2567 O O . GLY A 1 341 ? 24.054 -3.678 -29.568 1.00 66.62 341 GLY A O 1
ATOM 2568 N N . ASP A 1 342 ? 23.546 -5.394 -28.245 1.00 72.50 342 ASP A N 1
ATOM 2569 C CA . ASP A 1 342 ? 24.699 -6.168 -28.727 1.00 72.50 342 ASP A CA 1
ATOM 2570 C C . ASP A 1 342 ? 24.473 -6.728 -30.139 1.00 72.50 342 ASP A C 1
ATOM 2572 O O . ASP A 1 342 ? 25.430 -6.937 -30.880 1.00 72.50 342 ASP A O 1
ATOM 2576 N N . ALA A 1 343 ? 23.210 -6.910 -30.540 1.00 70.94 343 ALA A N 1
ATOM 2577 C CA . ALA A 1 343 ? 22.847 -7.465 -31.839 1.00 70.94 343 ALA A CA 1
ATOM 2578 C C . ALA A 1 343 ? 23.123 -6.506 -33.009 1.00 70.94 343 ALA A C 1
ATOM 2580 O O . ALA A 1 343 ? 23.514 -6.969 -34.079 1.00 70.94 343 ALA A O 1
ATOM 2581 N N . ALA A 1 344 ? 22.962 -5.189 -32.827 1.00 80.38 344 ALA A N 1
ATOM 2582 C CA . ALA A 1 344 ? 23.216 -4.225 -33.898 1.00 80.38 344 ALA A CA 1
ATOM 2583 C C . ALA A 1 344 ? 24.610 -3.583 -33.829 1.00 80.38 344 ALA A C 1
ATOM 2585 O O . ALA A 1 344 ? 24.999 -2.888 -34.766 1.00 80.38 344 ALA A O 1
ATOM 2586 N N . ARG A 1 345 ? 25.404 -3.861 -32.784 1.00 85.44 345 ARG A N 1
ATOM 2587 C CA . ARG A 1 345 ? 26.791 -3.379 -32.654 1.00 85.44 345 ARG A CA 1
ATOM 2588 C C . ARG A 1 345 ? 27.652 -3.659 -33.902 1.00 85.44 345 ARG A C 1
ATOM 2590 O O . ARG A 1 345 ? 28.258 -2.709 -34.395 1.00 85.44 345 ARG A O 1
ATOM 2597 N N . PRO A 1 346 ? 27.656 -4.872 -34.498 1.00 89.06 346 PRO A N 1
ATOM 2598 C CA . PRO A 1 346 ? 28.435 -5.129 -35.712 1.00 89.06 346 PRO A CA 1
ATOM 2599 C C . PRO A 1 346 ? 27.963 -4.297 -36.911 1.00 89.06 346 PRO A C 1
ATOM 2601 O O . PRO A 1 346 ? 28.768 -3.885 -37.744 1.00 89.06 346 PRO A O 1
ATOM 2604 N N . ALA A 1 347 ? 26.656 -4.033 -36.997 1.00 88.62 347 ALA A N 1
ATOM 2605 C CA . ALA A 1 347 ? 26.077 -3.231 -38.065 1.00 88.62 347 ALA A CA 1
ATOM 2606 C C . ALA A 1 347 ? 26.478 -1.753 -37.923 1.00 88.62 347 ALA A C 1
ATOM 2608 O O . ALA A 1 347 ? 26.880 -1.139 -38.909 1.00 88.62 347 ALA A O 1
ATOM 2609 N N . VAL A 1 348 ? 26.466 -1.213 -36.699 1.00 88.75 348 VAL A N 1
ATOM 2610 C CA . VAL A 1 348 ? 26.952 0.145 -36.387 1.00 88.75 348 VAL A CA 1
ATOM 2611 C C . VAL A 1 348 ? 28.435 0.292 -36.708 1.00 88.75 348 VAL A C 1
ATOM 2613 O O . VAL A 1 348 ? 28.827 1.263 -37.346 1.00 88.75 348 VAL A O 1
ATOM 2616 N N . GLU A 1 349 ? 29.260 -0.684 -36.332 1.00 90.06 349 GLU A N 1
ATOM 2617 C CA . GLU A 1 349 ? 30.692 -0.688 -36.654 1.00 90.06 349 GLU A CA 1
ATOM 2618 C C . GLU A 1 349 ? 30.948 -0.777 -38.166 1.00 90.06 349 GLU A C 1
ATOM 2620 O O . GLU A 1 349 ? 31.896 -0.178 -38.676 1.00 90.06 349 GLU A O 1
ATOM 2625 N N . ALA A 1 350 ? 30.114 -1.514 -38.906 1.00 91.62 350 ALA A N 1
ATOM 2626 C CA . ALA A 1 350 ? 30.175 -1.557 -40.364 1.00 91.62 350 ALA A CA 1
ATOM 2627 C C . ALA A 1 350 ? 29.794 -0.207 -40.992 1.00 91.62 350 ALA A C 1
ATOM 2629 O O . ALA A 1 350 ? 30.515 0.265 -41.868 1.00 91.62 350 ALA A O 1
ATOM 2630 N N . LEU A 1 351 ? 28.731 0.449 -40.512 1.00 92.19 351 LEU A N 1
ATOM 2631 C CA . LEU A 1 351 ? 28.357 1.794 -40.960 1.00 92.19 351 LEU A CA 1
ATOM 2632 C C . LEU A 1 351 ? 29.463 2.806 -40.664 1.00 92.19 351 LEU A C 1
ATOM 2634 O O . LEU A 1 351 ? 29.841 3.576 -41.540 1.00 92.19 351 LEU A O 1
ATOM 2638 N N . ASP A 1 352 ? 30.019 2.777 -39.457 1.00 92.75 352 ASP A N 1
ATOM 2639 C CA . ASP A 1 352 ? 31.082 3.687 -39.044 1.00 92.75 352 ASP A CA 1
ATOM 2640 C C . ASP A 1 352 ? 32.360 3.520 -39.885 1.00 92.75 352 ASP A C 1
ATOM 2642 O O . ASP A 1 352 ? 33.031 4.492 -40.243 1.00 92.75 352 ASP A O 1
ATOM 2646 N N . ARG A 1 353 ? 32.706 2.276 -40.240 1.00 93.75 353 ARG A N 1
ATOM 2647 C CA . ARG A 1 353 ? 33.791 1.997 -41.192 1.00 93.75 353 ARG A CA 1
ATOM 2648 C C . ARG A 1 353 ? 33.462 2.503 -42.595 1.00 93.75 353 ARG A C 1
ATOM 2650 O O . ARG A 1 353 ? 34.311 3.165 -43.182 1.00 93.75 353 ARG A O 1
ATOM 2657 N N . ALA A 1 354 ? 32.251 2.266 -43.093 1.00 94.75 354 ALA A N 1
ATOM 2658 C CA . ALA A 1 354 ? 31.849 2.693 -44.431 1.00 94.75 354 ALA A CA 1
ATOM 2659 C C . ALA A 1 354 ? 31.811 4.227 -44.579 1.00 94.75 354 ALA A C 1
ATOM 2661 O O . ALA A 1 354 ? 32.290 4.759 -45.578 1.00 94.75 354 ALA A O 1
ATOM 2662 N N . VAL A 1 355 ? 31.311 4.957 -43.571 1.00 94.25 355 VAL A N 1
ATOM 2663 C CA . VAL A 1 355 ? 31.311 6.433 -43.566 1.00 94.25 355 VAL A CA 1
ATOM 2664 C C . VAL A 1 355 ? 32.739 6.982 -43.555 1.00 94.25 355 VAL A C 1
ATOM 2666 O O . VAL A 1 355 ? 33.042 7.904 -44.312 1.00 94.25 355 VAL A O 1
ATOM 2669 N N . ARG A 1 356 ? 33.634 6.415 -42.732 1.00 93.94 356 ARG A N 1
ATOM 2670 C CA . ARG A 1 356 ? 35.050 6.821 -42.710 1.00 93.94 356 ARG A CA 1
ATOM 2671 C C . ARG A 1 356 ? 35.747 6.539 -44.035 1.00 93.94 356 ARG A C 1
ATOM 2673 O O . ARG A 1 356 ? 36.354 7.452 -44.581 1.00 93.94 356 ARG A O 1
ATOM 2680 N N . GLY A 1 357 ? 35.591 5.330 -44.573 1.00 94.31 357 GLY A N 1
ATOM 2681 C CA . GLY A 1 357 ? 36.181 4.950 -45.856 1.00 94.31 357 GLY A CA 1
ATOM 2682 C C . GLY A 1 357 ? 35.711 5.854 -46.995 1.00 94.31 357 GLY A C 1
ATOM 2683 O O . GLY A 1 357 ? 36.521 6.316 -47.794 1.00 94.31 357 GLY A O 1
ATOM 2684 N N . LEU A 1 358 ? 34.421 6.202 -47.033 1.00 94.88 358 LEU A N 1
ATOM 2685 C CA . LEU A 1 358 ? 33.914 7.171 -48.001 1.00 94.88 358 LEU A CA 1
ATOM 2686 C C . LEU A 1 358 ? 34.523 8.565 -47.798 1.00 94.88 358 LEU A C 1
ATOM 2688 O O . LEU A 1 358 ? 34.955 9.182 -48.767 1.00 94.88 358 LEU A O 1
ATOM 2692 N N . SER A 1 359 ? 34.571 9.061 -46.560 1.00 94.25 359 SER A N 1
ATOM 2693 C CA . SER A 1 359 ? 35.157 10.368 -46.236 1.00 94.25 359 SER A CA 1
ATOM 2694 C C . SER A 1 359 ? 36.627 10.459 -46.671 1.00 94.25 359 SER A C 1
ATOM 2696 O O . SER A 1 359 ? 37.034 11.457 -47.266 1.00 94.25 359 SER A O 1
ATOM 2698 N N . GLU A 1 360 ? 37.402 9.391 -46.460 1.00 94.12 360 GLU A N 1
ATOM 2699 C CA . GLU A 1 360 ? 38.795 9.270 -46.908 1.00 94.12 360 GLU A CA 1
ATOM 2700 C C . GLU A 1 360 ? 38.911 9.294 -48.438 1.00 94.12 360 GLU A C 1
ATOM 2702 O O . GLU A 1 360 ? 39.699 10.069 -48.977 1.00 94.12 360 GLU A O 1
ATOM 2707 N N . VAL A 1 361 ? 38.084 8.516 -49.147 1.00 94.19 361 VAL A N 1
ATOM 2708 C CA . VAL A 1 361 ? 38.058 8.477 -50.621 1.00 94.19 361 VAL A CA 1
ATOM 2709 C C . VAL A 1 361 ? 37.686 9.839 -51.216 1.00 94.19 361 VAL A C 1
ATOM 2711 O O . VAL A 1 361 ? 38.279 10.268 -52.208 1.00 94.19 361 VAL A O 1
ATOM 2714 N N . LEU A 1 362 ? 36.723 10.545 -50.616 1.00 92.50 362 LEU A N 1
ATOM 2715 C CA . LEU A 1 362 ? 36.338 11.886 -51.058 1.00 92.50 362 LEU A CA 1
ATOM 2716 C C . LEU A 1 362 ? 37.448 12.915 -50.795 1.00 92.50 362 LEU A C 1
ATOM 2718 O O . LEU A 1 362 ? 37.713 13.747 -51.663 1.00 92.50 362 LEU A O 1
ATOM 2722 N N . GLN A 1 363 ? 38.124 12.838 -49.643 1.00 92.31 363 GLN A N 1
ATOM 2723 C CA . GLN A 1 363 ? 39.255 13.710 -49.318 1.00 92.31 363 GLN A CA 1
ATOM 2724 C C . GLN A 1 363 ? 40.449 13.464 -50.250 1.00 92.31 363 GLN A C 1
ATOM 2726 O O . GLN A 1 363 ? 41.030 14.427 -50.743 1.00 92.31 363 GLN A O 1
ATOM 2731 N N . GLU A 1 364 ? 40.775 12.205 -50.566 1.00 92.00 364 GLU A N 1
ATOM 2732 C CA . GLU A 1 364 ? 41.864 11.853 -51.491 1.00 92.00 364 GLU A CA 1
ATOM 2733 C C . GLU A 1 364 ? 41.665 12.518 -52.861 1.00 92.00 364 GLU A C 1
ATOM 2735 O O . GLU A 1 364 ? 42.609 13.062 -53.437 1.00 92.00 364 GLU A O 1
ATOM 2740 N N . ALA A 1 365 ? 40.426 12.543 -53.361 1.00 89.19 365 ALA A N 1
ATOM 2741 C CA . ALA A 1 365 ? 40.091 13.193 -54.623 1.00 89.19 365 ALA A CA 1
ATOM 2742 C C . ALA A 1 365 ? 40.302 14.720 -54.590 1.00 89.19 365 ALA A C 1
ATOM 2744 O O . ALA A 1 365 ? 40.753 15.301 -55.581 1.00 89.19 365 ALA A O 1
ATOM 2745 N N . VAL A 1 366 ? 39.984 15.374 -53.466 1.00 89.19 366 VAL A N 1
ATOM 2746 C CA . VAL A 1 366 ? 40.225 16.814 -53.261 1.00 89.19 366 VAL A CA 1
ATOM 2747 C C . VAL A 1 366 ? 41.726 17.097 -53.141 1.00 89.19 366 VAL A C 1
ATOM 2749 O O . VAL A 1 366 ? 42.237 18.002 -53.801 1.00 89.19 366 VAL A O 1
ATOM 2752 N N . ASP A 1 367 ? 42.461 16.279 -52.389 1.00 89.69 367 ASP A N 1
ATOM 2753 C CA . ASP A 1 367 ? 43.907 16.430 -52.195 1.00 89.69 367 ASP A CA 1
ATOM 2754 C C . ASP A 1 367 ? 44.693 16.210 -53.496 1.00 89.69 367 ASP A C 1
ATOM 2756 O O . ASP A 1 367 ? 45.679 16.905 -53.754 1.00 89.69 367 ASP A O 1
ATOM 2760 N N . LEU A 1 368 ? 44.273 15.249 -54.328 1.00 88.75 368 LEU A N 1
ATOM 2761 C CA . LEU A 1 368 ? 44.847 15.010 -55.659 1.00 88.75 368 LEU A CA 1
ATOM 2762 C C . LEU A 1 368 ? 44.667 16.224 -56.567 1.00 88.75 368 LEU A C 1
ATOM 2764 O O . LEU A 1 368 ? 45.598 16.599 -57.277 1.00 88.75 368 LEU A O 1
ATOM 2768 N N . ARG A 1 369 ? 43.509 16.889 -56.501 1.00 86.12 369 ARG A N 1
ATOM 2769 C CA . ARG A 1 369 ? 43.280 18.134 -57.240 1.00 86.12 369 ARG A CA 1
ATOM 2770 C C . ARG A 1 369 ? 44.274 19.221 -56.829 1.00 86.12 369 ARG A C 1
ATOM 2772 O O . ARG A 1 369 ? 44.810 19.900 -57.700 1.00 86.12 369 ARG A O 1
ATOM 2779 N N . GLY A 1 370 ? 44.523 19.370 -55.526 1.00 84.12 370 GLY A N 1
ATOM 2780 C CA . GLY A 1 370 ? 45.452 20.368 -54.990 1.00 84.12 370 GLY A CA 1
ATOM 2781 C C . GLY A 1 370 ? 46.923 20.096 -55.328 1.00 84.12 370 GLY A C 1
ATOM 2782 O O . GLY A 1 370 ? 47.686 21.039 -55.518 1.00 84.12 370 GLY A O 1
ATOM 2783 N N . ARG A 1 371 ? 47.323 18.820 -55.429 1.00 88.31 371 ARG A N 1
ATOM 2784 C CA . ARG A 1 371 ? 48.719 18.412 -55.685 1.00 88.31 371 ARG A CA 1
ATOM 2785 C C . ARG A 1 371 ? 49.063 18.235 -57.165 1.00 88.31 371 ARG A C 1
ATOM 2787 O O . ARG A 1 371 ? 50.149 18.625 -57.580 1.00 88.31 371 ARG A O 1
ATOM 2794 N N . GLU A 1 372 ? 48.164 17.634 -57.942 1.00 86.88 372 GLU A N 1
ATOM 2795 C CA . GLU A 1 372 ? 48.426 17.155 -59.312 1.00 86.88 372 GLU A CA 1
ATOM 2796 C C . GLU A 1 372 ? 47.502 17.794 -60.369 1.00 86.88 372 GLU A C 1
ATOM 2798 O O . GLU A 1 372 ? 47.686 17.589 -61.569 1.00 86.88 372 GLU A O 1
ATOM 2803 N N . GLY A 1 373 ? 46.527 18.608 -59.949 1.00 84.50 373 GLY A N 1
ATOM 2804 C CA . GLY A 1 373 ? 45.624 19.346 -60.833 1.00 84.50 373 GLY A CA 1
ATOM 2805 C C . GLY A 1 373 ? 44.325 18.610 -61.189 1.00 84.50 373 GLY A C 1
ATOM 2806 O O . GLY A 1 373 ? 44.054 17.485 -60.765 1.00 84.50 373 GLY A O 1
ATOM 2807 N N . ALA A 1 374 ? 43.469 19.273 -61.977 1.00 83.75 374 ALA A N 1
ATOM 2808 C CA . ALA A 1 374 ? 42.097 18.822 -62.236 1.00 83.75 374 ALA A CA 1
ATOM 2809 C C . ALA A 1 374 ? 42.001 17.502 -63.028 1.00 83.75 374 ALA A C 1
ATOM 2811 O O . ALA A 1 374 ? 41.090 16.711 -62.788 1.00 83.75 374 ALA A O 1
ATOM 2812 N N . GLU A 1 375 ? 42.935 17.221 -63.944 1.00 86.88 375 GLU A N 1
ATOM 2813 C CA . GLU A 1 375 ? 42.877 16.003 -64.769 1.00 86.88 375 GLU A CA 1
ATOM 2814 C C . GLU A 1 375 ? 43.178 14.730 -63.961 1.00 86.88 375 GLU A C 1
ATOM 2816 O O . GLU A 1 375 ? 42.505 13.712 -64.147 1.00 86.88 375 GLU A O 1
ATOM 2821 N N . ALA A 1 376 ? 44.107 14.801 -62.999 1.00 86.31 376 ALA A N 1
ATOM 2822 C CA . ALA A 1 376 ? 44.391 13.707 -62.069 1.00 86.31 376 ALA A CA 1
ATOM 2823 C C . ALA A 1 376 ? 43.164 13.385 -61.197 1.00 86.31 376 ALA A C 1
ATOM 2825 O O . ALA A 1 376 ? 42.767 12.225 -61.059 1.00 86.31 376 ALA A O 1
ATOM 2826 N N . ALA A 1 377 ? 42.480 14.417 -60.696 1.00 85.94 377 ALA A N 1
ATOM 2827 C CA . ALA A 1 377 ? 41.254 14.255 -59.921 1.00 85.94 377 ALA A CA 1
ATOM 2828 C C . ALA A 1 377 ? 40.075 13.719 -60.772 1.00 85.94 377 ALA A C 1
ATOM 2830 O O . ALA A 1 377 ? 39.302 12.877 -60.312 1.00 85.94 377 ALA A O 1
ATOM 2831 N N . ARG A 1 378 ? 39.963 14.103 -62.053 1.00 86.25 378 ARG A N 1
ATOM 2832 C CA . ARG A 1 378 ? 38.989 13.513 -63.000 1.00 86.25 378 ARG A CA 1
ATOM 2833 C C . ARG A 1 378 ? 39.286 12.047 -63.309 1.00 86.25 378 ARG A C 1
ATOM 2835 O O . ARG A 1 378 ? 38.362 11.244 -63.436 1.00 86.25 378 ARG A O 1
ATOM 2842 N N . ALA A 1 379 ? 40.559 11.679 -63.459 1.00 87.75 379 ALA A N 1
ATOM 2843 C CA . ALA A 1 379 ? 40.971 10.285 -63.621 1.00 87.75 379 ALA A CA 1
ATOM 2844 C C . ALA A 1 379 ? 40.632 9.450 -62.373 1.00 87.75 379 ALA A C 1
ATOM 2846 O O . ALA A 1 379 ? 40.125 8.336 -62.507 1.00 87.75 379 ALA A O 1
ATOM 2847 N N . PHE A 1 380 ? 40.800 10.021 -61.175 1.00 89.31 380 PHE A N 1
ATOM 2848 C CA . PHE A 1 380 ? 40.357 9.403 -59.927 1.00 89.31 380 PHE A CA 1
ATOM 2849 C C . PHE A 1 380 ? 38.849 9.132 -59.923 1.00 89.31 380 PHE A C 1
ATOM 2851 O O . PHE A 1 380 ? 38.441 8.001 -59.677 1.00 89.31 380 PHE A O 1
ATOM 2858 N N . VAL A 1 381 ? 38.008 10.117 -60.251 1.00 86.50 381 VAL A N 1
ATOM 2859 C CA . VAL A 1 381 ? 36.544 9.921 -60.280 1.00 86.50 381 VAL A CA 1
ATOM 2860 C C . VAL A 1 381 ? 36.146 8.866 -61.322 1.00 86.50 381 VAL A C 1
ATOM 2862 O O . VAL A 1 381 ? 35.297 8.019 -61.056 1.00 86.50 381 VAL A O 1
ATOM 2865 N N . ARG A 1 382 ? 36.817 8.832 -62.483 1.00 89.38 382 ARG A N 1
ATOM 2866 C CA . ARG A 1 382 ? 36.611 7.782 -63.501 1.00 89.38 382 ARG A CA 1
ATOM 2867 C C . ARG A 1 382 ? 36.967 6.373 -63.013 1.00 89.38 382 ARG A C 1
ATOM 2869 O O . ARG A 1 382 ? 36.432 5.414 -63.560 1.00 89.38 382 ARG A O 1
ATOM 2876 N N . SER A 1 383 ? 37.825 6.232 -61.998 1.00 90.19 383 SER A N 1
ATOM 2877 C CA . SER A 1 383 ? 38.168 4.924 -61.418 1.00 90.19 383 SER A CA 1
ATOM 2878 C C . SER A 1 383 ? 37.007 4.265 -60.663 1.00 90.19 383 SER A C 1
ATOM 2880 O O . SER A 1 383 ? 37.052 3.064 -60.413 1.00 90.19 383 SER A O 1
ATOM 2882 N N . GLY A 1 384 ? 35.971 5.032 -60.295 1.00 87.88 384 GLY A N 1
ATOM 2883 C CA . GLY A 1 384 ? 34.787 4.525 -59.599 1.00 87.88 384 GLY A CA 1
ATOM 2884 C C . GLY A 1 384 ? 35.014 4.148 -58.131 1.00 87.88 384 GLY A C 1
ATOM 2885 O O . GLY A 1 384 ? 34.151 3.504 -57.534 1.00 87.88 384 GLY A O 1
ATOM 2886 N N . ARG A 1 385 ? 36.148 4.537 -57.525 1.00 89.25 385 ARG A N 1
ATOM 2887 C CA . ARG A 1 385 ? 36.431 4.293 -56.097 1.00 89.25 385 ARG A CA 1
ATOM 2888 C C . ARG A 1 385 ? 35.401 4.951 -55.168 1.00 89.25 385 ARG A C 1
ATOM 2890 O O . ARG A 1 385 ? 34.975 4.327 -54.200 1.00 89.25 385 ARG A O 1
ATOM 2897 N N . ASP A 1 386 ? 34.949 6.162 -55.494 1.00 86.69 386 ASP A N 1
ATOM 2898 C CA . ASP A 1 386 ? 33.864 6.870 -54.794 1.00 86.69 386 ASP A CA 1
ATOM 2899 C C . ASP A 1 386 ? 32.529 6.115 -54.906 1.00 86.69 386 ASP A C 1
ATOM 2901 O O . ASP A 1 386 ? 31.806 5.959 -53.922 1.00 86.69 386 ASP A O 1
ATOM 2905 N N . ALA A 1 387 ? 32.224 5.580 -56.091 1.00 88.88 387 ALA A N 1
ATOM 2906 C CA . ALA A 1 387 ? 31.027 4.782 -56.333 1.00 88.88 387 ALA A CA 1
ATOM 2907 C C . ALA A 1 387 ? 31.039 3.456 -55.549 1.00 88.88 387 ALA A C 1
ATOM 2909 O O . ALA A 1 387 ? 29.998 3.055 -55.023 1.00 88.88 387 ALA A O 1
ATOM 2910 N N . ALA A 1 388 ? 32.199 2.801 -55.431 1.00 92.19 388 ALA A N 1
ATOM 2911 C CA . ALA A 1 388 ? 32.366 1.590 -54.627 1.00 92.19 388 ALA A CA 1
ATOM 2912 C C . ALA A 1 388 ? 32.174 1.869 -53.125 1.00 92.19 388 ALA A C 1
ATOM 2914 O O . ALA A 1 388 ? 31.397 1.171 -52.472 1.00 92.19 388 ALA A O 1
ATOM 2915 N N . ALA A 1 389 ? 32.787 2.936 -52.599 1.00 92.31 389 ALA A N 1
ATOM 2916 C CA . ALA A 1 389 ? 32.609 3.351 -51.205 1.00 92.31 389 ALA A CA 1
ATOM 2917 C C . ALA A 1 389 ? 31.148 3.736 -50.895 1.00 92.31 389 ALA A C 1
ATOM 2919 O O . ALA A 1 389 ? 30.597 3.357 -49.861 1.00 92.31 389 ALA A O 1
ATOM 2920 N N . MET A 1 390 ? 30.467 4.414 -51.828 1.00 93.12 390 MET A N 1
ATOM 2921 C CA . MET A 1 390 ? 29.032 4.705 -51.714 1.00 93.12 390 MET A CA 1
ATOM 2922 C C . MET A 1 390 ? 28.162 3.442 -51.704 1.00 93.12 390 MET A C 1
ATOM 2924 O O . MET A 1 390 ? 27.136 3.410 -51.020 1.00 93.12 390 MET A O 1
ATOM 2928 N N . ALA A 1 391 ? 28.527 2.404 -52.461 1.00 93.44 391 ALA A N 1
ATOM 2929 C CA . ALA A 1 391 ? 27.806 1.133 -52.458 1.00 93.44 391 ALA A CA 1
ATOM 2930 C C . ALA A 1 391 ? 27.964 0.391 -51.120 1.00 93.44 391 ALA A C 1
ATOM 2932 O O . ALA A 1 391 ? 26.975 -0.120 -50.592 1.00 93.44 391 ALA A O 1
ATOM 2933 N N . GLU A 1 392 ? 29.170 0.394 -50.544 1.00 94.06 392 GLU A N 1
ATOM 2934 C CA . GLU A 1 392 ? 29.436 -0.163 -49.212 1.00 94.06 392 GLU A CA 1
ATOM 2935 C C . GLU A 1 392 ? 28.632 0.568 -48.129 1.00 94.06 392 GLU A C 1
ATOM 2937 O O . GLU A 1 392 ? 27.943 -0.074 -47.332 1.00 94.06 392 GLU A O 1
ATOM 2942 N N . LEU A 1 393 ? 28.620 1.907 -48.163 1.00 94.00 393 LEU A N 1
ATOM 2943 C CA . LEU A 1 393 ? 27.807 2.719 -47.258 1.00 94.00 393 LEU A CA 1
ATOM 2944 C C . LEU A 1 393 ? 26.318 2.379 -47.376 1.00 94.00 393 LEU A C 1
ATOM 2946 O O . LEU A 1 393 ? 25.670 2.114 -46.364 1.00 94.00 393 LEU A O 1
ATOM 2950 N N . ARG A 1 394 ? 25.767 2.340 -48.597 1.00 94.44 394 ARG A N 1
ATOM 2951 C CA . ARG A 1 394 ? 24.357 1.971 -48.816 1.00 94.44 394 ARG A CA 1
ATOM 2952 C C . ARG A 1 394 ? 24.039 0.582 -48.267 1.00 94.44 394 ARG A C 1
ATOM 2954 O O . ARG A 1 394 ? 22.973 0.403 -47.683 1.00 94.44 394 ARG A O 1
ATOM 2961 N N . GLY A 1 395 ? 24.950 -0.380 -48.425 1.00 94.00 395 GLY A N 1
ATOM 2962 C CA . GLY A 1 395 ? 24.813 -1.721 -47.857 1.00 94.00 395 GLY A CA 1
ATOM 2963 C C . GLY A 1 395 ? 24.759 -1.706 -46.328 1.00 94.00 395 GLY A C 1
ATOM 2964 O O . GLY A 1 395 ? 23.853 -2.297 -45.739 1.00 94.00 395 GLY A O 1
ATOM 2965 N N . ALA A 1 396 ? 25.675 -0.978 -45.685 1.00 92.19 396 ALA A N 1
ATOM 2966 C CA . ALA A 1 396 ? 25.706 -0.840 -44.230 1.00 92.19 396 ALA A CA 1
ATOM 2967 C C . ALA A 1 396 ? 24.451 -0.135 -43.682 1.00 92.19 396 ALA A C 1
ATOM 2969 O O . ALA A 1 396 ? 23.846 -0.605 -42.716 1.00 92.19 396 ALA A O 1
ATOM 2970 N N . MET A 1 397 ? 24.004 0.941 -44.337 1.00 91.88 397 MET A N 1
ATOM 2971 C CA . MET A 1 397 ? 22.778 1.659 -43.974 1.00 91.88 397 MET A CA 1
ATOM 2972 C C . MET A 1 397 ? 21.532 0.784 -44.129 1.00 91.88 397 MET A C 1
ATOM 2974 O O . MET A 1 397 ? 20.697 0.747 -43.227 1.00 91.88 397 MET A O 1
ATOM 2978 N N . ALA A 1 398 ? 21.415 0.041 -45.234 1.00 92.00 398 ALA A N 1
ATOM 2979 C CA . ALA A 1 398 ? 20.303 -0.881 -45.456 1.00 92.00 398 ALA A CA 1
ATOM 2980 C C . ALA A 1 398 ? 20.273 -2.001 -44.406 1.00 92.00 398 ALA A C 1
ATOM 2982 O O . ALA A 1 398 ? 19.196 -2.396 -43.957 1.00 92.00 398 ALA A O 1
ATOM 2983 N N . HIS A 1 399 ? 21.443 -2.489 -43.981 1.00 91.56 399 HIS A N 1
ATOM 2984 C CA . HIS A 1 399 ? 21.529 -3.494 -42.931 1.00 91.56 399 HIS A CA 1
ATOM 2985 C C . HIS A 1 399 ? 21.040 -2.953 -41.580 1.00 91.56 399 HIS A C 1
ATOM 2987 O O . HIS A 1 399 ? 20.165 -3.572 -40.973 1.00 91.56 399 HIS A O 1
ATOM 2993 N N . ILE A 1 400 ? 21.508 -1.778 -41.140 1.00 89.31 400 ILE A N 1
ATOM 2994 C CA . ILE A 1 400 ? 21.025 -1.162 -39.890 1.00 89.31 400 ILE A CA 1
ATOM 2995 C C . ILE A 1 400 ? 19.530 -0.843 -39.971 1.00 89.31 400 ILE A C 1
ATOM 2997 O O . ILE A 1 400 ? 18.794 -1.147 -39.034 1.00 89.31 400 ILE A O 1
ATOM 3001 N N . ASP A 1 401 ? 19.051 -0.281 -41.084 1.00 90.06 401 ASP A N 1
ATOM 3002 C CA . ASP A 1 401 ? 17.625 0.016 -41.249 1.00 90.06 401 ASP A CA 1
ATOM 3003 C C . ASP A 1 401 ? 16.775 -1.266 -41.208 1.00 90.06 401 ASP A C 1
ATOM 3005 O O . ASP A 1 401 ? 15.694 -1.264 -40.622 1.00 90.06 401 ASP A O 1
ATOM 3009 N N . SER A 1 402 ? 17.271 -2.392 -41.739 1.00 90.25 402 SER A N 1
ATOM 3010 C CA . SER A 1 402 ? 16.581 -3.688 -41.636 1.00 90.25 402 SER A CA 1
ATOM 3011 C C . SER A 1 402 ? 16.466 -4.189 -40.192 1.00 90.25 402 SER A C 1
ATOM 3013 O O . SER A 1 402 ? 15.403 -4.678 -39.805 1.00 90.25 402 SER A O 1
ATOM 3015 N N . ILE A 1 403 ? 17.513 -3.999 -39.377 1.00 89.31 403 ILE A N 1
ATOM 3016 C CA . ILE A 1 403 ? 17.493 -4.321 -37.945 1.00 89.31 403 ILE A CA 1
ATOM 3017 C C . ILE A 1 403 ? 16.487 -3.414 -37.230 1.00 89.31 403 ILE A C 1
ATOM 3019 O O . ILE A 1 403 ? 15.630 -3.908 -36.501 1.00 89.31 403 ILE A O 1
ATOM 3023 N N . GLY A 1 404 ? 16.527 -2.106 -37.501 1.00 87.75 404 GLY A N 1
ATOM 3024 C CA . GLY A 1 404 ? 15.586 -1.140 -36.934 1.00 87.75 404 GLY A CA 1
ATOM 3025 C C . GLY A 1 404 ? 14.125 -1.457 -37.274 1.00 87.75 404 GLY A C 1
ATOM 3026 O O . GLY A 1 404 ? 13.266 -1.374 -36.401 1.00 87.75 404 GLY A O 1
ATOM 3027 N N . ARG A 1 405 ? 13.833 -1.883 -38.511 1.00 89.19 405 ARG A N 1
ATOM 3028 C CA . ARG A 1 405 ? 12.486 -2.329 -38.922 1.00 89.19 405 ARG A CA 1
ATOM 3029 C C . ARG A 1 405 ? 12.040 -3.591 -38.186 1.00 89.19 405 ARG A C 1
ATOM 3031 O O . ARG A 1 405 ? 10.891 -3.660 -37.758 1.00 89.19 405 ARG A O 1
ATOM 3038 N N . ALA A 1 406 ? 12.928 -4.576 -38.044 1.00 88.81 406 ALA A N 1
ATOM 3039 C CA . ALA A 1 406 ? 12.622 -5.814 -37.332 1.00 88.81 406 ALA A CA 1
ATOM 3040 C C . ALA A 1 406 ? 12.357 -5.557 -35.838 1.00 88.81 406 ALA A C 1
ATOM 3042 O O . ALA A 1 406 ? 11.399 -6.099 -35.281 1.00 88.81 406 ALA A O 1
ATOM 3043 N N . GLU A 1 407 ? 13.156 -4.693 -35.201 1.00 86.56 407 GLU A N 1
ATOM 3044 C CA . GLU A 1 407 ? 12.907 -4.269 -33.820 1.00 86.56 407 GLU A CA 1
ATOM 3045 C C . GLU A 1 407 ? 11.596 -3.485 -33.699 1.00 86.56 407 GLU A C 1
ATOM 3047 O O . GLU A 1 407 ? 10.806 -3.782 -32.810 1.00 86.56 407 GLU A O 1
ATOM 3052 N N . GLU A 1 408 ? 11.307 -2.551 -34.611 1.00 87.75 408 GLU A N 1
ATOM 3053 C CA . GLU A 1 408 ? 10.047 -1.797 -34.616 1.00 87.75 408 GLU A CA 1
ATOM 3054 C C . GLU A 1 408 ? 8.819 -2.717 -34.740 1.00 87.75 408 GLU A C 1
ATOM 3056 O O . GLU A 1 408 ? 7.835 -2.530 -34.019 1.00 87.75 408 GLU A O 1
ATOM 3061 N N . GLU A 1 409 ? 8.873 -3.745 -35.592 1.00 88.56 409 GLU A N 1
ATOM 3062 C CA . GLU A 1 409 ? 7.785 -4.721 -35.717 1.00 88.56 409 GLU A CA 1
ATOM 3063 C C . GLU A 1 409 ? 7.618 -5.566 -34.441 1.00 88.56 409 GLU A C 1
ATOM 3065 O O . GLU A 1 409 ? 6.492 -5.801 -33.988 1.00 88.56 409 GLU A O 1
ATOM 3070 N N . SER A 1 410 ? 8.726 -5.985 -33.821 1.00 87.38 410 SER A N 1
ATOM 3071 C CA . SER A 1 410 ? 8.710 -6.699 -32.539 1.00 87.38 410 SER A CA 1
ATOM 3072 C C . SER A 1 410 ? 8.130 -5.829 -31.416 1.00 87.38 410 SER A C 1
ATOM 3074 O O . SER A 1 410 ? 7.220 -6.260 -30.700 1.00 87.38 410 SER A O 1
ATOM 3076 N N . SER A 1 411 ? 8.587 -4.580 -31.298 1.00 87.31 411 SER A N 1
ATOM 3077 C CA . SER A 1 411 ? 8.093 -3.601 -30.327 1.00 87.31 411 SER A CA 1
ATOM 3078 C C . SER A 1 411 ? 6.612 -3.291 -30.532 1.00 87.31 411 SER A C 1
ATOM 3080 O O . SER A 1 411 ? 5.870 -3.186 -29.559 1.00 87.31 411 SER A O 1
ATOM 3082 N N . ALA A 1 412 ? 6.125 -3.217 -31.775 1.00 86.56 412 ALA A N 1
ATOM 3083 C CA . ALA A 1 412 ? 4.704 -3.001 -32.052 1.00 86.56 412 ALA A CA 1
ATOM 3084 C C . ALA A 1 412 ? 3.813 -4.131 -31.501 1.00 86.56 412 ALA A C 1
ATOM 3086 O O . ALA A 1 412 ? 2.730 -3.858 -30.969 1.00 86.56 412 ALA A O 1
ATOM 3087 N N . ARG A 1 413 ? 4.267 -5.391 -31.580 1.00 87.38 413 ARG A N 1
ATOM 3088 C CA . ARG A 1 413 ? 3.559 -6.544 -30.992 1.00 87.38 413 ARG A CA 1
ATOM 3089 C C . ARG A 1 413 ? 3.551 -6.458 -29.463 1.00 87.38 413 ARG A C 1
ATOM 3091 O O . ARG A 1 413 ? 2.484 -6.538 -28.858 1.00 87.38 413 ARG A O 1
ATOM 3098 N N . LEU A 1 414 ? 4.709 -6.194 -28.855 1.00 87.62 414 LEU A N 1
ATOM 3099 C CA . LEU A 1 414 ? 4.849 -6.043 -27.400 1.00 87.62 414 LEU A CA 1
ATOM 3100 C C . LEU A 1 414 ? 4.026 -4.874 -26.844 1.00 87.62 414 LEU A C 1
ATOM 3102 O O . LEU A 1 414 ? 3.407 -5.002 -25.791 1.00 87.62 414 LEU A O 1
ATOM 3106 N N . LEU A 1 415 ? 3.956 -3.751 -27.563 1.00 89.06 415 LEU A N 1
ATOM 3107 C CA . LEU A 1 415 ? 3.136 -2.600 -27.184 1.00 89.06 415 LEU A CA 1
ATOM 3108 C C . LEU A 1 415 ? 1.645 -2.918 -27.217 1.00 89.06 415 LEU A C 1
ATOM 3110 O O . LEU A 1 415 ? 0.906 -2.440 -26.356 1.00 89.06 415 LEU A O 1
ATOM 3114 N N . ARG A 1 416 ? 1.183 -3.713 -28.188 1.00 88.00 416 ARG A N 1
ATOM 3115 C CA . ARG A 1 416 ? -0.224 -4.120 -28.264 1.00 88.00 416 ARG A CA 1
ATOM 3116 C C . ARG A 1 416 ? -0.598 -4.992 -27.068 1.00 88.00 416 ARG A C 1
ATOM 3118 O O . ARG A 1 416 ? -1.565 -4.665 -26.379 1.00 88.00 416 ARG A O 1
ATOM 3125 N N . ASP A 1 417 ? 0.222 -5.996 -26.770 1.00 87.19 417 ASP A N 1
ATOM 3126 C CA . ASP A 1 417 ? 0.055 -6.869 -25.604 1.00 87.19 417 ASP A CA 1
ATOM 3127 C C . ASP A 1 417 ? 0.146 -6.077 -24.290 1.00 87.19 417 ASP A C 1
ATOM 3129 O O . ASP A 1 417 ? -0.688 -6.229 -23.396 1.00 87.19 417 ASP A O 1
ATOM 3133 N N . GLY A 1 418 ? 1.132 -5.184 -24.175 1.00 85.88 418 GLY A N 1
ATOM 3134 C CA . GLY A 1 418 ? 1.330 -4.316 -23.014 1.00 85.88 418 GLY A CA 1
ATOM 3135 C C . GLY A 1 418 ? 0.157 -3.361 -22.790 1.00 85.88 418 GLY A C 1
ATOM 3136 O O . GLY A 1 418 ? -0.308 -3.200 -21.658 1.00 85.88 418 GLY A O 1
ATOM 3137 N N . ARG A 1 419 ? -0.391 -2.781 -23.865 1.00 88.56 419 ARG A N 1
ATOM 3138 C CA . ARG A 1 419 ? -1.598 -1.946 -23.820 1.00 88.56 419 ARG A CA 1
ATOM 3139 C C . ARG A 1 419 ? -2.808 -2.751 -23.360 1.00 88.56 419 ARG A C 1
ATOM 3141 O O . ARG A 1 419 ? -3.526 -2.294 -22.476 1.00 88.56 419 ARG A O 1
ATOM 3148 N N . GLU A 1 420 ? -3.033 -3.935 -23.928 1.00 89.25 420 GLU A N 1
ATOM 3149 C CA . GLU A 1 420 ? -4.156 -4.802 -23.552 1.00 89.25 420 GLU A CA 1
ATOM 3150 C C . GLU A 1 420 ? -4.069 -5.232 -22.082 1.00 89.25 420 GLU A C 1
ATOM 3152 O O . GLU A 1 420 ? -5.061 -5.117 -21.362 1.00 89.25 420 GLU A O 1
ATOM 3157 N N . ARG A 1 421 ? -2.879 -5.604 -21.586 1.00 87.12 421 ARG A N 1
ATOM 3158 C CA . ARG A 1 421 ? -2.648 -5.895 -20.158 1.00 87.12 421 ARG A CA 1
ATOM 3159 C C . ARG A 1 421 ? -2.901 -4.680 -19.269 1.00 87.12 421 ARG A C 1
ATOM 3161 O O . ARG A 1 421 ? -3.598 -4.800 -18.264 1.00 87.12 421 ARG A O 1
ATOM 3168 N N . THR A 1 422 ? -2.380 -3.509 -19.644 1.00 87.38 422 THR A N 1
ATOM 3169 C CA . THR A 1 422 ? -2.558 -2.267 -18.872 1.00 87.38 422 THR A CA 1
ATOM 3170 C C . THR A 1 422 ? -4.037 -1.888 -18.779 1.00 87.38 422 THR A C 1
ATOM 3172 O O . THR A 1 422 ? -4.535 -1.592 -17.691 1.00 87.38 422 THR A O 1
ATOM 3175 N N . VAL A 1 423 ? -4.771 -1.963 -19.894 1.00 90.25 423 VAL A N 1
ATOM 3176 C CA . VAL A 1 423 ? -6.218 -1.708 -19.932 1.00 90.25 423 VAL A CA 1
ATOM 3177 C C . VAL A 1 423 ? -6.975 -2.751 -19.109 1.00 90.25 423 VAL A C 1
ATOM 3179 O O . VAL A 1 423 ? -7.787 -2.375 -18.265 1.00 90.25 423 VAL A O 1
ATOM 3182 N N . ALA A 1 424 ? -6.689 -4.044 -19.288 1.00 89.81 424 ALA A N 1
ATOM 3183 C CA . ALA A 1 424 ? -7.352 -5.122 -18.558 1.00 89.81 424 ALA A CA 1
ATOM 3184 C C . ALA A 1 424 ? -7.157 -4.995 -17.039 1.00 89.81 424 ALA A C 1
ATOM 3186 O O . ALA A 1 424 ? -8.130 -5.078 -16.287 1.00 89.81 424 ALA A O 1
ATOM 3187 N N . PHE A 1 425 ? -5.932 -4.727 -16.576 1.00 89.12 425 PHE A N 1
ATOM 3188 C CA . PHE A 1 425 ? -5.661 -4.507 -15.155 1.00 89.12 425 PHE A CA 1
ATOM 3189 C C . PHE A 1 425 ? -6.316 -3.233 -14.626 1.00 89.12 425 PHE A C 1
ATOM 3191 O O . PHE A 1 425 ? -6.809 -3.236 -13.500 1.00 89.12 425 PHE A O 1
ATOM 3198 N N . THR A 1 426 ? -6.395 -2.168 -15.428 1.00 87.31 426 THR A N 1
ATOM 3199 C CA . THR A 1 426 ? -7.077 -0.929 -15.024 1.00 87.31 426 THR A CA 1
ATOM 3200 C C . THR A 1 426 ? -8.581 -1.158 -14.863 1.00 87.31 426 THR A C 1
ATOM 3202 O O . THR A 1 426 ? -9.164 -0.762 -13.855 1.00 87.31 426 THR A O 1
ATOM 3205 N N . VAL A 1 427 ? -9.217 -1.863 -15.806 1.00 92.50 427 VAL A N 1
ATOM 3206 C CA . VAL A 1 427 ? -10.635 -2.244 -15.705 1.00 92.50 427 VAL A CA 1
ATOM 3207 C C . VAL A 1 427 ? -10.862 -3.155 -14.497 1.00 92.50 427 VAL A C 1
ATOM 3209 O O . VAL A 1 427 ? -11.787 -2.914 -13.721 1.00 92.50 427 VAL A O 1
ATOM 3212 N N . LEU A 1 428 ? -9.994 -4.148 -14.280 1.00 90.00 428 LEU A N 1
ATOM 3213 C CA . LEU A 1 428 ? -10.045 -5.013 -13.100 1.00 90.00 428 LEU A CA 1
ATOM 3214 C C . LEU A 1 428 ? -9.942 -4.202 -11.798 1.00 90.00 428 LEU A C 1
ATOM 3216 O O . LEU A 1 428 ? -10.700 -4.463 -10.864 1.00 90.00 428 LEU A O 1
ATOM 3220 N N . ALA A 1 429 ? -9.059 -3.199 -11.743 1.00 88.31 429 ALA A N 1
ATOM 3221 C CA . ALA A 1 429 ? -8.900 -2.315 -10.589 1.00 88.31 429 ALA A CA 1
ATOM 3222 C C . ALA A 1 429 ? -10.184 -1.536 -10.294 1.00 88.31 429 ALA A C 1
ATOM 3224 O O . ALA A 1 429 ? -10.630 -1.492 -9.148 1.00 88.31 429 ALA A O 1
ATOM 3225 N N . LEU A 1 430 ? -10.801 -0.958 -11.330 1.00 90.00 430 LEU A N 1
ATOM 3226 C CA . LEU A 1 430 ? -12.037 -0.184 -11.213 1.00 90.00 430 LEU A CA 1
ATOM 3227 C C . LEU A 1 430 ? -13.217 -1.056 -10.773 1.00 90.00 430 LEU A C 1
ATOM 3229 O O . LEU A 1 430 ? -13.959 -0.671 -9.869 1.00 90.00 430 LEU A O 1
ATOM 3233 N N . VAL A 1 431 ? -13.367 -2.248 -11.360 1.00 91.62 431 VAL A N 1
ATOM 3234 C CA . VAL A 1 431 ? -14.412 -3.206 -10.971 1.00 91.62 431 VAL A CA 1
ATOM 3235 C C . VAL A 1 431 ? -14.217 -3.645 -9.522 1.00 91.62 431 VAL A C 1
ATOM 3237 O O . VAL A 1 431 ? -15.164 -3.614 -8.738 1.00 91.62 431 VAL A O 1
ATOM 3240 N N . LEU A 1 432 ? -12.990 -3.994 -9.128 1.00 87.56 432 LEU A N 1
ATOM 3241 C CA . LEU A 1 432 ? -12.680 -4.383 -7.755 1.00 87.56 432 LEU A CA 1
ATOM 3242 C C . LEU A 1 432 ? -12.945 -3.238 -6.765 1.00 87.56 432 LEU A C 1
ATOM 3244 O O . LEU A 1 432 ? -13.548 -3.472 -5.718 1.00 87.56 432 LEU A O 1
ATOM 3248 N N . ALA A 1 433 ? -12.564 -2.003 -7.100 1.00 86.81 433 ALA A N 1
ATOM 3249 C CA . ALA A 1 433 ? -12.847 -0.819 -6.288 1.00 86.81 433 ALA A CA 1
ATOM 3250 C C . ALA A 1 433 ? -14.349 -0.576 -6.118 1.00 86.81 433 ALA A C 1
ATOM 3252 O O . ALA A 1 433 ? -14.808 -0.339 -4.999 1.00 86.81 433 ALA A O 1
ATOM 3253 N N . ALA A 1 434 ? -15.127 -0.700 -7.195 1.00 88.75 434 ALA A N 1
ATOM 3254 C CA . ALA A 1 434 ? -16.580 -0.574 -7.148 1.00 88.75 434 ALA A CA 1
ATOM 3255 C C . ALA A 1 434 ? -17.224 -1.677 -6.290 1.00 88.75 434 ALA A C 1
ATOM 3257 O O . ALA A 1 434 ? -18.094 -1.385 -5.466 1.00 88.75 434 ALA A O 1
ATOM 3258 N N . LEU A 1 435 ? -16.767 -2.928 -6.421 1.00 88.25 435 LEU A N 1
ATOM 3259 C CA . LEU A 1 435 ? -17.240 -4.056 -5.610 1.00 88.25 435 LEU A CA 1
ATOM 3260 C C . LEU A 1 435 ? -16.923 -3.865 -4.124 1.00 88.25 435 LEU A C 1
ATOM 3262 O O . LEU A 1 435 ? -17.792 -4.073 -3.277 1.00 88.25 435 LEU A O 1
ATOM 3266 N N . VAL A 1 436 ? -15.705 -3.422 -3.802 1.00 85.25 436 VAL A N 1
ATOM 3267 C CA . VAL A 1 436 ? -15.288 -3.072 -2.438 1.00 85.25 436 VAL A CA 1
ATOM 3268 C C . VAL A 1 436 ? -16.179 -1.974 -1.865 1.00 85.25 436 VAL A C 1
ATOM 3270 O O . VAL A 1 436 ? -16.717 -2.128 -0.766 1.00 85.25 436 VAL A O 1
ATOM 3273 N N . LEU A 1 437 ? -16.362 -0.876 -2.602 1.00 84.12 437 LEU A N 1
ATOM 3274 C CA . LEU A 1 437 ? -17.155 0.262 -2.148 1.00 84.12 437 LEU A CA 1
ATOM 3275 C C . LEU A 1 437 ? -18.624 -0.134 -1.947 1.00 84.12 437 LEU A C 1
ATOM 3277 O O . LEU A 1 437 ? -19.226 0.220 -0.932 1.00 84.12 437 LEU A O 1
ATOM 3281 N N . GLY A 1 438 ? -19.179 -0.931 -2.864 1.00 84.38 438 GLY A N 1
ATOM 3282 C CA . GLY A 1 438 ? -20.521 -1.495 -2.754 1.00 84.38 438 GLY A CA 1
ATOM 3283 C C . GLY A 1 438 ? -20.676 -2.407 -1.535 1.00 84.38 438 GLY A C 1
ATOM 3284 O O . GLY A 1 438 ? -21.641 -2.270 -0.780 1.00 84.38 438 GLY A O 1
ATOM 3285 N N . ALA A 1 439 ? -19.706 -3.289 -1.279 1.00 82.44 439 ALA A N 1
ATOM 3286 C CA . ALA A 1 439 ? -19.711 -4.169 -0.112 1.00 82.44 439 ALA A CA 1
ATOM 3287 C C . ALA A 1 439 ? -19.646 -3.378 1.204 1.00 82.44 439 ALA A C 1
ATOM 3289 O O . ALA A 1 439 ? -20.431 -3.639 2.121 1.00 82.44 439 ALA A O 1
ATOM 3290 N N . VAL A 1 440 ? -18.769 -2.371 1.279 1.00 80.56 440 VAL A N 1
ATOM 3291 C CA . VAL A 1 440 ? -18.664 -1.451 2.420 1.00 80.56 440 VAL A CA 1
ATOM 3292 C C . VAL A 1 440 ? -19.977 -0.698 2.633 1.00 80.56 440 VAL A C 1
ATOM 3294 O O . VAL A 1 440 ? -20.481 -0.645 3.757 1.00 80.56 440 VAL A O 1
ATOM 3297 N N . PHE A 1 441 ? -20.575 -0.163 1.568 1.00 83.00 441 PHE A N 1
ATOM 3298 C CA . PHE A 1 441 ? -21.849 0.548 1.641 1.00 83.00 441 PHE A CA 1
ATOM 3299 C C . PHE A 1 441 ? -22.971 -0.354 2.167 1.00 83.00 441 PHE A C 1
ATOM 3301 O O . PHE A 1 441 ? -23.679 0.021 3.103 1.00 83.00 441 PHE A O 1
ATOM 3308 N N . VAL A 1 442 ? -23.104 -1.574 1.634 1.00 84.12 442 VAL A N 1
ATOM 3309 C CA . VAL A 1 442 ? -24.092 -2.556 2.107 1.00 84.12 442 VAL A CA 1
ATOM 3310 C C . VAL A 1 442 ? -23.842 -2.924 3.571 1.00 84.12 442 VAL A C 1
ATOM 3312 O O . VAL A 1 442 ? -24.798 -2.991 4.348 1.00 84.12 442 VAL A O 1
ATOM 3315 N N . ALA A 1 443 ? -22.586 -3.123 3.978 1.00 76.50 443 ALA A N 1
ATOM 3316 C CA . ALA A 1 443 ? -22.231 -3.430 5.363 1.00 76.50 443 ALA A CA 1
ATOM 3317 C C . ALA A 1 443 ? -22.627 -2.294 6.321 1.00 76.50 443 ALA A C 1
ATOM 3319 O O . ALA A 1 443 ? -23.296 -2.542 7.328 1.00 76.50 443 ALA A O 1
ATOM 3320 N N . ILE A 1 444 ? -22.301 -1.044 5.977 1.00 78.75 444 ILE A N 1
ATOM 3321 C CA . ILE A 1 444 ? -22.670 0.142 6.761 1.00 78.75 444 ILE A CA 1
ATOM 3322 C C . ILE A 1 444 ? -24.196 0.294 6.823 1.00 78.75 444 ILE A C 1
ATOM 3324 O O . ILE A 1 444 ? -24.758 0.488 7.902 1.00 78.75 444 ILE A O 1
ATOM 3328 N N . ARG A 1 445 ? -24.900 0.150 5.692 1.00 81.31 445 ARG A N 1
ATOM 3329 C CA . ARG A 1 445 ? -26.370 0.239 5.638 1.00 81.31 445 ARG A CA 1
ATOM 3330 C C . ARG A 1 445 ? -27.048 -0.835 6.490 1.00 81.31 445 ARG A C 1
ATOM 3332 O O . ARG A 1 445 ? -28.013 -0.530 7.197 1.00 81.31 445 ARG A O 1
ATOM 3339 N N . ARG A 1 446 ? -26.543 -2.073 6.468 1.00 81.69 446 ARG A N 1
ATOM 3340 C CA . ARG A 1 446 ? -27.031 -3.168 7.328 1.00 81.69 446 ARG A CA 1
ATOM 3341 C C . ARG A 1 446 ? -26.834 -2.855 8.813 1.00 81.69 446 ARG A C 1
ATOM 3343 O O . ARG A 1 446 ? -27.736 -3.099 9.609 1.00 81.69 446 ARG A O 1
ATOM 3350 N N . GLU A 1 447 ? -25.703 -2.270 9.194 1.00 80.12 447 GLU A N 1
ATOM 3351 C CA . GLU A 1 447 ? -25.446 -1.905 10.593 1.00 80.12 447 GLU A CA 1
ATOM 3352 C C . GLU A 1 447 ? -26.342 -0.746 11.065 1.00 80.12 447 GLU A C 1
ATOM 3354 O O . GLU A 1 447 ? -26.934 -0.817 12.144 1.00 80.12 447 GLU A O 1
ATOM 3359 N N . ILE A 1 448 ? -26.521 0.293 10.240 1.00 78.69 448 ILE A N 1
ATOM 3360 C CA . ILE A 1 448 ? -27.397 1.433 10.558 1.00 78.69 448 ILE A CA 1
ATOM 3361 C C . ILE A 1 448 ? -28.849 0.973 10.741 1.00 78.69 448 ILE A C 1
ATOM 3363 O O . ILE A 1 448 ? -29.506 1.352 11.711 1.00 78.69 448 ILE A O 1
ATOM 3367 N N . THR A 1 449 ? -29.353 0.125 9.840 1.00 82.62 449 THR A N 1
ATOM 3368 C CA . THR A 1 449 ? -30.730 -0.394 9.920 1.00 82.62 449 THR A CA 1
ATOM 3369 C C . THR A 1 449 ? -30.943 -1.268 11.154 1.00 82.62 449 THR A C 1
ATOM 3371 O O . THR A 1 449 ? -31.954 -1.117 11.845 1.00 82.62 449 THR A O 1
ATOM 3374 N N . LYS A 1 450 ? -29.965 -2.113 11.502 1.00 81.12 450 LYS A N 1
ATOM 3375 C CA . LYS A 1 450 ? -30.002 -2.926 12.724 1.00 81.12 450 LYS A CA 1
ATOM 3376 C C . LYS A 1 450 ? -30.039 -2.065 13.991 1.00 81.12 450 LYS A C 1
ATOM 3378 O O . LYS A 1 450 ? -30.853 -2.329 14.879 1.00 81.12 450 LYS A O 1
ATOM 3383 N N . ARG A 1 451 ? -29.213 -1.013 14.068 1.00 77.50 451 ARG A N 1
ATOM 3384 C CA . ARG A 1 451 ? -29.209 -0.071 15.204 1.00 77.50 451 ARG A CA 1
ATOM 3385 C C . ARG A 1 451 ? -30.524 0.689 15.328 1.00 77.50 451 ARG A C 1
ATOM 3387 O O . ARG A 1 451 ? -31.085 0.741 16.419 1.00 77.50 451 ARG A O 1
ATOM 3394 N N . ALA A 1 452 ? -31.054 1.194 14.216 1.00 81.56 452 ALA A N 1
ATOM 3395 C CA . ALA A 1 452 ? -32.335 1.894 14.200 1.00 81.56 452 ALA A CA 1
ATOM 3396 C C . ALA A 1 452 ? -33.496 0.994 14.665 1.00 81.56 452 ALA A C 1
ATOM 3398 O O . ALA A 1 452 ? -34.384 1.451 15.383 1.00 81.56 452 ALA A O 1
ATOM 3399 N N . GLY A 1 453 ? -33.487 -0.296 14.304 1.00 84.06 453 GLY A N 1
ATOM 3400 C CA . GLY A 1 453 ? -34.475 -1.269 14.782 1.00 84.06 453 GLY A CA 1
ATOM 3401 C C . GLY A 1 453 ? -34.403 -1.501 16.295 1.00 84.06 453 GLY A C 1
ATOM 3402 O O . GLY A 1 453 ? -35.428 -1.448 16.975 1.00 84.06 453 GLY A O 1
ATOM 3403 N N . ALA A 1 454 ? -33.194 -1.693 16.832 1.00 80.62 454 ALA A N 1
ATOM 3404 C CA . ALA A 1 454 ? -32.980 -1.881 18.268 1.00 80.62 454 ALA A CA 1
ATOM 3405 C C . ALA A 1 454 ? -33.382 -0.639 19.082 1.00 80.62 454 ALA A C 1
ATOM 3407 O O . ALA A 1 454 ? -34.040 -0.760 20.116 1.00 80.62 454 ALA A O 1
ATOM 3408 N N . GLU A 1 455 ? -33.050 0.556 18.592 1.00 82.44 455 GLU A N 1
ATOM 3409 C CA . GLU A 1 455 ? -33.428 1.810 19.239 1.00 82.44 455 GLU A CA 1
ATOM 3410 C C . GLU A 1 455 ? -34.950 2.011 19.245 1.00 82.44 455 GLU A C 1
ATOM 3412 O O . GLU A 1 455 ? -35.525 2.358 20.277 1.00 82.44 455 GLU A O 1
ATOM 3417 N N . ARG A 1 456 ? -35.636 1.720 18.131 1.00 85.19 456 ARG A N 1
ATOM 3418 C CA . ARG A 1 456 ? -37.107 1.776 18.066 1.00 85.19 456 ARG A CA 1
ATOM 3419 C C . ARG A 1 456 ? -37.764 0.782 19.020 1.00 85.19 456 ARG A C 1
ATOM 3421 O O . ARG A 1 456 ? -38.739 1.141 19.672 1.00 85.19 456 ARG A O 1
ATOM 3428 N N . ALA A 1 457 ? -37.237 -0.438 19.125 1.00 85.06 457 ALA A N 1
ATOM 3429 C CA . ALA A 1 457 ? -37.753 -1.444 20.051 1.00 85.06 457 ALA A CA 1
ATOM 3430 C C . ALA A 1 457 ? -37.600 -1.003 21.517 1.00 85.06 457 ALA A C 1
ATOM 3432 O O . ALA A 1 457 ? -38.529 -1.158 22.310 1.00 85.06 457 ALA A O 1
ATOM 3433 N N . LEU A 1 458 ? -36.459 -0.397 21.866 1.00 83.56 458 LEU A N 1
ATOM 3434 C CA . LEU A 1 458 ? -36.238 0.179 23.194 1.00 83.56 458 LEU A CA 1
ATOM 3435 C C . LEU A 1 458 ? -37.186 1.350 23.474 1.00 83.56 458 LEU A C 1
ATOM 3437 O O . LEU A 1 458 ? -37.812 1.382 24.532 1.00 83.56 458 LEU A O 1
ATOM 3441 N N . 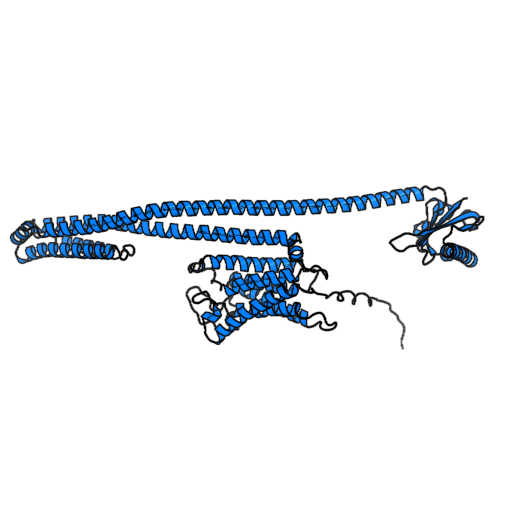ARG A 1 459 ? -37.345 2.276 22.519 1.00 84.12 459 ARG A N 1
ATOM 3442 C CA . ARG A 1 459 ? -38.281 3.403 22.650 1.00 84.12 459 ARG A CA 1
ATOM 3443 C C . ARG A 1 459 ? -39.722 2.924 22.834 1.00 84.12 459 ARG A C 1
ATOM 3445 O O . ARG A 1 459 ? -40.395 3.437 23.720 1.00 84.12 459 ARG A O 1
ATOM 3452 N N . ARG A 1 460 ? -40.165 1.911 22.074 1.00 84.81 460 ARG A N 1
ATOM 3453 C CA . ARG A 1 460 ? -41.504 1.309 22.222 1.00 84.81 460 ARG A CA 1
ATOM 3454 C C . ARG A 1 460 ? -41.723 0.723 23.613 1.00 84.81 460 ARG A C 1
ATOM 3456 O O . ARG A 1 460 ? -42.693 1.092 24.265 1.00 84.81 460 ARG A O 1
ATOM 3463 N N . ARG A 1 461 ? -40.785 -0.089 24.115 1.00 84.94 461 ARG A N 1
ATOM 3464 C CA . ARG A 1 461 ? -40.870 -0.638 25.481 1.00 84.94 461 ARG A CA 1
ATOM 3465 C C . ARG A 1 461 ? -40.916 0.454 26.544 1.00 84.94 461 ARG A C 1
ATOM 3467 O O . ARG A 1 461 ? -41.684 0.346 27.492 1.00 84.94 461 ARG A O 1
ATOM 3474 N N . SER A 1 462 ? -40.118 1.511 26.383 1.00 85.06 462 SER A N 1
ATOM 3475 C CA . SER A 1 462 ? -40.152 2.652 27.299 1.00 85.06 462 SER A CA 1
ATOM 3476 C C . SER A 1 462 ? -41.510 3.353 27.263 1.00 85.06 462 SER A C 1
ATOM 3478 O O . SER A 1 462 ? -42.067 3.629 28.319 1.00 85.06 462 SER A O 1
ATOM 3480 N N . SER A 1 463 ? -42.066 3.615 26.075 1.00 86.94 463 SER A N 1
ATOM 3481 C CA . SER A 1 463 ? -43.373 4.267 25.950 1.00 86.94 463 SER A CA 1
ATOM 3482 C C . SER A 1 463 ? -44.522 3.402 26.465 1.00 86.94 463 SER A C 1
ATOM 3484 O O . SER A 1 463 ? -45.416 3.929 27.119 1.00 86.94 463 SER A O 1
ATOM 3486 N N . GLU A 1 464 ? -44.486 2.090 26.217 1.00 86.62 464 GLU A N 1
ATOM 3487 C CA . GLU A 1 464 ? -45.474 1.128 26.719 1.00 86.62 464 GLU A CA 1
ATOM 3488 C C . GLU A 1 464 ? -45.437 1.065 28.248 1.00 86.62 464 GLU A C 1
ATOM 3490 O O . GLU A 1 464 ? -46.482 1.161 28.885 1.00 86.62 464 GLU A O 1
ATOM 3495 N N . ALA A 1 465 ? -44.243 1.013 28.849 1.00 83.81 465 ALA A N 1
ATOM 3496 C CA . ALA A 1 465 ? -44.088 1.058 30.300 1.00 83.81 465 ALA A CA 1
ATOM 3497 C C . ALA A 1 465 ? -44.614 2.375 30.897 1.00 83.81 465 ALA A C 1
ATOM 3499 O O . ALA A 1 465 ? -45.325 2.361 31.901 1.00 83.81 465 ALA A O 1
ATOM 3500 N N . THR A 1 466 ? -44.324 3.522 30.270 1.00 86.19 466 THR A N 1
ATOM 3501 C CA . THR A 1 466 ? -44.860 4.819 30.716 1.00 86.19 466 THR A CA 1
ATOM 3502 C C . THR A 1 466 ? -46.381 4.900 30.557 1.00 86.19 466 THR A C 1
ATOM 3504 O O . THR A 1 466 ? -47.057 5.443 31.428 1.00 86.19 466 THR A O 1
ATOM 3507 N N . ALA A 1 467 ? -46.943 4.368 29.469 1.00 87.50 467 ALA A N 1
ATOM 3508 C CA . ALA A 1 467 ? -48.387 4.334 29.250 1.00 87.50 467 ALA A CA 1
ATOM 3509 C C . ALA A 1 467 ? -49.096 3.428 30.268 1.00 87.50 467 ALA A C 1
ATOM 3511 O O . ALA A 1 467 ? -50.078 3.858 30.869 1.00 87.50 467 ALA A O 1
ATOM 3512 N N . ALA A 1 468 ? -48.558 2.232 30.520 1.00 84.38 468 ALA A N 1
ATOM 3513 C CA . ALA A 1 468 ? -49.075 1.308 31.525 1.00 84.38 468 ALA A CA 1
ATOM 3514 C C . ALA A 1 468 ? -49.035 1.921 32.933 1.00 84.38 468 ALA A C 1
ATOM 3516 O O . ALA A 1 468 ? -50.039 1.886 33.638 1.00 84.38 468 ALA A O 1
ATOM 3517 N N . ASN A 1 469 ? -47.921 2.560 33.316 1.00 85.56 469 ASN A N 1
ATOM 3518 C CA . ASN A 1 469 ? -47.824 3.247 34.607 1.00 85.56 469 ASN A CA 1
ATOM 3519 C C . ASN A 1 469 ? -48.858 4.374 34.738 1.00 85.56 469 ASN A C 1
ATOM 3521 O O . ASN A 1 469 ? -49.529 4.448 35.760 1.00 85.56 469 ASN A O 1
ATOM 3525 N N . ARG A 1 470 ? -49.049 5.204 33.700 1.00 86.94 470 ARG A N 1
ATOM 3526 C CA . ARG A 1 470 ? -50.076 6.264 33.721 1.00 86.94 470 ARG A CA 1
ATOM 3527 C C . ARG A 1 470 ? -51.495 5.712 33.829 1.00 86.94 470 ARG A C 1
ATOM 3529 O O . ARG A 1 470 ? -52.321 6.293 34.525 1.00 86.94 470 ARG A O 1
ATOM 3536 N N . PHE A 1 471 ? -51.780 4.600 33.156 1.00 87.38 471 PHE A N 1
ATOM 3537 C CA . PHE A 1 471 ? -53.074 3.933 33.257 1.00 87.38 471 PHE A CA 1
ATOM 3538 C C . PHE A 1 471 ? -53.323 3.400 34.675 1.00 87.38 471 PHE A C 1
ATOM 3540 O O . PHE A 1 471 ? -54.374 3.671 35.249 1.00 87.38 471 PHE A O 1
ATOM 3547 N N . LEU A 1 472 ? -52.338 2.723 35.278 1.00 86.00 472 LEU A N 1
ATOM 3548 C CA . LEU A 1 472 ? -52.430 2.236 36.659 1.00 86.00 472 LEU A CA 1
ATOM 3549 C C . LEU A 1 472 ? -52.581 3.378 37.672 1.00 86.00 472 LEU A C 1
ATOM 3551 O O . LEU A 1 472 ? -53.426 3.288 38.560 1.00 86.00 472 LEU A O 1
ATOM 3555 N N . GLU A 1 473 ? -51.816 4.464 37.525 1.00 84.94 473 GLU A N 1
ATOM 3556 C CA . GLU A 1 473 ? -51.967 5.656 38.369 1.00 84.94 473 GLU A CA 1
ATOM 3557 C C . GLU A 1 473 ? -53.379 6.244 38.242 1.00 84.94 473 GLU A C 1
ATOM 3559 O O . GLU A 1 473 ? -54.015 6.544 39.251 1.00 84.94 473 GLU A O 1
ATOM 3564 N N . SER A 1 474 ? -53.910 6.341 37.020 1.00 87.50 474 SER A N 1
ATOM 3565 C CA . SER A 1 474 ? -55.273 6.823 36.782 1.00 87.50 474 SER A CA 1
ATOM 3566 C C . SER A 1 474 ? -56.334 5.936 37.440 1.00 87.50 474 SER A C 1
ATOM 3568 O O . SER A 1 474 ? -57.249 6.461 38.076 1.00 87.50 474 SER A O 1
ATOM 3570 N N . LEU A 1 475 ? -56.207 4.608 37.348 1.00 88.00 475 LEU A N 1
ATOM 3571 C CA . LEU A 1 475 ? -57.126 3.684 38.015 1.00 88.00 475 LEU A CA 1
ATOM 3572 C C . LEU A 1 475 ? -57.091 3.871 39.535 1.00 88.00 475 LEU A C 1
ATOM 3574 O O . LEU A 1 475 ? -58.135 4.086 40.144 1.00 88.00 475 LEU A O 1
ATOM 3578 N N . VAL A 1 476 ? -55.900 3.865 40.142 1.00 88.25 476 VAL A N 1
ATOM 3579 C CA . VAL A 1 476 ? -55.740 4.005 41.599 1.00 88.25 476 VAL A CA 1
ATOM 3580 C C . VAL A 1 476 ? -56.305 5.335 42.104 1.00 88.25 476 VAL A C 1
ATOM 3582 O O . VAL A 1 476 ? -56.993 5.356 43.126 1.00 88.25 476 VAL A O 1
ATOM 3585 N N . HIS A 1 477 ? -56.073 6.437 41.384 1.00 86.25 477 HIS A N 1
ATOM 3586 C CA . HIS A 1 477 ? -56.592 7.756 41.758 1.00 86.25 477 HIS A CA 1
ATOM 3587 C C . HIS A 1 477 ? -58.115 7.892 41.639 1.00 86.25 477 HIS A C 1
ATOM 3589 O O . HIS A 1 477 ? -58.680 8.747 42.321 1.00 86.25 477 HIS A O 1
ATOM 3595 N N . ASN A 1 478 ? -58.773 7.091 40.798 1.00 86.88 478 ASN A N 1
ATOM 3596 C CA . ASN A 1 478 ? -60.224 7.147 40.605 1.00 86.88 478 ASN A CA 1
ATOM 3597 C C . ASN A 1 478 ? -61.006 6.148 41.473 1.00 86.88 478 ASN A C 1
ATOM 3599 O O . ASN A 1 478 ? -62.230 6.246 41.533 1.00 86.88 478 ASN A O 1
ATOM 3603 N N . ILE A 1 479 ? -60.341 5.217 42.168 1.00 90.56 479 ILE A N 1
ATOM 3604 C CA . ILE A 1 479 ? -61.012 4.329 43.127 1.00 90.56 479 ILE A CA 1
ATOM 3605 C C . ILE A 1 479 ? -61.530 5.170 44.312 1.00 90.56 479 ILE A C 1
ATOM 3607 O O . ILE A 1 479 ? -60.729 5.845 44.961 1.00 90.56 479 ILE A O 1
ATOM 3611 N N . PRO A 1 480 ? -62.840 5.126 44.636 1.00 88.38 480 PRO A N 1
ATOM 3612 C CA . PRO A 1 480 ? -63.449 5.936 45.697 1.00 88.38 480 PRO A CA 1
ATOM 3613 C C . PRO A 1 480 ? -63.195 5.392 47.116 1.00 88.38 480 PRO A C 1
ATOM 3615 O O . PRO A 1 480 ? -63.843 5.820 48.063 1.00 88.38 480 PRO A O 1
ATOM 3618 N N . HIS A 1 481 ? -62.252 4.464 47.273 1.00 88.19 481 HIS A N 1
ATOM 3619 C CA . HIS A 1 481 ? -61.775 3.979 48.565 1.00 88.19 481 HIS A CA 1
ATOM 3620 C C . HIS A 1 481 ? -60.384 4.524 48.819 1.00 88.19 481 HIS A C 1
ATOM 3622 O O . HIS A 1 481 ? -59.573 4.588 47.892 1.00 88.19 481 HIS A O 1
ATOM 3628 N N . MET A 1 482 ? -60.094 4.895 50.065 1.00 89.31 482 MET A N 1
ATOM 3629 C CA . MET A 1 482 ? -58.734 5.244 50.450 1.00 89.31 482 MET A CA 1
ATOM 3630 C C . MET A 1 482 ? -57.819 4.058 50.129 1.00 89.31 482 MET A C 1
ATOM 3632 O O . MET A 1 482 ? -58.143 2.906 50.395 1.00 89.31 482 MET A O 1
ATOM 3636 N N . ILE A 1 483 ? -56.697 4.331 49.479 1.00 91.12 483 ILE A N 1
ATOM 3637 C CA . ILE A 1 483 ? -55.649 3.348 49.230 1.00 91.12 483 ILE A CA 1
ATOM 3638 C C . ILE A 1 483 ? -54.343 4.014 49.596 1.00 91.12 483 ILE A C 1
ATOM 3640 O O . ILE A 1 483 ? -54.017 5.069 49.051 1.00 91.12 483 ILE A O 1
ATOM 3644 N N . PHE A 1 484 ? -53.580 3.381 50.475 1.00 90.06 484 PHE A N 1
ATOM 3645 C CA . PHE A 1 484 ? -52.215 3.787 50.770 1.00 90.06 484 PHE A CA 1
ATOM 3646 C C . PHE A 1 484 ? -51.260 2.611 50.631 1.00 90.06 484 PHE A C 1
ATOM 3648 O O . PHE A 1 484 ? -51.652 1.451 50.744 1.00 90.06 484 PHE A O 1
ATOM 3655 N N . VAL A 1 485 ? -49.998 2.925 50.366 1.00 90.38 485 VAL A N 1
ATOM 3656 C CA . VAL A 1 485 ? -48.910 1.962 50.214 1.00 90.38 485 VAL A CA 1
ATOM 3657 C C . VAL A 1 485 ? -47.779 2.369 51.140 1.00 90.38 485 VAL A C 1
ATOM 3659 O O . VAL A 1 485 ? -47.362 3.523 51.087 1.00 90.38 485 VAL A O 1
ATOM 3662 N N . LYS A 1 486 ? -47.245 1.433 51.928 1.00 89.44 486 LYS A N 1
ATOM 3663 C CA . LYS A 1 486 ? -46.046 1.625 52.764 1.00 89.44 486 LYS A CA 1
ATOM 3664 C C . LYS A 1 486 ? -44.887 0.736 52.304 1.00 89.44 486 LYS A C 1
ATOM 3666 O O . LYS A 1 486 ? -45.112 -0.366 51.795 1.00 89.44 486 LYS A O 1
ATOM 3671 N N . ASP A 1 487 ? -43.650 1.208 52.472 1.00 87.56 487 ASP A N 1
ATOM 3672 C CA . ASP A 1 487 ? -42.439 0.405 52.247 1.00 87.56 487 ASP A CA 1
ATOM 3673 C C . ASP A 1 487 ? -42.289 -0.591 53.399 1.00 87.56 487 ASP A C 1
ATOM 3675 O O . ASP A 1 487 ? -42.322 -0.219 54.568 1.00 87.56 487 ASP A O 1
ATOM 3679 N N . ALA A 1 488 ? -42.136 -1.876 53.087 1.00 84.62 488 ALA A N 1
ATOM 3680 C CA . ALA A 1 488 ? -42.104 -2.907 54.117 1.00 84.62 488 ALA A CA 1
ATOM 3681 C C . ALA A 1 488 ? -40.844 -2.890 55.004 1.00 84.62 488 ALA A C 1
ATOM 3683 O O . ALA A 1 488 ? -40.806 -3.611 55.997 1.00 84.62 488 ALA A O 1
ATOM 3684 N N . ARG A 1 489 ? -39.792 -2.134 54.652 1.00 82.06 489 ARG A N 1
ATOM 3685 C CA . ARG A 1 489 ? -38.537 -2.095 55.429 1.00 82.06 489 ARG A CA 1
ATOM 3686 C C . ARG A 1 489 ? -38.638 -1.191 56.647 1.00 82.06 489 ARG A C 1
ATOM 3688 O O . ARG A 1 489 ? -38.129 -1.536 57.707 1.00 82.06 489 ARG A O 1
ATOM 3695 N N . ASP A 1 490 ? -39.240 -0.026 56.464 1.00 86.00 490 ASP A N 1
ATOM 3696 C CA . ASP A 1 490 ? -39.281 1.053 57.449 1.00 86.00 490 ASP A CA 1
ATOM 3697 C C . ASP A 1 490 ? -40.701 1.570 57.712 1.00 86.00 490 ASP A C 1
ATOM 3699 O O . ASP A 1 490 ? -40.862 2.503 58.495 1.00 86.00 490 ASP A O 1
ATOM 3703 N N . LEU A 1 491 ? -41.716 0.946 57.098 1.00 88.44 491 LEU A N 1
ATOM 3704 C CA . LEU A 1 491 ? -43.144 1.249 57.248 1.00 88.44 491 LEU A CA 1
ATOM 3705 C C . LEU A 1 491 ? -43.504 2.698 56.911 1.00 88.44 491 LEU A C 1
ATOM 3707 O O . LEU A 1 491 ? -44.529 3.219 57.340 1.00 88.44 491 LEU A O 1
ATOM 3711 N N . ARG A 1 492 ? -42.682 3.348 56.084 1.00 90.81 492 ARG A N 1
ATOM 3712 C CA . ARG A 1 492 ? -42.942 4.709 55.625 1.00 90.81 492 ARG A CA 1
ATOM 3713 C C . ARG A 1 492 ? -43.945 4.710 54.484 1.00 90.81 492 ARG A C 1
ATOM 3715 O O . ARG A 1 492 ? -43.875 3.865 53.588 1.00 90.81 492 ARG A O 1
ATOM 3722 N N . PHE A 1 493 ? -44.843 5.688 54.472 1.00 89.12 493 PHE A N 1
ATOM 3723 C CA . PHE A 1 493 ? -45.801 5.874 53.387 1.00 89.12 493 PHE A CA 1
ATOM 3724 C C . PHE A 1 493 ? -45.077 6.175 52.066 1.00 89.12 493 PHE A C 1
ATOM 3726 O O . PHE A 1 493 ? -44.217 7.047 51.971 1.00 89.12 493 PHE A O 1
ATOM 3733 N N . VAL A 1 494 ? -45.438 5.440 51.022 1.00 89.06 494 VAL A N 1
ATOM 3734 C CA . VAL A 1 494 ? -44.913 5.551 49.655 1.00 89.06 494 VAL A CA 1
ATOM 3735 C C . VAL A 1 494 ? -45.941 6.225 48.755 1.00 89.06 494 VAL A C 1
ATOM 3737 O O . VAL A 1 494 ? -45.600 7.115 47.976 1.00 89.06 494 VAL A O 1
ATOM 3740 N N . ARG A 1 495 ? -47.210 5.818 48.858 1.00 88.81 495 ARG A N 1
ATOM 3741 C CA . ARG A 1 495 ? -48.309 6.365 48.056 1.00 88.81 495 ARG A CA 1
ATOM 3742 C C . ARG A 1 495 ? -49.601 6.470 48.855 1.00 88.81 495 ARG A C 1
ATOM 3744 O O . ARG A 1 495 ? -49.834 5.654 49.739 1.00 88.81 495 ARG A O 1
ATOM 3751 N N . ILE A 1 496 ? -50.440 7.424 48.475 1.00 90.81 496 ILE A N 1
ATOM 3752 C CA . ILE A 1 496 ? -51.849 7.543 48.842 1.00 90.81 496 ILE A CA 1
ATOM 3753 C C . ILE A 1 496 ? -52.641 7.951 47.592 1.00 90.81 496 ILE A C 1
ATOM 3755 O O . ILE A 1 496 ? -52.144 8.704 46.753 1.00 90.81 496 ILE A O 1
ATOM 3759 N N . ASN A 1 497 ? -53.844 7.413 47.412 1.00 92.44 497 ASN A N 1
ATOM 3760 C CA . ASN A 1 497 ? -54.710 7.791 46.300 1.00 92.44 497 ASN A CA 1
ATOM 3761 C C . ASN A 1 497 ? -55.587 9.009 46.636 1.00 92.44 497 ASN A C 1
ATOM 3763 O O . ASN A 1 497 ? -55.678 9.441 47.781 1.00 92.44 497 ASN A O 1
ATOM 3767 N N . ARG A 1 498 ? -56.295 9.540 45.631 1.00 90.94 498 ARG A N 1
ATOM 3768 C CA . ARG A 1 498 ? -57.094 10.772 45.774 1.00 90.94 498 ARG A CA 1
ATOM 3769 C C . ARG A 1 498 ? -58.205 10.659 46.826 1.00 90.94 498 ARG A C 1
ATOM 3771 O O . ARG A 1 498 ? -58.540 11.651 47.463 1.00 90.94 498 ARG A O 1
ATOM 3778 N N . ALA A 1 499 ? -58.794 9.476 46.995 1.00 90.69 499 ALA A N 1
ATOM 3779 C CA . ALA A 1 499 ? -59.803 9.242 48.026 1.00 90.69 499 ALA A CA 1
ATOM 3780 C C . ALA A 1 499 ? -59.193 9.317 49.436 1.00 90.69 499 ALA A C 1
ATOM 3782 O O . ALA A 1 499 ? -59.773 9.954 50.309 1.00 90.69 499 ALA A O 1
ATOM 3783 N N . GLY A 1 500 ? -57.994 8.759 49.635 1.00 89.25 500 GLY A N 1
ATOM 3784 C CA . GLY A 1 500 ? -57.263 8.871 50.896 1.00 89.25 500 GLY A CA 1
ATOM 3785 C C . GLY A 1 500 ? -56.829 10.297 51.221 1.00 89.25 500 GLY A C 1
ATOM 3786 O O . GLY A 1 500 ? -56.953 10.723 52.366 1.00 89.25 500 GLY A O 1
ATOM 3787 N N . GLU A 1 501 ? -56.398 11.064 50.216 1.00 91.44 501 GLU A N 1
ATOM 3788 C CA . GLU A 1 501 ? -56.072 12.484 50.407 1.00 91.44 501 GLU A CA 1
ATOM 3789 C C . GLU A 1 501 ? -57.295 13.284 50.871 1.00 91.44 501 GLU A C 1
ATOM 3791 O O . GLU A 1 501 ? -57.187 14.107 51.773 1.00 91.44 501 GLU A O 1
ATOM 3796 N N . ARG A 1 502 ? -58.474 13.024 50.286 1.00 88.88 502 ARG A N 1
ATOM 3797 C CA . ARG A 1 502 ? -59.726 13.690 50.681 1.00 88.88 502 ARG A CA 1
ATOM 3798 C C . ARG A 1 502 ? -60.165 13.311 52.091 1.00 88.88 502 ARG A C 1
ATOM 3800 O O . ARG A 1 502 ? -60.613 14.181 52.820 1.00 88.88 502 ARG A O 1
ATOM 3807 N N . LEU A 1 503 ? -60.044 12.032 52.450 1.00 86.31 503 LEU A N 1
ATOM 3808 C CA . LEU A 1 503 ? -60.472 11.524 53.752 1.00 86.31 503 LEU A CA 1
ATOM 3809 C C . LEU A 1 503 ? -59.557 12.002 54.889 1.00 86.31 503 LEU A C 1
ATOM 3811 O O . LEU A 1 503 ? -60.036 12.328 55.965 1.00 86.31 503 LEU A O 1
ATOM 3815 N N . THR A 1 504 ? -58.244 12.045 54.656 1.00 85.81 504 THR A N 1
ATOM 3816 C CA . THR A 1 504 ? -57.249 12.394 55.692 1.00 85.81 504 THR A CA 1
ATOM 3817 C C . THR A 1 504 ? -56.841 13.868 55.687 1.00 85.81 504 THR A C 1
ATOM 3819 O O . THR A 1 504 ? -56.246 14.340 56.649 1.00 85.81 504 THR A O 1
ATOM 3822 N N . GLY A 1 505 ? -57.102 14.600 54.600 1.00 84.56 505 GLY A N 1
ATOM 3823 C CA . GLY A 1 505 ? -56.578 15.951 54.371 1.00 84.56 505 GLY A CA 1
ATOM 3824 C C . GLY A 1 505 ? -55.083 16.000 54.023 1.00 84.56 505 GLY A C 1
ATOM 3825 O O . GLY A 1 505 ? -54.536 17.082 53.805 1.00 84.56 505 GLY A O 1
ATOM 3826 N N . LEU A 1 506 ? -54.405 14.849 53.949 1.00 87.56 506 LEU A N 1
ATOM 3827 C CA . LEU A 1 506 ? -52.970 14.759 53.693 1.00 87.56 506 LEU A CA 1
ATOM 3828 C C . LEU A 1 506 ? -52.698 14.533 52.207 1.00 87.56 506 LEU A C 1
ATOM 3830 O O . LEU A 1 506 ? -53.101 13.526 51.632 1.00 87.56 506 LEU A O 1
ATOM 3834 N N . THR A 1 507 ? -51.959 15.449 51.581 1.00 90.81 507 THR A N 1
ATOM 3835 C CA . THR A 1 507 ? -51.531 15.277 50.184 1.00 90.81 507 THR A CA 1
ATOM 3836 C C . THR A 1 507 ? -50.454 14.200 50.054 1.00 90.81 507 THR A C 1
ATOM 3838 O O . THR A 1 507 ? -49.642 13.984 50.958 1.00 90.81 507 THR A O 1
ATOM 3841 N N . GLN A 1 508 ? -50.353 13.590 48.873 1.00 89.94 508 GLN A N 1
ATOM 3842 C CA . GLN A 1 508 ? -49.284 12.662 48.509 1.00 89.94 508 GLN A CA 1
ATOM 3843 C C . GLN A 1 508 ? -47.880 13.220 48.784 1.00 89.94 508 GLN A C 1
ATOM 3845 O O . GLN A 1 508 ? -46.976 12.459 49.132 1.00 89.94 508 GLN A O 1
ATOM 3850 N N . ALA A 1 509 ? -47.680 14.530 48.616 1.00 89.00 509 ALA A N 1
ATOM 3851 C CA . ALA A 1 509 ? -46.408 15.190 48.897 1.00 89.00 509 ALA A CA 1
ATOM 3852 C C . ALA A 1 509 ? -46.126 15.310 50.404 1.00 89.00 509 ALA A C 1
ATOM 3854 O O . ALA A 1 509 ? -44.972 15.200 50.811 1.00 89.00 509 ALA A O 1
ATOM 3855 N N . ALA A 1 510 ? -47.163 15.504 51.223 1.00 87.00 510 ALA A N 1
ATOM 3856 C CA . ALA A 1 510 ? -47.039 15.623 52.674 1.00 87.00 510 ALA A CA 1
ATOM 3857 C C . ALA A 1 510 ? -46.816 14.265 53.360 1.00 87.00 510 ALA A C 1
ATOM 3859 O O . ALA A 1 510 ? -46.066 14.191 54.332 1.00 87.00 510 ALA A O 1
ATOM 3860 N N . ILE A 1 511 ? -47.436 13.195 52.844 1.00 88.81 511 ILE A N 1
ATOM 3861 C CA . ILE A 1 511 ? -47.378 11.864 53.465 1.00 88.81 511 ILE A CA 1
ATOM 3862 C C . ILE A 1 511 ? -46.158 11.037 53.028 1.00 88.81 511 ILE A C 1
ATOM 3864 O O . ILE A 1 511 ? -45.691 10.179 53.772 1.00 88.81 511 ILE A O 1
ATOM 3868 N N . ALA A 1 512 ? -45.603 11.276 51.835 1.00 88.94 512 ALA A N 1
ATOM 3869 C CA . ALA A 1 512 ? -44.506 10.463 51.307 1.00 88.94 512 ALA A CA 1
ATOM 3870 C C . ALA A 1 512 ? -43.248 10.503 52.199 1.00 88.94 512 ALA A C 1
ATOM 3872 O O . ALA A 1 512 ? -42.715 11.562 52.521 1.00 88.94 512 ALA A O 1
ATOM 3873 N N . GLY A 1 513 ? -42.731 9.326 52.558 1.00 86.69 513 GLY A N 1
ATOM 3874 C CA . GLY A 1 513 ? -41.542 9.155 53.395 1.00 86.69 513 GLY A CA 1
ATOM 3875 C C . GLY A 1 513 ? -41.778 9.359 54.894 1.00 86.69 513 GLY A C 1
ATOM 3876 O O . GLY A 1 513 ? -40.831 9.243 55.672 1.00 86.69 513 GLY A O 1
ATOM 3877 N N . LYS A 1 514 ? -43.009 9.640 55.321 1.00 90.38 514 LYS A N 1
ATOM 3878 C CA . LYS A 1 514 ? -43.388 9.782 56.731 1.00 90.38 514 LYS A CA 1
ATOM 3879 C C . LYS A 1 514 ? -43.851 8.449 57.319 1.00 90.38 514 LYS A C 1
ATOM 3881 O O . LYS A 1 514 ? -44.187 7.532 56.572 1.00 90.38 514 LYS A O 1
ATOM 3886 N N . SER A 1 515 ? -43.789 8.323 58.637 1.00 89.81 515 SER A N 1
ATOM 3887 C CA . SER A 1 515 ? -44.265 7.168 59.410 1.00 89.81 515 SER A CA 1
ATOM 3888 C C . SER A 1 515 ? -45.589 7.503 60.104 1.00 89.81 515 SER A C 1
ATOM 3890 O O . SER A 1 515 ? -45.946 8.673 60.193 1.00 89.81 515 SER A O 1
ATOM 3892 N N . ASP A 1 516 ? -46.299 6.509 60.639 1.00 86.81 516 ASP A N 1
ATOM 3893 C CA . ASP A 1 516 ? -47.508 6.745 61.446 1.00 86.81 516 ASP A CA 1
ATOM 3894 C C . ASP A 1 516 ? -47.226 7.661 62.650 1.00 86.81 516 ASP A C 1
ATOM 3896 O O . ASP A 1 516 ? -48.035 8.527 62.966 1.00 86.81 516 ASP A O 1
ATOM 3900 N N . HIS A 1 517 ? -46.030 7.567 63.244 1.00 86.44 517 HIS A N 1
ATOM 3901 C CA . HIS A 1 517 ? -45.586 8.438 64.345 1.00 86.44 517 HIS A CA 1
ATOM 3902 C C . HIS A 1 517 ? -45.477 9.926 63.980 1.00 86.44 517 HIS A C 1
ATOM 3904 O O . HIS A 1 517 ? -45.375 10.762 64.872 1.00 86.44 517 HIS A O 1
ATOM 3910 N N . ASP A 1 518 ? -45.442 10.267 62.688 1.00 85.88 518 ASP A N 1
ATOM 3911 C CA . ASP A 1 518 ? -45.413 11.663 62.246 1.00 85.88 518 ASP A CA 1
ATOM 3912 C C . ASP A 1 518 ? -46.826 12.291 62.225 1.00 85.88 518 ASP A C 1
ATOM 3914 O O . ASP A 1 518 ? -46.936 13.509 62.082 1.00 85.88 518 ASP A O 1
ATOM 3918 N N . PHE A 1 519 ? -47.892 11.484 62.344 1.00 82.62 519 PHE A N 1
ATOM 3919 C CA . PHE A 1 519 ? -49.287 11.924 62.188 1.00 82.62 519 PHE A CA 1
ATOM 3920 C C . PHE A 1 519 ? -50.206 11.558 63.356 1.00 82.62 519 PHE A C 1
ATOM 3922 O O . PHE A 1 519 ? -51.157 12.293 63.609 1.00 82.62 519 PHE A O 1
ATOM 3929 N N . PHE A 1 520 ? -49.937 10.456 64.058 1.00 80.81 520 PHE A N 1
ATOM 3930 C CA . PHE A 1 520 ? -50.786 9.947 65.135 1.00 80.81 520 PHE A CA 1
ATOM 3931 C C . PHE A 1 520 ? -50.078 10.019 66.496 1.00 80.81 520 PHE A C 1
ATOM 3933 O O . PHE A 1 520 ? -48.842 9.964 66.548 1.00 80.81 520 PHE A O 1
ATOM 3940 N N . PRO A 1 521 ? -50.831 10.119 67.609 1.00 82.44 521 PRO A N 1
ATOM 3941 C CA . PRO A 1 521 ? -50.288 9.968 68.955 1.00 82.44 521 PRO A CA 1
ATOM 3942 C C . PRO A 1 521 ? -49.469 8.671 69.103 1.00 82.44 521 PRO A C 1
ATOM 3944 O O . PRO A 1 521 ? -49.779 7.682 68.437 1.00 82.44 521 PRO A O 1
ATOM 3947 N N . PRO A 1 522 ? -48.444 8.630 69.979 1.00 82.62 522 PRO A N 1
ATOM 3948 C CA . PRO A 1 522 ? -47.527 7.490 70.080 1.00 82.62 522 PRO A CA 1
ATOM 3949 C C . PRO A 1 522 ? -48.220 6.134 70.262 1.00 82.62 522 PRO A C 1
ATOM 3951 O O . PRO A 1 522 ? -47.853 5.179 69.586 1.00 82.62 522 PRO A O 1
ATOM 3954 N N . GLU A 1 523 ? -49.255 6.073 71.103 1.00 80.69 523 GLU A N 1
ATOM 3955 C CA . GLU A 1 523 ? -49.997 4.841 71.402 1.00 80.69 523 GLU A CA 1
ATOM 3956 C C . GLU A 1 523 ? -50.782 4.312 70.186 1.00 80.69 523 GLU A C 1
ATOM 3958 O O . GLU A 1 523 ? -50.773 3.112 69.907 1.00 80.69 523 GLU A O 1
ATOM 3963 N N . GLU A 1 524 ? -51.399 5.205 69.406 1.00 78.00 524 GLU A N 1
ATOM 3964 C CA . GLU A 1 524 ? -52.107 4.860 68.164 1.00 78.00 524 GLU A CA 1
ATOM 3965 C C . GLU A 1 524 ? -51.129 4.478 67.045 1.00 78.00 524 GLU A C 1
ATOM 3967 O O . GLU A 1 524 ? -51.320 3.488 66.335 1.00 78.00 524 GLU A O 1
ATOM 3972 N N . ALA A 1 525 ? -50.030 5.224 66.910 1.00 83.50 525 ALA A N 1
ATOM 3973 C CA . ALA A 1 525 ? -48.990 4.930 65.933 1.00 83.50 525 ALA A CA 1
ATOM 3974 C C . ALA A 1 525 ? -48.337 3.559 66.188 1.00 83.50 525 ALA A C 1
ATOM 3976 O O . ALA A 1 525 ? -48.145 2.787 65.245 1.00 83.50 525 ALA A O 1
ATOM 3977 N N . ASP A 1 526 ? -48.053 3.223 67.451 1.00 85.19 526 ASP A N 1
ATOM 3978 C CA . ASP A 1 526 ? -47.537 1.909 67.850 1.00 85.19 526 ASP A CA 1
ATOM 3979 C C . ASP A 1 526 ? -48.522 0.786 67.503 1.00 85.19 526 ASP A C 1
ATOM 3981 O O . ASP A 1 526 ? -48.112 -0.268 67.000 1.00 85.19 526 ASP A O 1
ATOM 3985 N N . PHE A 1 527 ? -49.826 1.017 67.690 1.00 84.50 527 PHE A N 1
ATOM 3986 C CA . PHE A 1 527 ? -50.867 0.077 67.279 1.00 84.50 527 PHE A CA 1
ATOM 3987 C C . PHE A 1 527 ? -50.858 -0.159 65.759 1.00 84.50 527 PHE A C 1
ATOM 3989 O O . PHE A 1 527 ? -50.810 -1.313 65.311 1.00 84.50 527 PHE A O 1
ATOM 3996 N N . PHE A 1 528 ? -50.826 0.903 64.946 1.00 84.50 528 PHE A N 1
ATOM 3997 C CA . PHE A 1 528 ? -50.795 0.785 63.483 1.00 84.50 528 PHE A CA 1
ATOM 3998 C C . PHE A 1 528 ? -49.536 0.073 62.981 1.00 84.50 528 PHE A C 1
ATOM 4000 O O . PHE A 1 528 ? -49.629 -0.826 62.133 1.00 84.50 528 PHE A O 1
ATOM 4007 N N . VAL A 1 529 ? -48.376 0.409 63.551 1.00 86.62 529 VAL A N 1
ATOM 4008 C CA . VAL A 1 529 ? -47.087 -0.221 63.244 1.00 86.62 529 VAL A CA 1
ATOM 4009 C C . VAL A 1 529 ? -47.088 -1.699 63.631 1.00 86.62 529 VAL A C 1
ATOM 4011 O O . VAL A 1 529 ? -46.617 -2.537 62.855 1.00 86.62 529 VAL A O 1
ATOM 4014 N N . ALA A 1 530 ? -47.635 -2.059 64.795 1.00 86.75 530 ALA A N 1
ATOM 4015 C CA . ALA A 1 530 ? -47.738 -3.450 65.229 1.00 86.75 530 ALA A CA 1
ATOM 4016 C C . ALA A 1 530 ? -48.594 -4.280 64.260 1.00 86.75 530 ALA A C 1
ATOM 4018 O O . ALA A 1 530 ? -48.205 -5.391 63.884 1.00 86.75 530 ALA A O 1
ATOM 4019 N N . LYS A 1 531 ? -49.717 -3.727 63.785 1.00 85.00 531 LYS A N 1
ATOM 4020 C CA . LYS A 1 531 ? -50.563 -4.374 62.770 1.00 85.00 531 LYS A CA 1
ATOM 4021 C C . LYS A 1 531 ? -49.854 -4.500 61.423 1.00 85.00 531 LYS A C 1
ATOM 4023 O O . LYS A 1 531 ? -49.911 -5.567 60.817 1.00 85.00 531 LYS A O 1
ATOM 4028 N N . ASP A 1 532 ? -49.131 -3.474 60.976 1.00 86.19 532 ASP A N 1
ATOM 4029 C CA . ASP A 1 532 ? -48.342 -3.538 59.738 1.00 86.19 532 ASP A CA 1
ATOM 4030 C C . ASP A 1 532 ? -47.247 -4.614 59.816 1.00 86.19 532 ASP A C 1
ATOM 4032 O O . ASP A 1 532 ? -47.050 -5.386 58.874 1.00 86.19 532 ASP A O 1
ATOM 4036 N N . ARG A 1 533 ? -46.572 -4.739 60.965 1.00 86.62 533 ARG A N 1
ATOM 4037 C CA . ARG A 1 533 ? -45.600 -5.818 61.205 1.00 86.62 533 ARG A CA 1
ATOM 4038 C C . ARG A 1 533 ? -46.257 -7.194 61.235 1.00 86.62 533 ARG A C 1
ATOM 4040 O O . ARG A 1 533 ? -45.675 -8.137 60.704 1.00 86.62 533 ARG A O 1
ATOM 4047 N N . ALA A 1 534 ? -47.459 -7.316 61.797 1.00 84.81 534 ALA A N 1
ATOM 4048 C CA . ALA A 1 534 ? -48.214 -8.568 61.797 1.00 84.81 534 ALA A CA 1
ATOM 4049 C C . ALA A 1 534 ? -48.593 -9.017 60.373 1.00 84.81 534 ALA A C 1
ATOM 4051 O O . ALA A 1 534 ? -48.469 -10.201 60.057 1.00 84.81 534 ALA A O 1
ATOM 4052 N N . VAL A 1 535 ? -48.965 -8.087 59.484 1.00 86.06 535 VAL A N 1
ATOM 4053 C CA . VAL A 1 535 ? -49.208 -8.363 58.050 1.00 86.06 535 VAL A CA 1
ATOM 4054 C C . VAL A 1 535 ? -47.941 -8.890 57.371 1.00 86.06 535 VAL A C 1
ATOM 4056 O O . VAL A 1 535 ? -47.971 -9.890 56.656 1.00 86.06 535 VAL A O 1
ATOM 4059 N N . LEU A 1 536 ? -46.797 -8.243 57.610 1.00 85.25 536 LEU A N 1
ATOM 4060 C CA . LEU A 1 536 ? -45.523 -8.659 57.014 1.00 85.25 536 LEU A CA 1
ATOM 4061 C C . LEU A 1 536 ? -45.025 -10.008 57.554 1.00 85.25 536 LEU A C 1
ATOM 4063 O O . LEU A 1 536 ? -44.428 -10.779 56.800 1.00 85.25 536 LEU A O 1
ATOM 4067 N N . ALA A 1 537 ? -45.270 -10.293 58.837 1.00 83.81 537 ALA A N 1
ATOM 4068 C CA . ALA A 1 537 ? -44.895 -11.548 59.482 1.00 83.81 537 ALA A CA 1
ATOM 4069 C C . ALA A 1 537 ? -45.774 -12.723 59.025 1.00 83.81 537 ALA A C 1
ATOM 4071 O O . ALA A 1 537 ? -45.242 -13.778 58.683 1.00 83.81 537 ALA A O 1
ATOM 4072 N N . SER A 1 538 ? -47.096 -12.526 58.979 1.00 83.50 538 SER A N 1
ATOM 4073 C CA . SER A 1 538 ? -48.062 -13.547 58.544 1.00 83.50 538 SER A CA 1
ATOM 4074 C C . SER A 1 538 ? -48.025 -13.796 57.036 1.00 83.50 538 SER A C 1
ATOM 4076 O O . SER A 1 538 ? -48.255 -14.918 56.599 1.00 83.50 538 SER A O 1
ATOM 4078 N N . LYS A 1 539 ? -47.688 -12.772 56.235 1.00 81.81 539 LYS A N 1
ATOM 4079 C CA . LYS A 1 539 ? -47.792 -12.765 54.761 1.00 81.81 539 LYS A CA 1
ATOM 4080 C C . LYS A 1 539 ? -49.216 -12.985 54.241 1.00 81.81 539 LYS A C 1
ATOM 4082 O O . LYS A 1 539 ? -49.390 -13.239 53.049 1.00 81.81 539 LYS A O 1
ATOM 4087 N N . GLU A 1 540 ? -50.207 -12.835 55.108 1.00 81.94 540 GLU A N 1
ATOM 4088 C CA . GLU A 1 540 ? -51.626 -12.953 54.797 1.00 81.94 540 GLU A CA 1
ATOM 4089 C C . GLU A 1 540 ? -52.302 -11.581 54.861 1.00 81.94 540 GLU A C 1
ATOM 4091 O O . GLU A 1 540 ? -51.738 -10.601 55.355 1.00 81.94 540 GLU A O 1
ATOM 4096 N N . VAL A 1 541 ? -53.511 -11.493 54.306 1.00 83.50 541 VAL A N 1
ATOM 4097 C CA . VAL A 1 541 ? -54.329 -10.281 54.404 1.00 83.50 541 VAL A CA 1
ATOM 4098 C C . VAL A 1 541 ? -54.819 -10.147 55.841 1.00 83.50 541 VAL A C 1
ATOM 4100 O O . VAL A 1 541 ? -55.451 -11.063 56.358 1.00 83.50 541 VAL A O 1
ATOM 4103 N N . VAL A 1 542 ? -54.569 -8.999 56.468 1.00 84.75 542 VAL A N 1
ATOM 4104 C CA . VAL A 1 542 ? -55.128 -8.681 57.787 1.00 84.75 542 VAL A CA 1
ATOM 4105 C C . VAL A 1 542 ? -56.335 -7.780 57.595 1.00 84.75 542 VAL A C 1
ATOM 4107 O O . VAL A 1 542 ? -56.242 -6.732 56.956 1.00 84.75 542 VAL A O 1
ATOM 4110 N N . ASP A 1 543 ? -57.462 -8.212 58.143 1.00 85.31 543 ASP A N 1
ATOM 4111 C CA . ASP A 1 543 ? -58.737 -7.512 58.087 1.00 85.31 543 ASP A CA 1
ATOM 4112 C C . ASP A 1 543 ? -59.035 -6.885 59.456 1.00 85.31 543 ASP A C 1
ATOM 4114 O O . ASP A 1 543 ? -59.067 -7.590 60.465 1.00 85.31 543 ASP A O 1
ATOM 4118 N N . ILE A 1 544 ? -59.176 -5.562 59.506 1.00 83.69 544 ILE A N 1
ATOM 4119 C CA . ILE A 1 544 ? -59.403 -4.787 60.729 1.00 83.69 544 ILE A CA 1
ATOM 4120 C C . ILE A 1 544 ? -60.788 -4.162 60.614 1.00 83.69 544 ILE A C 1
ATOM 4122 O O . ILE A 1 544 ? -60.948 -3.145 59.945 1.00 83.69 544 ILE A O 1
ATOM 4126 N N . SER A 1 545 ? -61.781 -4.802 61.232 1.00 76.06 545 SER A N 1
ATOM 4127 C CA . SER A 1 545 ? -63.204 -4.471 61.084 1.00 76.06 545 SER A CA 1
ATOM 4128 C C . SER A 1 545 ? -63.543 -3.027 61.456 1.00 76.06 545 SER A C 1
ATOM 4130 O O . SER A 1 545 ? -64.375 -2.414 60.797 1.00 76.06 545 SER A O 1
ATOM 4132 N N . GLU A 1 546 ? -62.891 -2.502 62.493 1.00 80.25 546 GLU A N 1
ATOM 4133 C CA . GLU A 1 546 ? -63.157 -1.187 63.068 1.00 80.25 546 GLU A CA 1
ATOM 4134 C C . GLU A 1 546 ? -61.829 -0.539 63.482 1.00 80.25 546 GLU A C 1
ATOM 4136 O O . GLU A 1 546 ? -61.117 -1.039 64.354 1.00 80.25 546 GLU A O 1
ATOM 4141 N N . GLU A 1 547 ? -61.467 0.547 62.807 1.00 77.25 547 GLU A N 1
ATOM 4142 C CA . GLU A 1 547 ? -60.264 1.342 63.042 1.00 77.25 547 GLU A CA 1
ATOM 4143 C C . GLU A 1 547 ? -60.669 2.819 63.096 1.00 77.25 547 GLU A C 1
ATOM 4145 O O . GLU A 1 547 ? -61.097 3.391 62.094 1.00 77.25 547 GLU A O 1
ATOM 4150 N N . GLU A 1 548 ? -60.591 3.439 64.272 1.00 78.88 548 GLU A N 1
ATOM 4151 C CA . GLU A 1 548 ? -60.864 4.868 64.413 1.00 78.88 548 GLU A CA 1
ATOM 4152 C C . GLU A 1 548 ? -59.677 5.678 63.894 1.00 78.88 548 GLU A C 1
ATOM 4154 O O . GLU A 1 548 ? -58.531 5.441 64.275 1.00 78.88 548 GLU A O 1
ATOM 4159 N N . ILE A 1 549 ? -59.952 6.649 63.025 1.00 79.69 549 ILE A N 1
ATOM 4160 C CA . ILE A 1 549 ? -58.959 7.636 62.610 1.00 79.69 549 ILE A CA 1
ATOM 4161 C C . ILE A 1 549 ? -59.472 9.051 62.851 1.00 79.69 549 ILE A C 1
ATOM 4163 O O . ILE A 1 549 ? -60.643 9.371 62.617 1.00 79.69 549 ILE A O 1
ATOM 4167 N N . LEU A 1 550 ? -58.565 9.925 63.280 1.00 78.44 550 LEU A N 1
ATOM 4168 C CA . LEU A 1 550 ? -58.823 11.354 63.347 1.00 78.44 550 LEU A CA 1
ATOM 4169 C C . LEU A 1 550 ? -58.667 11.967 61.951 1.00 78.44 550 LEU A C 1
ATOM 4171 O O . LEU A 1 550 ? -57.577 11.978 61.379 1.00 78.44 550 LEU A O 1
ATOM 4175 N N . THR A 1 551 ? -59.762 12.494 61.410 1.00 78.69 551 THR A N 1
ATOM 4176 C CA . THR A 1 551 ? -59.767 13.258 60.156 1.00 78.69 551 THR A CA 1
ATOM 4177 C C . THR A 1 551 ? -60.012 14.743 60.436 1.00 78.69 551 THR A C 1
ATOM 4179 O O . THR A 1 551 ? -60.493 15.085 61.521 1.00 78.69 551 THR A O 1
ATOM 4182 N N . PRO A 1 552 ? -59.745 15.648 59.473 1.00 76.81 552 PRO A N 1
ATOM 4183 C CA . PRO A 1 552 ? -60.106 17.062 59.607 1.00 76.81 552 PRO A CA 1
ATOM 4184 C C . PRO A 1 552 ? -61.598 17.295 59.907 1.00 76.81 552 PRO A C 1
ATOM 4186 O O . PRO A 1 552 ? -61.940 18.278 60.557 1.00 76.81 552 PRO A O 1
ATOM 4189 N N . ASP A 1 553 ? -62.470 16.366 59.495 1.00 77.25 553 ASP A N 1
ATOM 4190 C CA . ASP A 1 553 ? -63.926 16.418 59.684 1.00 77.25 553 ASP A CA 1
ATOM 4191 C C . ASP A 1 553 ? -64.409 15.608 60.912 1.00 77.25 553 ASP A C 1
ATOM 4193 O O . ASP A 1 553 ? -65.581 15.211 60.996 1.00 77.25 553 ASP A O 1
ATOM 4197 N N . GLY A 1 554 ? -63.501 15.318 61.851 1.00 81.25 554 GLY A N 1
ATOM 4198 C CA . GLY A 1 554 ? -63.755 14.573 63.086 1.00 81.25 554 GLY A CA 1
ATOM 4199 C C . GLY A 1 554 ? -63.332 13.102 63.031 1.00 81.25 554 GLY A C 1
ATOM 4200 O O . GLY A 1 554 ? -62.674 12.651 62.092 1.00 81.25 554 GLY A O 1
ATOM 4201 N N . VAL A 1 555 ? -63.699 12.337 64.060 1.00 84.00 555 VAL A N 1
ATOM 4202 C CA . VAL A 1 555 ? -63.397 10.899 64.131 1.00 84.00 555 VAL A CA 1
ATOM 4203 C C . VAL A 1 555 ? -64.229 10.147 63.087 1.00 84.00 555 VAL A C 1
ATOM 4205 O O . VAL A 1 555 ? -65.420 10.418 62.893 1.00 84.00 555 VAL A O 1
ATOM 4208 N N . ARG A 1 556 ? -63.587 9.224 62.371 1.00 82.12 556 ARG A N 1
ATOM 4209 C CA . ARG A 1 556 ? -64.222 8.317 61.408 1.00 82.12 556 ARG A CA 1
ATOM 4210 C C . ARG A 1 556 ? -63.838 6.887 61.757 1.00 82.12 556 ARG A C 1
ATOM 4212 O O . ARG A 1 556 ? -62.672 6.622 62.025 1.00 82.12 556 ARG A O 1
ATOM 4219 N N . LEU A 1 557 ? -64.813 5.985 61.713 1.00 85.69 557 LEU A N 1
ATOM 4220 C CA . LEU A 1 557 ? -64.580 4.552 61.847 1.00 85.69 557 LEU A CA 1
ATOM 4221 C C . LEU A 1 557 ? -64.319 3.961 60.461 1.00 85.69 557 LEU A C 1
ATOM 4223 O O . LEU A 1 557 ? -65.085 4.210 59.530 1.00 85.69 557 LEU A O 1
ATOM 4227 N N . LEU A 1 558 ? -63.233 3.212 60.320 1.00 84.81 558 LEU A N 1
ATOM 4228 C CA . LEU A 1 558 ? -62.814 2.602 59.067 1.00 84.81 558 LEU A CA 1
ATOM 4229 C C . LEU A 1 558 ? -62.776 1.086 59.164 1.00 84.81 558 LEU A C 1
ATOM 4231 O O . LEU A 1 558 ? -62.304 0.523 60.146 1.00 84.81 558 LEU A O 1
ATOM 4235 N N . HIS A 1 559 ? -63.186 0.425 58.083 1.00 86.75 559 HIS A N 1
ATOM 4236 C CA . HIS A 1 559 ? -62.931 -0.995 57.885 1.00 86.75 559 HIS A CA 1
ATOM 4237 C C . HIS A 1 559 ? -61.687 -1.172 57.011 1.00 86.75 559 HIS A C 1
ATOM 4239 O O . HIS A 1 559 ? -61.775 -1.046 55.789 1.00 86.75 559 HIS A O 1
ATOM 4245 N N . THR A 1 560 ? -60.532 -1.476 57.605 1.00 87.31 560 THR A N 1
ATOM 4246 C CA . THR A 1 560 ? -59.238 -1.509 56.903 1.00 87.31 560 THR A CA 1
ATOM 4247 C C . THR A 1 560 ? -58.776 -2.926 56.578 1.00 87.31 560 THR A C 1
ATOM 4249 O O . THR A 1 560 ? -58.471 -3.723 57.462 1.00 87.31 560 THR A O 1
ATOM 4252 N N . LYS A 1 561 ? -58.585 -3.220 55.286 1.00 88.00 561 LYS A N 1
ATOM 4253 C CA . LYS A 1 561 ? -57.894 -4.444 54.836 1.00 88.00 561 LYS A CA 1
ATOM 4254 C C . LYS A 1 561 ? -56.462 -4.145 54.442 1.00 88.00 561 LYS A C 1
ATOM 4256 O O . LYS A 1 561 ? -56.272 -3.391 53.495 1.00 88.00 561 LYS A O 1
ATOM 4261 N N . LYS A 1 562 ? -55.478 -4.768 55.094 1.00 88.56 562 LYS A N 1
ATOM 4262 C CA . LYS A 1 562 ? -54.040 -4.646 54.801 1.00 88.56 562 LYS A CA 1
ATOM 4263 C C . LYS A 1 562 ? -53.536 -5.872 54.038 1.00 88.56 562 LYS A C 1
ATOM 4265 O O . LYS A 1 562 ? -53.655 -6.998 54.512 1.00 88.56 562 LYS A O 1
ATOM 4270 N N . ILE A 1 563 ? -52.965 -5.651 52.857 1.00 88.06 563 ILE A N 1
ATOM 4271 C CA . ILE A 1 563 ? -52.550 -6.686 51.904 1.00 88.06 563 ILE A CA 1
ATOM 4272 C C . ILE A 1 563 ? -51.028 -6.609 51.695 1.00 88.06 563 ILE A C 1
ATOM 4274 O O . ILE A 1 563 ? -50.522 -5.550 51.306 1.00 88.06 563 ILE A O 1
ATOM 4278 N N . PRO A 1 564 ? -50.283 -7.712 51.890 1.00 86.44 564 PRO A N 1
ATOM 4279 C CA . PRO A 1 564 ? -48.861 -7.765 51.579 1.00 86.44 564 PRO A CA 1
ATOM 4280 C C . PRO A 1 564 ? -48.638 -7.978 50.071 1.00 86.44 564 PRO A C 1
ATOM 4282 O O . PRO A 1 564 ? -48.953 -9.025 49.508 1.00 86.44 564 PRO A O 1
ATOM 4285 N N . CYS A 1 565 ? -48.043 -6.992 49.408 1.00 79.62 565 CYS A N 1
ATOM 4286 C CA . CYS A 1 565 ? -47.690 -7.015 47.992 1.00 79.62 565 CYS A CA 1
ATOM 4287 C C . CYS A 1 565 ? -46.211 -7.373 47.813 1.00 79.62 565 CYS A C 1
ATOM 4289 O O . CYS A 1 565 ? -45.321 -6.646 48.248 1.00 79.62 565 CYS A O 1
ATOM 4291 N N . TRP A 1 566 ? -45.926 -8.475 47.121 1.00 71.31 566 TRP A N 1
ATOM 4292 C CA . TRP A 1 566 ? -44.560 -8.942 46.868 1.00 71.31 566 TRP A CA 1
ATOM 4293 C C . TRP A 1 566 ? -44.186 -8.714 45.403 1.00 71.31 566 TRP A C 1
ATOM 4295 O O . TRP A 1 566 ? -44.743 -9.353 44.514 1.00 71.31 566 TRP A O 1
ATOM 4305 N N . THR A 1 567 ? -43.213 -7.844 45.123 1.00 57.56 567 THR A N 1
ATOM 4306 C CA . THR A 1 567 ? -42.682 -7.692 43.756 1.00 57.56 567 THR A CA 1
ATOM 4307 C C . THR A 1 567 ? -41.435 -8.563 43.535 1.00 57.56 567 THR A C 1
ATOM 4309 O O . THR A 1 567 ? -40.498 -8.557 44.337 1.00 57.56 567 THR A O 1
ATOM 4312 N N . ARG A 1 568 ? -41.377 -9.313 42.421 1.00 41.62 568 ARG A N 1
ATOM 4313 C CA . ARG A 1 568 ? -40.172 -10.029 41.939 1.00 41.62 568 ARG A CA 1
ATOM 4314 C C . ARG A 1 568 ? -39.890 -9.675 40.463 1.00 41.62 568 ARG A C 1
ATOM 4316 O O . ARG A 1 568 ? -40.831 -9.763 39.683 1.00 41.62 568 ARG A O 1
ATOM 4323 N N . PRO A 1 569 ? -38.640 -9.377 40.029 1.00 48.47 569 PRO A N 1
ATOM 4324 C CA . PRO A 1 569 ? -37.423 -9.063 40.774 1.00 48.47 569 PRO A CA 1
ATOM 4325 C C . PRO A 1 569 ? -37.042 -7.571 40.650 1.00 48.47 569 PRO A C 1
ATOM 4327 O O . PRO A 1 569 ? -36.453 -7.140 39.666 1.00 48.47 569 PRO A O 1
ATOM 4330 N N . ALA A 1 570 ? -37.320 -6.809 41.706 1.00 35.28 570 ALA A N 1
ATOM 4331 C CA . ALA A 1 570 ? -36.465 -5.744 42.239 1.00 35.28 570 ALA A CA 1
ATOM 4332 C C . ALA A 1 570 ? -36.870 -5.509 43.707 1.00 35.28 570 ALA A C 1
ATOM 4334 O O . ALA A 1 570 ? -37.320 -4.439 44.091 1.00 35.28 570 ALA A O 1
ATOM 4335 N N . SER A 1 571 ? -36.760 -6.573 44.511 1.00 35.34 571 SER A N 1
ATOM 4336 C CA . SER A 1 571 ? -36.569 -6.517 45.967 1.00 35.34 571 SER A CA 1
ATOM 4337 C C . SER A 1 571 ? -37.418 -5.514 46.766 1.00 35.34 571 SER A C 1
ATOM 4339 O O . SER A 1 571 ? -36.825 -4.760 47.537 1.00 35.34 571 SER A O 1
ATOM 4341 N N . ARG A 1 572 ? -38.755 -5.469 46.635 1.00 44.09 572 ARG A N 1
ATOM 4342 C CA . ARG A 1 572 ? -39.587 -4.685 47.574 1.00 44.09 572 ARG A CA 1
ATOM 4343 C C . ARG A 1 572 ? -40.928 -5.360 47.885 1.00 44.09 572 ARG A C 1
ATOM 4345 O O . ARG A 1 572 ? -41.764 -5.483 46.986 1.00 44.09 572 ARG A O 1
ATOM 4352 N N . PRO A 1 573 ? -41.149 -5.794 49.136 1.00 42.84 573 PRO A N 1
ATOM 4353 C CA . PRO A 1 573 ? -42.491 -5.951 49.663 1.00 42.84 573 PRO A CA 1
ATOM 4354 C C . PRO A 1 573 ? -43.086 -4.559 49.925 1.00 42.84 573 PRO A C 1
ATOM 4356 O O . PRO A 1 573 ? -42.397 -3.668 50.425 1.00 42.84 573 PRO A O 1
ATOM 4359 N N . THR A 1 574 ? -44.348 -4.358 49.584 1.00 49.09 574 THR A N 1
ATOM 4360 C CA . THR A 1 574 ? -45.131 -3.171 49.939 1.00 49.09 574 THR A CA 1
ATOM 4361 C C . THR A 1 574 ? -46.402 -3.628 50.640 1.00 49.09 574 THR A C 1
ATOM 4363 O O . THR A 1 574 ? -46.971 -4.641 50.264 1.00 49.09 574 THR A O 1
ATOM 4366 N N . CYS A 1 575 ? -46.859 -2.926 51.671 1.00 46.53 575 CYS A N 1
ATOM 4367 C CA . CYS A 1 575 ? -48.165 -3.201 52.277 1.00 46.53 575 CYS A CA 1
ATOM 4368 C C . CYS A 1 575 ? -49.161 -2.199 51.695 1.00 46.53 575 CYS A C 1
ATOM 4370 O O . CYS A 1 575 ? -48.879 -0.999 51.726 1.00 46.53 575 CYS A O 1
ATOM 4372 N N . SER A 1 576 ? -50.272 -2.662 51.121 1.00 45.75 576 SER A N 1
ATOM 4373 C CA . SER A 1 576 ? -51.359 -1.786 50.675 1.00 45.75 576 SER A CA 1
ATOM 4374 C C . SER A 1 576 ? -52.581 -1.989 51.545 1.00 45.75 576 SER A C 1
ATOM 4376 O O . SER A 1 576 ? -52.994 -3.137 51.701 1.00 45.75 576 SER A O 1
ATOM 4378 N N . ALA A 1 577 ? -53.189 -0.918 52.049 1.00 55.34 577 ALA A N 1
ATOM 4379 C CA . ALA A 1 577 ? -54.473 -1.028 52.723 1.00 55.34 577 ALA A CA 1
ATOM 4380 C C . ALA A 1 577 ? -55.584 -0.304 51.972 1.00 55.34 577 ALA A C 1
ATOM 4382 O O . ALA A 1 577 ? -55.346 0.769 51.415 1.00 55.34 577 ALA A O 1
ATOM 4383 N N . SER A 1 578 ? -56.780 -0.893 51.960 1.00 46.22 578 SER A N 1
ATOM 4384 C CA . SER A 1 578 ? -57.986 -0.261 51.428 1.00 46.22 578 SER A CA 1
ATOM 4385 C C . SER A 1 578 ? -59.065 -0.211 52.505 1.00 46.22 578 SER A C 1
ATOM 4387 O O . SER A 1 578 ? -59.668 -1.248 52.794 1.00 46.22 578 SER A O 1
ATOM 4389 N N . PRO A 1 579 ? -59.292 0.965 53.114 1.00 47.78 579 PRO A N 1
ATOM 4390 C CA . PRO A 1 579 ? -60.417 1.184 53.995 1.00 47.78 579 PRO A CA 1
ATOM 4391 C C . PRO A 1 579 ? -61.721 1.305 53.206 1.00 47.78 579 PRO A C 1
ATOM 4393 O O . PRO A 1 579 ? -61.797 2.075 52.240 1.00 47.78 579 PRO A O 1
ATOM 4396 N N . ARG A 1 580 ? -62.752 0.565 53.615 1.00 43.97 580 ARG A N 1
ATOM 4397 C CA . ARG A 1 580 ? -64.136 0.867 53.237 1.00 43.97 580 ARG A CA 1
ATOM 4398 C C . ARG A 1 580 ? -64.734 1.753 54.327 1.00 43.97 580 ARG A C 1
ATOM 4400 O O . ARG A 1 580 ? -64.620 1.431 55.506 1.00 43.97 580 ARG A O 1
ATOM 4407 N N . THR A 1 581 ? -65.287 2.884 53.903 1.00 38.09 581 THR A N 1
ATOM 4408 C CA . THR A 1 581 ? -66.130 3.769 54.718 1.00 38.09 581 THR A CA 1
ATOM 4409 C C . THR A 1 581 ? -67.554 3.262 54.741 1.00 38.09 581 THR A C 1
ATOM 4411 O O . THR A 1 581 ? -67.999 2.833 53.646 1.00 38.09 581 THR A O 1
#

pLDDT: mean 80.41, std 16.61, range [24.78, 98.06]